Protein AF-A0A0G4HJG8-F1 (afdb_monomer)

Foldseek 3Di:
DPPCPVVLLLCLQADDPVVDDPVNLVVVCPPPVNPDPDPVCPPPPPPRCPSLNSSLVSLVVLLVCLVVPVVVLLVLLVDLSSLLSLLNLLQVVLVVLVVPPLPDPCLVVLVSNLSSLVSSPLDVNDFLVSLVSSLCRDDVPDDPVSRHGRQCLSSLLVQLSSQLVVLVVCVVVPPPDDPVCVVDDSVLVSLLSSLVSSLSSCVSVCSNHQVVNVVVSLLRNQQDPVNLVVLVSLLCSLLSRDDDDDLSSLVSSLSSNLSSCLHLVSLVCLVVDDLVSLVSSLVSLVVSLVSVPALALSNLLSLLSNLLSVLSNVVVVVVVCVVPDDDDPPPPPPPDRDPSNVVQQVLQCVVVVDPCSSVVSNVAGSSCSSVVLVVSLVVVVVVVVVVVVVVVVVVVVVVVVVPPPPDDDDDDDDDDDDDDDDDDDDDDDDDPDPDPLSDAEGPHPVRVCQVFQDQQPQPRDRANCWDQQQWPSPGIHNDPVSNVVVVVVVVVVVVVVVVVPDDDDGGHDDDDDDDDDVCPDDCCSSSVNHDDPPDDDPPDPPPPPDDDDDDDDDDDDDDDDDDDDDDDDDDDDDDDDDDDDDDDDDDDDDDDDDDDDDD

Secondary structure (DSSP, 8-state):
--TTHHHHHHHHHT--TTTS-HHHHHHHHH-TTTS---GGGTT---PPPPHHHHHHHHHHHHHHHHHH-HHHHHHHTT-HHHHHHHHHHHHHHHHHHHHHGGG--THHHHHHHHHHHHHHHSSTT--HHHHHHHHH---TT--HHHHS----HHHHHHHHHHHHHHHHHHHHTTPPPPGGGTTS-HHHHHHHHHHHHHHHHHHHHHTTS-HHHHHHHHHHHS-SGGGHHHHHHHHHHHHH--SS--HHHHHHHHHHHHHHHTSHHHHHHHHTS-HHHHHHHHHHHHHHHHH--S--HHHHHHHHHHHHHHHHHHHHHHHHHTTS----------S---HHHHHHHHHHHHHHT-S-HHHHHHHS-GGGHHHHHHHHHHHHHHHHHHHHHHHHHHHHHHHHHHTTSS-----------------------S-----GGGGSSS--HHHHHHHS-PBPTTT--B-TT-EE-TTTS--EESSHHHHHHHHHHHHHHHHHHHTTT---------------STTSSSHHHHH--------PPP----------------------------------PPPPPPPPP---------PPP-PPP--

Nearest PDB structures (foldseek):
  8jau-assembly1_A  TM=2.840E-01  e=4.869E+00  Homo sapiens

Solvent-accessible surface area (backbone atoms only — not comparable to full-atom values): 36439 Å² total; per-residue (Å²): 130,70,85,63,49,65,60,52,42,54,48,33,40,49,60,49,78,84,77,50,52,69,65,58,56,50,53,54,63,66,32,72,91,65,53,70,87,59,81,87,54,82,79,62,76,77,71,78,79,49,62,66,58,45,23,46,52,24,44,54,52,49,33,60,45,33,77,74,33,57,70,54,50,62,52,41,68,70,31,66,69,50,32,35,31,51,47,51,48,55,48,51,52,20,52,48,42,66,72,61,52,86,86,54,90,54,59,64,59,56,48,49,51,41,52,37,48,41,36,65,55,73,45,97,67,81,38,43,70,43,29,51,46,35,41,65,35,57,62,91,89,53,50,72,76,59,45,41,72,73,70,47,20,41,43,58,44,49,37,43,54,45,17,48,52,51,44,54,47,48,61,72,68,60,63,79,76,59,77,92,57,70,87,57,55,70,71,40,54,44,27,41,47,26,49,48,49,22,35,66,49,47,55,47,54,60,71,61,37,54,70,71,39,41,55,53,15,45,49,50,38,18,27,47,82,90,26,45,67,59,17,44,51,40,34,49,28,41,76,58,34,79,74,93,78,47,73,64,55,33,52,35,36,48,49,36,42,56,22,14,30,33,10,60,67,48,23,50,49,60,72,68,42,54,72,71,53,47,49,52,51,49,55,53,51,50,60,35,48,73,72,46,86,43,56,35,73,68,38,50,44,49,44,52,50,52,51,24,52,52,36,54,51,51,54,54,49,52,61,62,44,66,78,55,90,69,95,70,89,73,75,86,74,68,82,84,65,52,71,60,45,48,51,52,45,52,48,38,24,66,78,65,73,36,100,54,35,50,60,59,49,52,72,52,54,67,44,47,46,60,63,48,51,56,52,54,50,53,50,53,52,52,51,54,58,49,53,53,55,52,50,48,55,52,50,52,55,52,52,64,64,63,70,76,79,78,86,80,86,82,92,80,83,88,83,91,78,89,78,90,87,90,78,90,84,88,86,86,84,88,89,88,86,81,68,78,84,76,60,31,84,39,62,39,77,67,51,46,54,65,76,42,51,51,51,10,78,62,80,59,44,66,24,93,66,43,41,55,35,81,50,80,59,74,55,37,15,48,39,73,63,42,44,50,50,41,47,47,52,49,49,54,46,47,51,54,36,42,78,70,72,55,93,94,93,95,80,69,89,95,94,89,90,87,88,74,77,89,69,67,77,65,61,40,75,82,64,30,57,57,51,80,84,80,77,75,79,74,86,74,83,76,77,78,77,82,78,89,80,88,81,92,78,90,78,90,82,84,87,81,90,81,90,88,84,81,85,83,89,79,84,85,84,82,84,85,81,82,83,77,83,85,82,83,83,78,89,80,86,82,83,81,82,86,79,84,86,80,135

InterPro domains:
  IPR002893 Zinc finger, MYND-type [PF01753] (456-489)
  IPR002893 Zinc finger, MYND-type [PS50865] (456-515)

Organism: NCBI:txid1169474

Radius of gyration: 34.01 Å; Cα contacts (8 Å, |Δi|>4): 475; chains: 1; bounding box: 110×93×104 Å

Structure (mmCIF, N/CA/C/O backbone):
data_AF-A0A0G4HJG8-F1
#
_entry.id   AF-A0A0G4HJG8-F1
#
loop_
_atom_site.group_PDB
_atom_site.id
_atom_site.type_symbol
_atom_site.label_atom_id
_atom_site.label_alt_id
_atom_site.label_comp_id
_atom_site.label_asym_id
_atom_site.label_entity_id
_atom_site.label_seq_id
_atom_site.pdbx_PDB_ins_code
_atom_site.Cartn_x
_atom_site.Cartn_y
_atom_site.Cartn_z
_atom_site.occupancy
_atom_site.B_iso_or_equiv
_atom_site.auth_seq_id
_atom_site.auth_comp_id
_atom_site.auth_asym_id
_atom_site.auth_atom_id
_atom_site.pdbx_PDB_model_num
ATOM 1 N N . MET A 1 1 ? 12.515 9.445 -37.062 1.00 59.00 1 MET A N 1
ATOM 2 C CA . MET A 1 1 ? 13.041 8.513 -36.041 1.00 59.00 1 MET A CA 1
ATOM 3 C C . MET A 1 1 ? 14.197 7.773 -36.673 1.00 59.00 1 MET A C 1
ATOM 5 O O . MET A 1 1 ? 14.064 7.403 -37.831 1.00 59.00 1 MET A O 1
ATOM 9 N N . VAL A 1 2 ? 15.313 7.616 -35.962 1.00 67.62 2 VAL A N 1
ATOM 10 C CA . VAL A 1 2 ? 16.420 6.774 -36.433 1.00 67.62 2 VAL A CA 1
ATOM 11 C C . VAL A 1 2 ? 15.926 5.328 -36.443 1.00 67.62 2 VAL A C 1
ATOM 13 O O . VAL A 1 2 ? 15.365 4.866 -35.445 1.00 67.62 2 VAL A O 1
ATOM 16 N N . GLU A 1 3 ? 16.059 4.648 -37.578 1.00 68.88 3 GLU A N 1
ATOM 17 C CA . GLU A 1 3 ? 15.669 3.245 -37.707 1.00 68.88 3 GLU A CA 1
ATOM 18 C C . GLU A 1 3 ? 16.417 2.396 -36.669 1.00 68.88 3 GLU A C 1
ATOM 20 O O . GLU A 1 3 ? 17.601 2.603 -36.411 1.00 68.88 3 GLU A O 1
ATOM 25 N N . GLY A 1 4 ? 15.700 1.495 -35.996 1.00 73.75 4 GLY A N 1
ATOM 26 C CA . GLY A 1 4 ? 16.273 0.636 -34.958 1.00 73.75 4 GLY A CA 1
ATOM 27 C C . GLY A 1 4 ? 16.528 1.297 -33.596 1.00 73.75 4 GLY A C 1
ATOM 28 O O . GLY A 1 4 ? 16.808 0.572 -32.647 1.00 73.75 4 GLY A O 1
ATOM 29 N N . PHE A 1 5 ? 16.366 2.618 -33.433 1.00 78.44 5 PHE A N 1
ATOM 30 C CA . PHE A 1 5 ? 16.638 3.301 -32.154 1.00 78.44 5 PHE A CA 1
ATOM 31 C C . PHE A 1 5 ? 15.878 2.695 -30.965 1.00 78.44 5 PHE A C 1
ATOM 33 O O . PHE A 1 5 ? 16.474 2.398 -29.934 1.00 78.44 5 PHE A O 1
ATOM 40 N N . PHE A 1 6 ? 14.571 2.467 -31.115 1.00 74.81 6 PHE A N 1
ATOM 41 C CA . PHE A 1 6 ? 13.752 1.883 -30.049 1.00 74.81 6 PHE A CA 1
ATOM 42 C C . PHE A 1 6 ? 14.100 0.428 -29.774 1.00 74.81 6 PHE A C 1
ATOM 44 O O . PHE A 1 6 ? 14.141 0.028 -28.617 1.00 74.81 6 PHE A O 1
ATOM 51 N N . SER A 1 7 ? 14.407 -0.346 -30.814 1.00 74.19 7 SER A N 1
ATOM 52 C CA . SER A 1 7 ? 14.879 -1.719 -30.655 1.00 74.19 7 SER A CA 1
ATOM 53 C C . SER A 1 7 ? 16.168 -1.758 -29.835 1.00 74.19 7 SER A C 1
ATOM 55 O O . SER A 1 7 ? 16.251 -2.533 -28.887 1.00 74.19 7 SER A O 1
ATOM 57 N N . SER A 1 8 ? 17.126 -0.872 -30.127 1.00 77.00 8 SER A N 1
ATOM 58 C CA . SER A 1 8 ? 18.358 -0.730 -29.346 1.00 77.00 8 SER A CA 1
ATOM 59 C C . SER A 1 8 ? 18.079 -0.284 -27.913 1.00 77.00 8 SER A C 1
ATOM 61 O O . SER A 1 8 ? 18.660 -0.828 -26.983 1.00 77.00 8 SER A O 1
ATOM 63 N N . LEU A 1 9 ? 17.159 0.660 -27.709 1.00 77.31 9 LEU A N 1
ATOM 64 C CA . LEU A 1 9 ? 16.794 1.144 -26.379 1.00 77.31 9 LEU A CA 1
ATOM 65 C C . LEU A 1 9 ? 16.136 0.055 -25.516 1.00 77.31 9 LEU A C 1
ATOM 67 O O . LEU A 1 9 ? 16.506 -0.106 -24.357 1.00 77.31 9 LEU A O 1
ATOM 71 N N . PHE A 1 10 ? 15.201 -0.723 -26.071 1.00 75.88 10 PHE A N 1
ATOM 72 C CA . PHE A 1 10 ? 14.590 -1.848 -25.351 1.00 75.88 10 PHE A CA 1
ATOM 73 C C . PHE A 1 10 ? 15.574 -2.980 -25.109 1.00 75.88 10 PHE A C 1
ATOM 75 O O . PHE A 1 10 ? 15.478 -3.655 -24.086 1.00 75.88 10 PHE A O 1
ATOM 82 N N . TRP A 1 11 ? 16.509 -3.181 -26.039 1.00 75.50 11 TRP A N 1
ATOM 83 C CA . TRP A 1 11 ? 17.588 -4.132 -25.850 1.00 75.50 11 TRP A CA 1
ATOM 84 C C . TRP A 1 11 ? 18.436 -3.721 -24.651 1.00 75.50 11 TRP A C 1
ATOM 86 O O . TRP A 1 11 ? 18.556 -4.518 -23.731 1.00 75.50 11 TRP A O 1
ATOM 96 N N . LEU A 1 12 ? 18.898 -2.464 -24.597 1.00 76.25 12 LEU A N 1
ATOM 97 C CA . LEU A 1 12 ? 19.642 -1.925 -23.456 1.00 76.25 12 LEU A CA 1
ATOM 98 C C . LEU A 1 12 ? 18.863 -2.081 -22.152 1.00 76.25 12 LEU A C 1
ATOM 100 O O . LEU A 1 12 ? 19.443 -2.522 -21.181 1.00 76.25 12 LEU A O 1
ATOM 104 N N . PHE A 1 13 ? 17.567 -1.768 -22.145 1.00 74.94 13 PHE A N 1
ATOM 105 C CA . PHE A 1 13 ? 16.702 -1.776 -20.960 1.00 74.94 13 PHE A CA 1
ATOM 106 C C . PHE A 1 13 ? 16.429 -3.167 -20.355 1.00 74.94 13 PHE A C 1
ATOM 108 O O . PHE A 1 13 ? 16.136 -3.268 -19.162 1.00 74.94 13 PHE A O 1
ATOM 115 N N . ASN A 1 14 ? 16.483 -4.236 -21.155 1.00 72.81 14 ASN A N 1
ATOM 116 C CA . ASN A 1 14 ? 16.108 -5.583 -20.715 1.00 72.81 14 ASN A CA 1
ATOM 117 C C . ASN A 1 14 ? 17.145 -6.652 -21.084 1.00 72.81 14 ASN A C 1
ATOM 119 O O . ASN A 1 14 ? 16.798 -7.781 -21.446 1.00 72.81 14 ASN A O 1
ATOM 123 N N . LEU A 1 15 ? 18.430 -6.318 -20.975 1.00 74.00 15 LEU A N 1
ATOM 124 C CA . LEU A 1 15 ? 19.490 -7.310 -21.096 1.00 74.00 15 LEU A CA 1
ATOM 125 C C . LEU A 1 15 ? 19.396 -8.302 -19.938 1.00 74.00 15 LEU A C 1
ATOM 127 O O . LEU A 1 15 ? 19.637 -7.949 -18.779 1.00 74.00 15 LEU A O 1
ATOM 131 N N . LYS A 1 16 ? 19.052 -9.553 -20.267 1.00 70.88 16 LYS A N 1
ATOM 132 C CA . LYS A 1 16 ? 19.260 -10.703 -19.382 1.00 70.88 16 LYS A CA 1
ATOM 133 C C . LYS A 1 16 ? 20.744 -11.060 -19.405 1.00 70.88 16 LYS A C 1
ATOM 135 O O . LYS A 1 16 ? 21.328 -11.115 -20.488 1.00 70.88 16 LYS A O 1
ATOM 140 N N . CYS A 1 17 ? 21.315 -11.363 -18.240 1.00 58.38 17 CYS A N 1
ATOM 141 C CA . CYS A 1 17 ? 22.712 -11.786 -18.141 1.00 58.38 17 CYS A CA 1
ATOM 142 C C . CYS A 1 17 ? 23.019 -12.992 -19.039 1.00 58.38 17 CYS A C 1
ATOM 144 O O . CYS A 1 17 ? 24.069 -13.037 -19.668 1.00 58.38 17 CYS A O 1
ATOM 146 N N . ASP A 1 18 ? 22.044 -13.885 -19.204 1.00 54.81 18 ASP A N 1
ATOM 147 C CA . ASP A 1 18 ? 22.190 -15.103 -20.007 1.00 54.81 18 ASP A CA 1
ATOM 148 C C . ASP A 1 18 ? 21.975 -14.875 -21.514 1.00 54.81 18 ASP A C 1
ATOM 150 O O . ASP A 1 18 ? 22.398 -15.684 -22.334 1.00 54.81 18 ASP A O 1
ATOM 154 N N . ALA A 1 19 ? 21.300 -13.785 -21.903 1.00 56.47 19 ALA A N 1
ATOM 155 C CA . ALA A 1 19 ? 21.001 -13.487 -23.310 1.00 56.47 19 ALA A CA 1
ATOM 156 C C . ALA A 1 19 ? 22.172 -12.812 -24.033 1.00 56.47 19 ALA A C 1
ATOM 158 O O . ALA A 1 19 ? 22.193 -12.720 -25.263 1.00 56.47 19 ALA A O 1
ATOM 159 N N . VAL A 1 20 ? 23.137 -12.318 -23.266 1.00 53.12 20 VAL A N 1
ATOM 160 C CA . VAL A 1 20 ? 24.326 -11.672 -23.784 1.00 53.12 20 VAL A CA 1
ATOM 161 C C . VAL A 1 20 ? 25.484 -12.632 -23.582 1.00 53.12 20 VAL A C 1
ATOM 163 O O . VAL A 1 20 ? 26.085 -12.670 -22.514 1.00 53.12 20 VAL A O 1
ATOM 166 N N . GLU A 1 21 ? 25.797 -13.430 -24.609 1.00 51.28 21 GLU A N 1
ATOM 167 C CA . GLU A 1 21 ? 27.012 -14.242 -24.565 1.00 51.28 21 GLU A CA 1
ATOM 168 C C . GLU A 1 21 ? 28.201 -13.324 -24.231 1.00 51.28 21 GLU A C 1
ATOM 170 O O . GLU A 1 21 ? 28.402 -12.328 -24.939 1.00 51.28 21 GLU A O 1
ATOM 175 N N . PRO A 1 22 ? 29.018 -13.643 -23.209 1.00 53.59 22 PRO A N 1
ATOM 176 C CA . PRO A 1 22 ? 30.171 -12.829 -22.826 1.00 53.59 22 PRO A CA 1
ATOM 177 C C . PRO A 1 22 ? 31.085 -12.490 -24.011 1.00 53.59 22 PRO A C 1
ATOM 179 O O . PRO A 1 22 ? 31.655 -11.399 -24.061 1.00 53.59 22 PRO A O 1
ATOM 182 N N . LYS A 1 23 ? 31.151 -13.389 -25.008 1.00 55.16 23 LYS A N 1
ATOM 183 C CA . LYS A 1 23 ? 31.853 -13.195 -26.284 1.00 55.16 23 LYS A CA 1
ATOM 184 C C . LYS A 1 23 ? 31.343 -11.987 -27.074 1.00 55.16 23 LYS A C 1
ATOM 186 O O . LYS A 1 23 ? 32.144 -11.188 -27.525 1.00 55.16 23 LYS A O 1
ATOM 191 N N . ARG A 1 24 ? 30.028 -11.761 -27.162 1.00 57.78 24 ARG A N 1
ATOM 192 C CA . ARG A 1 24 ? 29.466 -10.634 -27.931 1.00 57.78 24 ARG A CA 1
ATOM 193 C C . ARG A 1 24 ? 29.674 -9.277 -27.265 1.00 57.78 24 ARG A C 1
ATOM 195 O O . ARG A 1 24 ? 29.826 -8.282 -27.967 1.00 57.78 24 ARG A O 1
ATOM 202 N N . VAL A 1 25 ? 29.694 -9.214 -25.931 1.00 57.03 25 VAL A N 1
ATOM 203 C CA . VAL A 1 25 ? 30.059 -7.976 -25.212 1.00 57.03 25 VAL A CA 1
ATOM 204 C C . VAL A 1 25 ? 31.539 -7.687 -25.360 1.00 57.03 25 VAL A C 1
ATOM 206 O O . VAL A 1 25 ? 31.901 -6.541 -25.606 1.00 57.03 25 VAL A O 1
ATOM 209 N N . SER A 1 26 ? 32.392 -8.708 -25.276 1.00 59.75 26 SER A N 1
ATOM 210 C CA . SER A 1 26 ? 33.821 -8.527 -25.535 1.00 59.75 26 SER A CA 1
ATOM 211 C C . SER A 1 26 ? 34.086 -8.128 -26.991 1.00 59.75 26 SER A C 1
ATOM 213 O O . SER A 1 26 ? 34.839 -7.183 -27.203 1.00 59.75 26 SER A O 1
ATOM 215 N N . ASP A 1 27 ? 33.387 -8.702 -27.972 1.00 66.88 27 ASP A N 1
ATOM 216 C CA . ASP A 1 27 ? 33.451 -8.283 -29.381 1.00 66.88 27 ASP A CA 1
ATOM 217 C C . ASP A 1 27 ? 32.952 -6.838 -29.585 1.00 66.88 27 ASP A C 1
ATOM 219 O O . ASP A 1 27 ? 33.541 -6.067 -30.347 1.00 66.88 27 ASP A O 1
ATOM 223 N N . PHE A 1 28 ? 31.885 -6.434 -28.883 1.00 65.50 28 PHE A N 1
ATOM 224 C CA . PHE A 1 28 ? 31.368 -5.062 -28.909 1.00 65.50 28 PHE A CA 1
ATOM 225 C C . PHE A 1 28 ? 32.361 -4.065 -28.296 1.00 65.50 28 PHE A C 1
ATOM 227 O O . PHE A 1 28 ? 32.636 -3.035 -28.906 1.00 65.50 28 PHE A O 1
ATOM 234 N N . ILE A 1 29 ? 32.944 -4.381 -27.135 1.00 60.06 29 ILE A N 1
ATOM 235 C CA . ILE A 1 29 ? 33.964 -3.553 -26.466 1.00 60.06 29 ILE A CA 1
ATOM 236 C C . ILE A 1 29 ? 35.242 -3.472 -27.313 1.00 60.06 29 ILE A C 1
ATOM 238 O O . ILE A 1 29 ? 35.883 -2.424 -27.384 1.00 60.06 29 ILE A O 1
ATOM 242 N N . GLN A 1 30 ? 35.614 -4.557 -27.993 1.00 66.81 30 GLN A N 1
ATOM 243 C CA . GLN A 1 30 ? 36.785 -4.593 -28.869 1.00 66.81 30 GLN A CA 1
ATOM 244 C C . GLN A 1 30 ? 36.565 -3.877 -30.207 1.00 66.81 30 GLN A C 1
ATOM 246 O O . GLN A 1 30 ? 37.542 -3.622 -30.923 1.00 66.81 30 GLN A O 1
ATOM 251 N N . ASN A 1 31 ? 35.323 -3.512 -30.544 1.00 69.44 31 ASN A N 1
ATOM 252 C CA . ASN A 1 31 ? 35.016 -2.824 -31.787 1.00 69.44 31 ASN A CA 1
ATOM 253 C C . ASN A 1 31 ? 35.743 -1.463 -31.831 1.00 69.44 31 ASN A C 1
ATOM 255 O O . ASN A 1 31 ? 35.551 -0.621 -30.949 1.00 69.44 31 ASN A O 1
ATOM 259 N N . PRO A 1 32 ? 36.562 -1.205 -32.868 1.00 69.44 32 PRO A N 1
ATOM 260 C CA . PRO A 1 32 ? 37.389 -0.003 -32.952 1.00 69.44 32 PRO A CA 1
ATOM 261 C C . PRO A 1 32 ? 36.586 1.304 -32.947 1.00 69.44 32 PRO A C 1
ATOM 263 O O . PRO A 1 32 ? 37.155 2.344 -32.638 1.00 69.44 32 PRO A O 1
ATOM 266 N N . ARG A 1 33 ? 35.274 1.268 -33.223 1.00 64.38 33 ARG A N 1
ATOM 267 C CA . ARG A 1 33 ? 34.386 2.440 -33.118 1.00 64.38 33 ARG A CA 1
ATOM 268 C C . ARG A 1 33 ? 34.153 2.915 -31.680 1.00 64.38 33 ARG A C 1
ATOM 270 O O . ARG A 1 33 ? 33.803 4.075 -31.497 1.00 64.38 33 ARG A O 1
ATOM 277 N N . PHE A 1 34 ? 34.327 2.042 -30.687 1.00 59.94 34 PHE A N 1
ATOM 278 C CA . PHE A 1 34 ? 34.166 2.367 -29.263 1.00 59.94 34 PHE A CA 1
ATOM 279 C C . PHE A 1 34 ? 35.501 2.501 -28.525 1.00 59.94 34 PHE A C 1
ATOM 281 O O . PHE A 1 34 ? 35.513 2.860 -27.349 1.00 59.94 34 PHE A O 1
ATOM 288 N N . LYS A 1 35 ? 36.632 2.269 -29.207 1.00 63.47 35 LYS A N 1
ATOM 289 C CA . LYS A 1 35 ? 37.949 2.625 -28.676 1.00 63.47 35 LYS A CA 1
ATOM 290 C C . LYS A 1 35 ? 38.036 4.146 -28.651 1.00 63.47 35 LYS A C 1
ATOM 292 O O . LYS A 1 35 ? 38.160 4.781 -29.695 1.00 63.47 35 LYS A O 1
ATOM 297 N N . THR A 1 36 ? 37.925 4.729 -27.463 1.00 56.00 36 THR A N 1
ATOM 298 C CA . THR A 1 36 ? 38.160 6.158 -27.279 1.00 56.00 36 THR A CA 1
ATOM 299 C C . THR A 1 36 ? 39.578 6.471 -27.745 1.00 56.00 36 THR A C 1
ATOM 301 O O . THR A 1 36 ? 40.534 5.789 -27.383 1.00 56.00 36 THR A O 1
ATOM 304 N N . SER A 1 37 ? 39.723 7.498 -28.578 1.00 55.53 37 SER A N 1
ATOM 305 C CA . SER A 1 37 ? 41.002 7.913 -29.166 1.00 55.53 37 SER A CA 1
ATOM 306 C C . SER A 1 37 ? 42.004 8.452 -28.141 1.00 55.53 37 SER A C 1
ATOM 308 O O . SER A 1 37 ? 43.032 8.983 -28.549 1.00 55.53 37 SER A O 1
ATOM 310 N N . ASP A 1 38 ? 41.696 8.377 -26.843 1.00 66.81 38 ASP A N 1
ATOM 311 C CA . ASP A 1 38 ? 42.496 8.957 -25.776 1.00 66.81 38 ASP A CA 1
ATOM 312 C C . ASP A 1 38 ? 43.770 8.122 -25.557 1.00 66.81 38 ASP A C 1
ATOM 314 O O . ASP A 1 38 ? 43.719 7.023 -24.989 1.00 66.81 38 ASP A O 1
ATOM 318 N N . PRO A 1 39 ? 44.942 8.608 -26.007 1.00 58.12 39 PRO A N 1
ATOM 319 C CA . PRO A 1 39 ? 46.185 7.855 -25.927 1.00 58.12 39 PRO A CA 1
ATOM 320 C C . PRO A 1 39 ? 46.674 7.690 -24.486 1.00 58.12 39 PRO A C 1
ATOM 322 O O . PRO A 1 39 ? 47.548 6.851 -24.255 1.00 58.12 39 PRO A O 1
ATOM 325 N N . GLN A 1 40 ? 46.145 8.469 -23.533 1.00 64.69 40 GLN A N 1
ATOM 326 C CA . GLN A 1 40 ? 46.565 8.426 -22.133 1.00 64.69 40 GLN A CA 1
ATOM 327 C C . GLN A 1 40 ? 45.963 7.249 -21.361 1.00 64.69 40 GLN A C 1
ATOM 329 O O . GLN A 1 40 ? 46.464 6.911 -20.292 1.00 64.69 40 GLN A O 1
ATOM 334 N N . ASN A 1 41 ? 44.957 6.564 -21.915 1.00 56.94 41 ASN A N 1
ATOM 335 C CA . ASN A 1 41 ? 44.217 5.534 -21.189 1.00 56.94 41 ASN A CA 1
ATOM 336 C C . ASN A 1 41 ? 44.583 4.085 -21.566 1.00 56.94 41 ASN A C 1
ATOM 338 O O . ASN A 1 41 ? 43.813 3.155 -21.341 1.00 56.94 41 ASN A O 1
ATOM 342 N N . LYS A 1 42 ? 45.778 3.867 -22.135 1.00 56.09 42 LYS A N 1
ATOM 343 C CA . LYS A 1 42 ? 46.238 2.545 -22.613 1.00 56.09 42 LYS A CA 1
ATOM 344 C C . LYS A 1 42 ? 46.459 1.498 -21.510 1.00 56.09 42 LYS A C 1
ATOM 346 O O . LYS A 1 42 ? 46.569 0.322 -21.836 1.00 56.09 42 LYS A O 1
ATOM 351 N N . ASN A 1 43 ? 46.485 1.912 -20.240 1.00 58.62 43 ASN A N 1
ATOM 352 C CA . ASN A 1 43 ? 46.696 1.027 -19.089 1.00 58.62 43 ASN A CA 1
ATOM 353 C C . ASN A 1 43 ? 45.458 0.862 -18.191 1.00 58.62 43 ASN A C 1
ATOM 355 O O . ASN A 1 43 ? 45.547 0.159 -17.185 1.00 58.62 43 ASN A O 1
ATOM 359 N N . GLN A 1 44 ? 44.311 1.480 -18.506 1.00 60.03 44 GLN A N 1
ATOM 360 C CA . GLN A 1 44 ? 43.071 1.129 -17.813 1.00 60.03 44 GLN A CA 1
ATOM 361 C C . GLN A 1 44 ? 42.566 -0.193 -18.378 1.00 60.03 44 GLN A C 1
ATOM 363 O O . GLN A 1 44 ? 41.993 -0.254 -19.464 1.00 60.03 44 GLN A O 1
ATOM 368 N N . GLU A 1 45 ? 42.804 -1.262 -17.624 1.00 57.91 45 GLU A N 1
ATOM 369 C CA . GLU A 1 45 ? 42.104 -2.526 -17.796 1.00 57.91 45 GLU A CA 1
ATOM 370 C C . GLU A 1 45 ? 40.601 -2.210 -17.814 1.00 57.91 45 GLU A C 1
ATOM 372 O O . GLU A 1 45 ? 40.048 -1.718 -16.825 1.00 57.91 45 GLU A O 1
ATOM 377 N N . PHE A 1 46 ? 39.957 -2.386 -18.972 1.00 56.06 46 PHE A N 1
ATOM 378 C CA . PHE A 1 46 ? 38.525 -2.152 -19.113 1.00 56.06 46 PHE A CA 1
ATOM 379 C C . PHE A 1 46 ? 37.830 -3.103 -18.144 1.00 56.06 46 PHE A C 1
ATOM 381 O O . PHE A 1 46 ? 37.741 -4.305 -18.402 1.00 56.06 46 PHE A O 1
ATOM 388 N N . LYS A 1 47 ? 37.355 -2.575 -17.010 1.00 60.66 47 LYS A N 1
ATOM 389 C CA . LYS A 1 47 ? 36.468 -3.346 -16.146 1.00 60.66 47 LYS A CA 1
ATOM 390 C C . LYS A 1 47 ? 35.282 -3.745 -17.022 1.00 60.66 47 LYS A C 1
ATOM 392 O O . LYS A 1 47 ? 34.701 -2.858 -17.653 1.00 60.66 47 LYS A O 1
ATOM 397 N N . PRO A 1 48 ? 34.966 -5.045 -17.137 1.00 62.09 48 PRO A N 1
ATOM 398 C CA . PRO A 1 48 ? 33.855 -5.481 -17.962 1.00 62.09 48 PRO A CA 1
ATOM 399 C C . PRO A 1 48 ? 32.612 -4.735 -17.487 1.00 62.09 48 PRO A C 1
ATOM 401 O O . PRO A 1 48 ? 32.252 -4.832 -16.312 1.00 62.09 48 PRO A O 1
ATOM 404 N N . ILE A 1 49 ? 32.025 -3.943 -18.393 1.00 70.81 49 ILE A N 1
ATOM 405 C CA . ILE A 1 49 ? 30.804 -3.189 -18.113 1.00 70.81 49 ILE A CA 1
ATOM 406 C C . ILE A 1 49 ? 29.778 -4.210 -17.655 1.00 70.81 49 ILE A C 1
ATOM 408 O O . ILE A 1 49 ? 29.487 -5.182 -18.363 1.00 70.81 49 ILE A O 1
ATOM 412 N N . ARG A 1 50 ? 29.272 -4.016 -16.443 1.00 78.75 50 ARG A N 1
ATOM 413 C CA . ARG A 1 50 ? 28.284 -4.924 -15.877 1.00 78.75 50 ARG A CA 1
ATOM 414 C C . ARG A 1 50 ? 26.992 -4.779 -16.675 1.00 78.75 50 ARG A C 1
ATOM 416 O O . ARG A 1 50 ? 26.618 -3.677 -17.071 1.00 78.75 50 ARG A O 1
ATOM 423 N N . ILE A 1 51 ? 26.292 -5.878 -16.933 1.00 77.19 51 ILE A N 1
ATOM 424 C CA . ILE A 1 51 ? 25.030 -5.846 -17.694 1.00 77.19 51 ILE A CA 1
ATOM 425 C C . ILE A 1 51 ? 24.007 -4.942 -16.992 1.00 77.19 51 ILE A C 1
ATOM 427 O O . ILE A 1 51 ? 23.188 -4.281 -17.631 1.00 77.19 51 ILE A O 1
ATOM 431 N N . GLU A 1 52 ? 24.101 -4.852 -15.673 1.00 75.62 52 GLU A N 1
ATOM 432 C CA . GLU A 1 52 ? 23.377 -3.925 -14.819 1.00 75.62 52 GLU A CA 1
ATOM 433 C C . GLU A 1 52 ? 23.623 -2.465 -15.220 1.00 75.62 52 GLU A C 1
ATOM 435 O O . GLU A 1 52 ? 22.655 -1.734 -15.394 1.00 75.62 52 GLU A O 1
ATOM 440 N N . GLU A 1 53 ? 24.873 -2.055 -15.463 1.00 80.12 53 GLU A N 1
ATOM 441 C CA . GLU A 1 53 ? 25.233 -0.691 -15.889 1.00 80.12 53 GLU A CA 1
ATOM 442 C C . GLU A 1 53 ? 24.663 -0.361 -17.275 1.00 80.12 53 GLU A C 1
ATOM 444 O O . GLU A 1 53 ? 24.219 0.759 -17.521 1.00 80.12 53 GLU A O 1
ATOM 449 N N . ILE A 1 54 ? 24.607 -1.342 -18.180 1.00 82.56 54 ILE A N 1
ATOM 450 C CA . ILE A 1 54 ? 24.009 -1.158 -19.510 1.00 82.56 54 ILE A CA 1
ATOM 451 C C . ILE A 1 54 ? 22.488 -0.990 -19.408 1.00 82.56 54 ILE A C 1
ATOM 453 O O . ILE A 1 54 ? 21.928 -0.067 -20.008 1.00 82.56 54 ILE A O 1
ATOM 457 N N . ASN A 1 55 ? 21.829 -1.838 -18.609 1.00 80.62 55 ASN A N 1
ATOM 458 C CA . ASN A 1 55 ? 20.406 -1.689 -18.289 1.00 80.62 55 ASN A CA 1
ATOM 459 C C . ASN A 1 55 ? 20.120 -0.306 -17.714 1.00 80.62 55 ASN A C 1
ATOM 461 O O . ASN A 1 55 ? 19.164 0.355 -18.117 1.00 80.62 55 ASN A O 1
ATOM 465 N N . LEU A 1 56 ? 21.012 0.168 -16.855 1.00 80.62 56 LEU A N 1
ATOM 466 C CA . LEU A 1 56 ? 20.953 1.483 -16.248 1.00 80.62 56 LEU A CA 1
ATOM 467 C C . LEU A 1 56 ? 21.017 2.635 -17.241 1.00 80.62 56 LEU A C 1
ATOM 469 O O . LEU A 1 56 ? 20.235 3.580 -17.158 1.00 80.62 56 LEU A O 1
ATOM 473 N N . LEU A 1 57 ? 21.928 2.552 -18.207 1.00 83.69 57 LEU A N 1
ATOM 474 C CA . LEU A 1 57 ? 22.003 3.523 -19.292 1.00 83.69 57 LEU A CA 1
ATOM 475 C C . LEU A 1 57 ? 20.705 3.519 -20.108 1.00 83.69 57 LEU A C 1
ATOM 477 O O . LEU A 1 57 ? 20.197 4.587 -20.444 1.00 83.69 57 LEU A O 1
ATOM 481 N N . GLY A 1 58 ? 20.129 2.340 -20.366 1.00 85.88 58 GLY A N 1
ATOM 482 C CA . GLY A 1 58 ? 18.814 2.208 -21.000 1.00 85.88 58 GLY A CA 1
ATOM 483 C C . GLY A 1 58 ? 17.700 2.899 -20.207 1.00 85.88 58 GLY A C 1
ATOM 484 O O . GLY A 1 58 ? 16.902 3.638 -20.787 1.00 85.88 58 GLY A O 1
ATOM 485 N N . VAL A 1 59 ? 17.682 2.719 -18.883 1.00 83.62 59 VAL A N 1
ATOM 486 C CA . VAL A 1 59 ? 16.745 3.378 -17.958 1.00 83.62 59 VAL A CA 1
ATOM 487 C C . VAL A 1 59 ? 16.889 4.902 -18.005 1.00 83.62 59 VAL A C 1
ATOM 489 O O . VAL A 1 59 ? 15.898 5.602 -18.216 1.00 83.62 59 VAL A O 1
ATOM 492 N N . ASN A 1 60 ? 18.112 5.421 -17.888 1.00 84.12 60 ASN A N 1
ATOM 493 C CA . ASN A 1 60 ? 18.378 6.862 -17.921 1.00 84.12 60 ASN A CA 1
ATOM 494 C C . ASN A 1 60 ? 17.992 7.483 -19.275 1.00 84.12 60 ASN A C 1
ATOM 496 O O . ASN A 1 60 ? 17.414 8.568 -19.330 1.00 84.12 60 ASN A O 1
ATOM 500 N N . LEU A 1 61 ? 18.267 6.786 -20.383 1.00 86.19 61 LEU A N 1
ATOM 501 C CA . LEU A 1 61 ? 17.850 7.227 -21.715 1.00 86.19 61 LEU A CA 1
ATOM 502 C C . LEU A 1 61 ? 16.322 7.264 -21.841 1.00 86.19 61 LEU A C 1
ATOM 504 O O . LEU A 1 61 ? 15.786 8.243 -22.359 1.00 86.19 61 LEU A O 1
ATOM 508 N N . LEU A 1 62 ? 15.616 6.239 -21.351 1.00 85.44 62 LEU A N 1
ATOM 509 C CA . LEU A 1 62 ? 14.149 6.218 -21.322 1.00 85.44 62 LEU A CA 1
ATOM 510 C C . LEU A 1 62 ? 13.585 7.374 -20.493 1.00 85.44 62 LEU A C 1
ATOM 512 O O . LEU A 1 62 ? 12.689 8.064 -20.972 1.00 85.44 62 LEU A O 1
ATOM 516 N N . HIS A 1 63 ? 14.150 7.630 -19.312 1.00 84.88 63 HIS A N 1
ATOM 517 C CA . HIS A 1 63 ? 13.781 8.760 -18.460 1.00 84.88 63 HIS A CA 1
ATOM 518 C C . HIS A 1 63 ? 13.865 10.091 -19.225 1.00 84.88 63 HIS A C 1
ATOM 520 O O . HIS A 1 63 ? 12.860 10.787 -19.372 1.00 84.88 63 HIS A O 1
ATOM 526 N N . CYS A 1 64 ? 15.023 10.403 -19.820 1.00 84.50 64 CYS A N 1
ATOM 527 C CA . CYS A 1 64 ? 15.207 11.630 -20.605 1.00 84.50 64 CYS A CA 1
ATOM 528 C C . CYS A 1 64 ? 14.251 11.733 -21.805 1.00 84.50 64 CYS A C 1
ATOM 530 O O . CYS A 1 64 ? 13.843 12.832 -22.194 1.00 84.50 64 CYS A O 1
ATOM 532 N N . LEU A 1 65 ? 13.908 10.603 -22.429 1.00 85.69 65 LEU A N 1
ATOM 533 C CA . LEU A 1 65 ? 12.960 10.570 -23.540 1.00 85.69 65 LEU A CA 1
ATOM 534 C C . LEU A 1 65 ? 11.524 10.820 -23.072 1.00 85.69 65 LEU A C 1
ATOM 536 O O . LEU A 1 65 ? 10.791 11.524 -23.766 1.00 85.69 65 LEU A O 1
ATOM 540 N N . PHE A 1 66 ? 11.118 10.289 -21.918 1.00 84.31 66 PHE A N 1
ATOM 541 C CA . PHE A 1 66 ? 9.779 10.510 -21.368 1.00 84.31 66 PHE A CA 1
ATOM 542 C C . PHE A 1 66 ? 9.546 11.954 -20.953 1.00 84.31 66 PHE A C 1
ATOM 544 O O . PHE A 1 66 ? 8.496 12.504 -21.285 1.00 84.31 66 PHE A O 1
ATOM 551 N N . GLU A 1 67 ? 10.538 12.586 -20.326 1.00 82.31 67 GLU A N 1
ATOM 552 C CA . GLU A 1 67 ? 10.465 14.002 -19.955 1.00 82.31 67 GLU A CA 1
ATOM 553 C C . GLU A 1 67 ? 10.226 14.908 -21.166 1.00 82.31 67 GLU A C 1
ATOM 555 O O . GLU A 1 67 ? 9.531 15.919 -21.074 1.00 82.31 67 GLU A O 1
ATOM 560 N N . ARG A 1 68 ? 10.796 14.553 -22.323 1.00 85.25 68 ARG A N 1
ATOM 561 C CA . ARG A 1 68 ? 10.718 15.384 -23.529 1.00 85.25 68 ARG A CA 1
ATOM 562 C C . ARG A 1 68 ? 9.567 14.998 -24.448 1.00 85.25 68 ARG A C 1
ATOM 564 O O . ARG A 1 68 ? 9.041 15.872 -25.135 1.00 85.25 68 ARG A O 1
ATOM 571 N N . TRP A 1 69 ? 9.169 13.724 -24.491 1.00 85.06 69 TRP A N 1
ATOM 572 C CA . TRP A 1 69 ? 8.233 13.177 -25.479 1.00 85.06 69 TRP A CA 1
ATOM 573 C C . TRP A 1 69 ? 7.106 12.357 -24.829 1.00 85.06 69 TRP A C 1
ATOM 575 O O . TRP A 1 69 ? 7.061 11.134 -24.942 1.00 85.06 69 TRP A O 1
ATOM 585 N N . SER A 1 70 ? 6.107 13.018 -24.241 1.00 81.75 70 SER A N 1
ATOM 586 C CA . SER A 1 70 ? 4.934 12.351 -23.638 1.00 81.75 70 SER A CA 1
ATOM 587 C C . SER A 1 70 ? 4.209 11.379 -24.585 1.00 81.75 70 SER A C 1
ATOM 589 O O . SER A 1 70 ? 3.811 10.289 -24.177 1.00 81.75 70 SER A O 1
ATOM 591 N N . ARG A 1 71 ? 4.112 11.711 -25.883 1.00 82.38 71 ARG A N 1
ATOM 592 C CA . ARG A 1 71 ? 3.514 10.833 -26.908 1.00 82.38 71 ARG A CA 1
ATOM 593 C C . ARG A 1 71 ? 4.250 9.499 -27.051 1.00 82.38 71 ARG A C 1
ATOM 595 O O . ARG A 1 71 ? 3.623 8.492 -27.375 1.00 82.38 71 ARG A O 1
ATOM 602 N N . LEU A 1 72 ? 5.569 9.491 -26.843 1.00 82.56 72 LEU A N 1
ATOM 603 C CA . LEU A 1 72 ? 6.350 8.260 -26.863 1.00 82.56 72 LEU A CA 1
ATOM 604 C C . LEU A 1 72 ? 5.889 7.333 -25.736 1.00 82.56 72 LEU A C 1
ATOM 606 O O . LEU A 1 72 ? 5.647 6.162 -26.007 1.00 82.56 72 LEU A O 1
ATOM 610 N N . CYS A 1 73 ? 5.683 7.864 -24.527 1.00 83.88 73 CYS A N 1
ATOM 611 C CA . CYS A 1 73 ? 5.178 7.094 -23.389 1.00 83.88 73 CYS A CA 1
ATOM 612 C C . CYS A 1 73 ? 3.875 6.351 -23.748 1.00 83.88 73 CYS A C 1
ATOM 614 O O . CYS A 1 73 ? 3.796 5.138 -23.566 1.00 83.88 73 CYS A O 1
ATOM 616 N N . GLU A 1 74 ? 2.901 7.010 -24.393 1.00 82.31 74 GLU A N 1
ATOM 617 C CA . GLU A 1 74 ? 1.651 6.335 -24.797 1.00 82.31 74 GLU A CA 1
ATOM 618 C C . GLU A 1 74 ? 1.853 5.211 -25.828 1.00 82.31 74 GLU A C 1
ATOM 620 O O . GLU A 1 74 ? 1.048 4.281 -25.906 1.00 82.31 74 GLU A O 1
ATOM 625 N N . GLN A 1 75 ? 2.874 5.315 -26.686 1.00 83.88 75 GLN A N 1
ATOM 626 C CA . GLN A 1 75 ? 3.206 4.249 -27.636 1.00 83.88 75 GLN A CA 1
ATOM 627 C C . GLN A 1 75 ? 3.932 3.100 -26.941 1.00 83.88 75 GLN A C 1
ATOM 629 O O . GLN A 1 75 ? 3.701 1.942 -27.285 1.00 83.88 75 GLN A O 1
ATOM 634 N N . LEU A 1 76 ? 4.766 3.402 -25.945 1.00 85.00 76 LEU A N 1
ATOM 635 C CA . LEU A 1 76 ? 5.469 2.385 -25.173 1.00 85.00 76 LEU A CA 1
ATOM 636 C C . LEU A 1 76 ? 4.512 1.531 -24.352 1.00 85.00 76 LEU A C 1
ATOM 638 O O . LEU A 1 76 ? 4.645 0.311 -24.367 1.00 85.00 76 LEU A O 1
ATOM 642 N N . TRP A 1 77 ? 3.478 2.127 -23.763 1.00 87.19 77 TRP A N 1
ATOM 643 C CA . TRP A 1 77 ? 2.419 1.379 -23.077 1.00 87.19 77 TRP A CA 1
ATOM 644 C C . TRP A 1 77 ? 1.644 0.408 -23.986 1.00 87.19 77 TRP A C 1
ATOM 646 O O . TRP A 1 77 ? 1.026 -0.531 -23.497 1.00 87.19 77 TRP A O 1
ATOM 656 N N . LYS A 1 78 ? 1.712 0.576 -25.314 1.00 86.25 78 LYS A N 1
ATOM 657 C CA . LYS A 1 78 ? 1.133 -0.358 -26.303 1.00 86.25 78 LYS A CA 1
ATOM 658 C C . LYS A 1 78 ? 2.132 -1.409 -26.792 1.00 86.25 78 LYS A C 1
ATOM 660 O O . LYS A 1 78 ? 1.763 -2.309 -27.543 1.00 86.25 78 LYS A O 1
ATOM 665 N N . CYS A 1 79 ? 3.402 -1.278 -26.423 1.00 86.81 79 CYS A N 1
ATOM 666 C CA . CYS A 1 79 ? 4.476 -2.151 -26.862 1.00 86.81 79 CYS A CA 1
ATOM 667 C C . CYS A 1 79 ? 4.670 -3.290 -25.854 1.00 86.81 79 CYS A C 1
ATOM 669 O O . CYS A 1 79 ? 5.241 -3.092 -24.784 1.00 86.81 79 CYS A O 1
ATOM 671 N N . ASN A 1 80 ? 4.270 -4.512 -26.219 1.00 86.38 80 ASN A N 1
ATOM 672 C CA . ASN A 1 80 ? 4.431 -5.693 -25.356 1.00 86.38 80 ASN A CA 1
ATOM 673 C C . ASN A 1 80 ? 5.884 -5.928 -24.913 1.00 86.38 80 ASN A C 1
ATOM 675 O O . ASN A 1 80 ? 6.112 -6.377 -23.794 1.00 86.38 80 ASN A O 1
ATOM 679 N N . LEU A 1 81 ? 6.867 -5.605 -25.765 1.00 82.62 81 LEU A N 1
ATOM 680 C CA . LEU A 1 81 ? 8.287 -5.725 -25.416 1.00 82.62 81 LEU A CA 1
ATOM 681 C C . LEU A 1 81 ? 8.691 -4.745 -24.312 1.00 82.62 81 LEU A C 1
ATOM 683 O O . LEU A 1 81 ? 9.439 -5.122 -23.414 1.00 82.62 81 LEU A O 1
ATOM 687 N N . PHE A 1 82 ? 8.177 -3.513 -24.358 1.00 87.38 82 PHE A N 1
ATOM 688 C CA . PHE A 1 82 ? 8.412 -2.524 -23.310 1.00 87.38 82 PHE A CA 1
ATOM 689 C C . PHE A 1 82 ? 7.765 -2.953 -21.995 1.00 87.38 82 PHE A C 1
ATOM 691 O O . PHE A 1 82 ? 8.446 -2.979 -20.974 1.00 87.38 82 PHE A O 1
ATOM 698 N N . LEU A 1 83 ? 6.482 -3.337 -22.030 1.00 90.56 83 LEU A N 1
ATOM 699 C CA . LEU A 1 83 ? 5.759 -3.803 -20.843 1.00 90.56 83 LEU A CA 1
ATOM 700 C C . LEU A 1 83 ? 6.490 -4.971 -20.186 1.00 90.56 83 LEU A C 1
ATOM 702 O O . LEU A 1 83 ? 6.734 -4.960 -18.982 1.00 90.56 83 LEU A O 1
ATOM 706 N N . TRP A 1 84 ? 6.915 -5.945 -20.990 1.00 88.81 84 TRP A N 1
ATOM 707 C CA . TRP A 1 84 ? 7.677 -7.074 -20.488 1.00 88.81 84 TRP A CA 1
ATOM 708 C C . TRP A 1 84 ? 9.024 -6.647 -19.903 1.00 88.81 84 TRP A C 1
ATOM 710 O O . TRP A 1 84 ? 9.360 -7.082 -18.804 1.00 88.81 84 TRP A O 1
ATOM 720 N N . GLY A 1 85 ? 9.765 -5.768 -20.582 1.00 87.69 85 GLY A N 1
ATOM 721 C CA . GLY A 1 85 ? 11.016 -5.227 -20.054 1.00 87.69 85 GLY A CA 1
ATOM 722 C C . GLY A 1 85 ? 10.838 -4.536 -18.709 1.00 87.69 85 GLY A C 1
ATOM 723 O O . GLY A 1 85 ? 11.609 -4.786 -17.785 1.00 87.69 85 GLY A O 1
ATOM 724 N N . LEU A 1 86 ? 9.771 -3.751 -18.564 1.00 91.06 86 LEU A N 1
ATOM 725 C CA . LEU A 1 86 ? 9.463 -3.040 -17.331 1.00 91.06 86 LEU A CA 1
ATOM 726 C C . LEU A 1 86 ? 9.095 -4.022 -16.217 1.00 91.06 86 LEU A C 1
ATOM 728 O O . LEU A 1 86 ? 9.657 -3.952 -15.125 1.00 91.06 86 LEU A O 1
ATOM 732 N N . LYS A 1 87 ? 8.230 -4.999 -16.514 1.00 92.88 87 LYS A N 1
ATOM 733 C CA . LYS A 1 87 ? 7.863 -6.075 -15.583 1.00 92.88 87 LYS A CA 1
ATOM 734 C C . LYS A 1 87 ? 9.098 -6.857 -15.127 1.00 92.88 87 LYS A C 1
ATOM 736 O O . LYS A 1 87 ? 9.264 -7.126 -13.939 1.00 92.88 87 LYS A O 1
ATOM 741 N N . SER A 1 88 ? 9.982 -7.210 -16.058 1.00 89.69 88 SER A N 1
ATOM 742 C CA . SER A 1 88 ? 11.230 -7.925 -15.784 1.00 89.69 88 SER A CA 1
ATOM 743 C C . SER A 1 88 ? 12.206 -7.104 -14.948 1.00 89.69 88 SER A C 1
ATOM 745 O O . SER A 1 88 ? 12.833 -7.667 -14.051 1.00 89.69 88 SER A O 1
ATOM 747 N N . LEU A 1 89 ? 12.330 -5.798 -15.196 1.00 89.25 89 LEU A N 1
ATOM 748 C CA . LEU A 1 89 ? 13.161 -4.907 -14.388 1.00 89.25 89 LEU A CA 1
ATOM 749 C C . LEU A 1 89 ? 12.653 -4.833 -12.942 1.00 89.25 89 LEU A C 1
ATOM 751 O O . LEU A 1 89 ? 13.432 -5.078 -12.022 1.00 89.25 89 LEU A O 1
ATOM 755 N N . ILE A 1 90 ? 11.352 -4.583 -12.745 1.00 93.06 90 ILE A N 1
ATOM 756 C CA . ILE A 1 90 ? 10.726 -4.514 -11.412 1.00 93.06 90 ILE A CA 1
ATOM 757 C C . ILE A 1 90 ? 10.954 -5.823 -10.649 1.00 93.06 90 ILE A C 1
ATOM 759 O O . ILE A 1 90 ? 11.420 -5.805 -9.511 1.00 93.06 90 ILE A O 1
ATOM 763 N N . ARG A 1 91 ? 10.696 -6.975 -11.283 1.00 92.31 91 ARG A N 1
ATOM 764 C CA . ARG A 1 91 ? 10.910 -8.284 -10.646 1.00 92.31 91 ARG A CA 1
ATOM 765 C C . ARG A 1 91 ? 12.354 -8.550 -10.282 1.00 92.31 91 ARG A C 1
ATOM 767 O O . ARG A 1 91 ? 12.612 -9.107 -9.224 1.00 92.31 91 ARG A O 1
ATOM 774 N N . ARG A 1 92 ? 13.286 -8.199 -11.165 1.00 89.69 92 ARG A N 1
ATOM 775 C CA . ARG A 1 92 ? 14.714 -8.404 -10.924 1.00 89.69 92 ARG A CA 1
ATOM 776 C C . ARG A 1 92 ? 15.168 -7.602 -9.713 1.00 89.69 92 ARG A C 1
ATOM 778 O O . ARG A 1 92 ? 15.851 -8.150 -8.858 1.00 89.69 92 ARG A O 1
ATOM 785 N N . GLN A 1 93 ? 14.734 -6.346 -9.620 1.00 90.50 93 GLN A N 1
ATOM 786 C CA . GLN A 1 93 ? 15.013 -5.496 -8.466 1.00 90.50 93 GLN A CA 1
ATOM 787 C C . GLN A 1 93 ? 14.378 -6.067 -7.189 1.00 90.50 93 GLN A C 1
ATOM 789 O O . GLN A 1 93 ? 15.066 -6.215 -6.182 1.00 90.50 93 GLN A O 1
ATOM 794 N N . ALA A 1 94 ? 13.118 -6.510 -7.243 1.00 92.88 94 ALA A N 1
ATOM 795 C CA . ALA A 1 94 ? 12.455 -7.145 -6.102 1.00 92.88 94 ALA A CA 1
ATOM 796 C C . ALA A 1 94 ? 13.159 -8.439 -5.642 1.00 92.88 94 ALA A C 1
ATOM 798 O O . ALA A 1 94 ? 13.402 -8.625 -4.451 1.00 92.88 94 ALA A O 1
ATOM 799 N N . ALA A 1 95 ? 13.528 -9.319 -6.578 1.00 91.31 95 ALA A N 1
ATOM 800 C CA . ALA A 1 95 ? 14.220 -10.574 -6.292 1.00 91.31 95 ALA A CA 1
ATOM 801 C C . ALA A 1 95 ? 15.615 -10.336 -5.703 1.00 91.31 95 ALA A C 1
ATOM 803 O O . ALA A 1 95 ? 16.015 -11.013 -4.759 1.00 91.31 95 ALA A O 1
ATOM 804 N N . ARG A 1 96 ? 16.337 -9.340 -6.224 1.00 88.56 96 ARG A N 1
ATOM 805 C CA . ARG A 1 96 ? 17.657 -8.957 -5.722 1.00 88.56 96 ARG A CA 1
ATOM 806 C C . ARG A 1 96 ? 17.578 -8.458 -4.285 1.00 88.56 96 ARG A C 1
ATOM 808 O O . ARG A 1 96 ? 18.270 -9.004 -3.431 1.00 88.56 96 ARG A O 1
ATOM 815 N N . VAL A 1 97 ? 16.662 -7.530 -4.005 1.00 89.69 97 VAL A N 1
ATOM 816 C CA . VAL A 1 97 ? 16.387 -7.045 -2.643 1.00 89.69 97 VAL A CA 1
ATOM 817 C C . VAL A 1 97 ? 16.047 -8.199 -1.698 1.00 89.69 97 VAL A C 1
ATOM 819 O O . VAL A 1 97 ? 16.575 -8.260 -0.590 1.00 89.69 97 VAL A O 1
ATOM 822 N N . ALA A 1 98 ? 15.212 -9.142 -2.141 1.00 89.75 98 ALA A N 1
ATOM 823 C CA . ALA A 1 98 ? 14.855 -10.311 -1.341 1.00 89.75 98 ALA A CA 1
ATOM 824 C C . ALA A 1 98 ? 16.053 -11.240 -1.060 1.00 89.75 98 ALA A C 1
ATOM 826 O O . ALA A 1 98 ? 16.082 -11.884 -0.015 1.00 89.75 98 ALA A O 1
ATOM 827 N N . SER A 1 99 ? 17.027 -11.318 -1.973 1.00 89.69 99 SER A N 1
ATOM 828 C CA . SER A 1 99 ? 18.195 -12.198 -1.839 1.00 89.69 99 SER A CA 1
ATOM 829 C C . SER A 1 99 ? 19.330 -11.621 -0.990 1.00 89.69 99 SER A C 1
ATOM 831 O O . SER A 1 99 ? 19.964 -12.377 -0.259 1.00 89.69 99 SER A O 1
ATOM 833 N N . VAL A 1 100 ? 19.594 -10.313 -1.077 1.00 86.81 100 VAL A N 1
ATOM 834 C CA . VAL A 1 100 ? 20.757 -9.694 -0.414 1.00 86.81 100 VAL A CA 1
ATOM 835 C C . VAL A 1 100 ? 20.383 -9.024 0.912 1.00 86.81 100 VAL A C 1
ATOM 837 O O . VAL A 1 100 ? 21.202 -8.943 1.825 1.00 86.81 100 VAL A O 1
ATOM 840 N N . GLY A 1 101 ? 19.129 -8.596 1.071 1.00 87.19 101 GLY A N 1
ATOM 841 C CA . GLY A 1 101 ? 18.684 -7.913 2.282 1.00 87.19 101 GLY A CA 1
ATOM 842 C C . GLY A 1 101 ? 19.265 -6.500 2.414 1.00 87.19 101 GLY A C 1
ATOM 843 O O . GLY A 1 101 ? 19.433 -5.793 1.423 1.00 87.19 101 GLY A O 1
ATOM 844 N N . LYS A 1 102 ? 19.525 -6.069 3.656 1.00 81.75 102 LYS A N 1
ATOM 845 C CA . LYS A 1 102 ? 19.903 -4.684 3.995 1.00 81.75 102 LYS A CA 1
ATOM 846 C C . LYS A 1 102 ? 21.375 -4.343 3.715 1.00 81.75 102 LYS A C 1
ATOM 848 O O . LYS A 1 102 ? 21.711 -3.171 3.626 1.00 81.75 102 LYS A O 1
ATOM 853 N N . GLU A 1 103 ? 22.263 -5.329 3.597 1.00 82.81 103 GLU A N 1
ATOM 854 C CA . GLU A 1 103 ? 23.723 -5.105 3.533 1.00 82.81 103 GLU A CA 1
ATOM 855 C C . GLU A 1 103 ? 24.232 -4.641 2.155 1.00 82.81 103 GLU A C 1
ATOM 857 O O . GLU A 1 103 ? 25.436 -4.593 1.906 1.00 82.81 103 GLU A O 1
ATOM 862 N N . ASP A 1 104 ? 23.323 -4.296 1.246 1.00 71.88 104 ASP A N 1
ATOM 863 C CA . ASP A 1 104 ? 23.616 -4.197 -0.172 1.00 71.88 104 ASP A CA 1
ATOM 864 C C . ASP A 1 104 ? 23.778 -2.751 -0.683 1.00 71.88 104 ASP A C 1
ATOM 866 O O . ASP A 1 104 ? 22.847 -1.954 -0.551 1.00 71.88 104 ASP A O 1
ATOM 870 N N . PRO A 1 105 ? 24.889 -2.379 -1.351 1.00 64.62 105 PRO A N 1
ATOM 871 C CA . PRO A 1 105 ? 25.117 -1.025 -1.876 1.00 64.62 105 PRO A CA 1
ATOM 872 C C . PRO A 1 105 ? 24.233 -0.593 -3.070 1.00 64.62 105 PRO A C 1
ATOM 874 O O . PRO A 1 105 ? 24.544 0.403 -3.729 1.00 64.62 105 PRO A O 1
ATOM 877 N N . PHE A 1 106 ? 23.133 -1.280 -3.393 1.00 76.12 106 PHE A N 1
ATOM 878 C CA . PHE A 1 106 ? 22.318 -0.982 -4.590 1.00 76.12 106 PHE A CA 1
ATOM 879 C C . PHE A 1 106 ? 21.278 0.122 -4.407 1.00 76.12 106 PHE A C 1
ATOM 881 O O . PHE A 1 106 ? 20.342 0.252 -5.198 1.00 76.12 106 PHE A O 1
ATOM 888 N N . ALA A 1 107 ? 21.493 0.990 -3.427 1.00 80.75 107 ALA A N 1
ATOM 889 C CA . ALA A 1 107 ? 20.711 2.195 -3.214 1.00 80.75 107 ALA A CA 1
ATOM 890 C C . ALA A 1 107 ? 20.570 3.063 -4.484 1.00 80.75 107 ALA A C 1
ATOM 892 O O . ALA A 1 107 ? 19.534 3.682 -4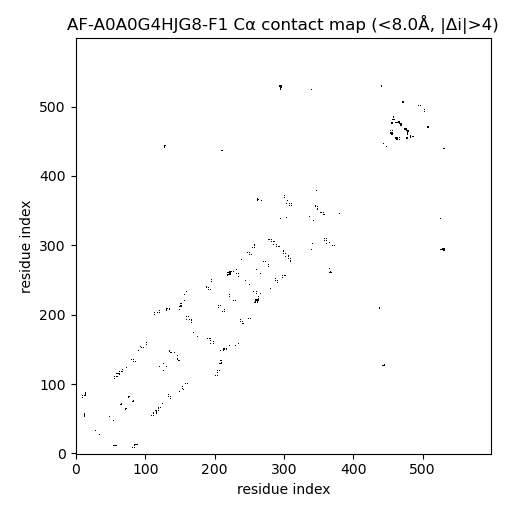.720 1.00 80.75 107 ALA A O 1
ATOM 893 N N . HIS A 1 108 ? 21.599 3.067 -5.338 1.00 82.81 108 HIS A N 1
ATOM 894 C CA . HIS A 1 108 ? 21.577 3.762 -6.625 1.00 82.81 108 HIS A CA 1
ATOM 895 C C . HIS A 1 108 ? 20.582 3.139 -7.617 1.00 82.81 108 HIS A C 1
ATOM 897 O O . HIS A 1 108 ? 19.821 3.855 -8.259 1.00 82.81 108 HIS A O 1
ATOM 903 N N . GLU A 1 109 ? 20.533 1.811 -7.719 1.00 84.12 109 GLU A N 1
ATOM 904 C CA . GLU A 1 109 ? 19.629 1.131 -8.652 1.00 84.12 109 GLU A CA 1
ATOM 905 C C . GLU A 1 109 ? 18.161 1.254 -8.226 1.00 84.12 109 GLU A C 1
ATOM 907 O O . GLU A 1 109 ? 17.277 1.416 -9.068 1.00 84.12 109 GLU A O 1
ATOM 912 N N . GLN A 1 110 ? 17.905 1.218 -6.915 1.00 86.31 110 GLN A N 1
ATOM 913 C CA . GLN A 1 110 ? 16.578 1.455 -6.345 1.00 86.31 110 GLN A CA 1
ATOM 914 C C . GLN A 1 110 ? 16.086 2.868 -6.660 1.00 86.31 110 GLN A C 1
ATOM 916 O O . GLN A 1 110 ? 14.947 3.032 -7.099 1.00 86.31 110 GLN A O 1
ATOM 921 N N . GLN A 1 111 ? 16.959 3.870 -6.498 1.00 85.88 111 GLN A N 1
ATOM 922 C CA . GLN A 1 111 ? 16.655 5.248 -6.873 1.00 85.88 111 GLN A CA 1
ATOM 923 C C . GLN A 1 111 ? 16.303 5.340 -8.356 1.00 85.88 111 GLN A C 1
ATOM 925 O O . GLN A 1 111 ? 15.293 5.926 -8.709 1.00 85.88 111 GLN A O 1
ATOM 930 N N . GLN A 1 112 ? 17.072 4.695 -9.227 1.00 84.06 112 GLN A N 1
ATOM 931 C CA . GLN A 1 112 ? 16.837 4.769 -10.668 1.00 84.06 112 GLN A CA 1
ATOM 932 C C . GLN A 1 112 ? 15.579 4.042 -11.116 1.00 84.06 112 GLN A C 1
ATOM 934 O O . GLN A 1 112 ? 14.924 4.485 -12.060 1.00 84.06 112 GLN A O 1
ATOM 939 N N . LEU A 1 113 ? 15.218 2.943 -10.448 1.00 89.00 113 LEU A N 1
ATOM 940 C CA . LEU A 1 113 ? 13.904 2.347 -10.640 1.00 89.00 113 LEU A CA 1
ATOM 941 C C . LEU A 1 113 ? 12.818 3.354 -10.247 1.00 89.00 113 LEU A C 1
ATOM 943 O O . LEU A 1 113 ? 11.906 3.578 -11.035 1.00 89.00 113 LEU A O 1
ATOM 947 N N . SER A 1 114 ? 12.930 3.987 -9.078 1.00 89.06 114 SER A N 1
ATOM 948 C CA . SER A 1 114 ? 11.969 5.003 -8.632 1.00 89.06 114 SER A CA 1
ATOM 949 C C . SER A 1 114 ? 11.876 6.185 -9.603 1.00 89.06 114 SER A C 1
ATOM 951 O O . SER A 1 114 ? 10.774 6.568 -9.996 1.00 89.06 114 SER A O 1
ATOM 953 N N . ASP A 1 115 ? 13.009 6.720 -10.056 1.00 86.50 115 ASP A N 1
ATOM 954 C CA . ASP A 1 115 ? 13.085 7.839 -11.000 1.00 86.50 115 ASP A CA 1
ATOM 955 C C . ASP A 1 115 ? 12.443 7.464 -12.338 1.00 86.50 115 ASP A C 1
ATOM 957 O O . ASP A 1 115 ? 11.628 8.211 -12.877 1.00 86.50 115 ASP A O 1
ATOM 961 N N . LEU A 1 116 ? 12.738 6.267 -12.859 1.00 87.31 116 LEU A N 1
ATOM 962 C CA . LEU A 1 116 ? 12.116 5.757 -14.078 1.00 87.31 116 LEU A CA 1
ATOM 963 C C . LEU A 1 116 ? 10.602 5.643 -13.938 1.00 87.31 116 LEU A C 1
ATOM 965 O O . LEU A 1 116 ? 9.871 6.093 -14.821 1.00 87.31 116 LEU A O 1
ATOM 969 N N . LEU A 1 117 ? 10.134 5.006 -12.863 1.00 90.31 117 LEU A N 1
ATOM 970 C CA . LEU A 1 117 ? 8.709 4.825 -12.617 1.00 90.31 117 LEU A CA 1
ATOM 971 C C . LEU A 1 117 ? 8.028 6.185 -12.496 1.00 90.31 117 LEU A C 1
ATOM 973 O O . LEU A 1 117 ? 7.028 6.413 -13.166 1.00 90.31 117 LEU A O 1
ATOM 977 N N . THR A 1 118 ? 8.623 7.118 -11.758 1.00 88.69 118 THR A N 1
ATOM 978 C CA . THR A 1 118 ? 8.139 8.498 -11.640 1.00 88.69 118 THR A CA 1
ATOM 979 C C . THR A 1 118 ? 8.063 9.179 -13.005 1.00 88.69 118 THR A C 1
ATOM 981 O O . THR A 1 118 ? 7.011 9.697 -13.364 1.00 88.69 118 THR A O 1
ATOM 984 N N . ALA A 1 119 ? 9.111 9.107 -13.829 1.00 85.31 119 ALA A N 1
ATOM 985 C CA . ALA A 1 119 ? 9.116 9.712 -15.162 1.00 85.31 119 ALA A CA 1
ATOM 986 C C 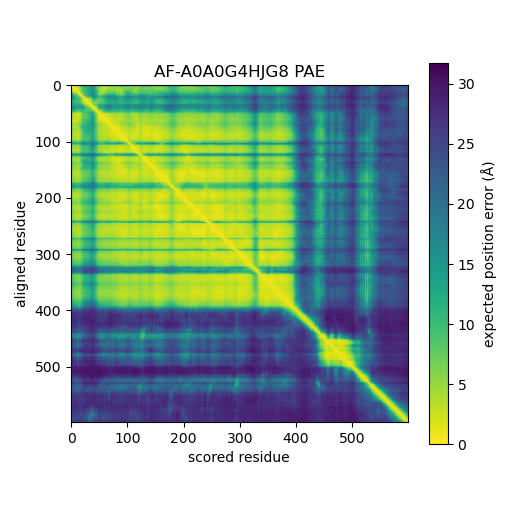. ALA A 1 119 ? 8.073 9.115 -16.114 1.00 85.31 119 ALA A C 1
ATOM 988 O O . ALA A 1 119 ? 7.494 9.837 -16.930 1.00 85.31 119 ALA A O 1
ATOM 989 N N . ILE A 1 120 ? 7.792 7.814 -15.998 1.00 85.25 120 ILE A N 1
ATOM 990 C CA . ILE A 1 120 ? 6.704 7.162 -16.739 1.00 85.25 120 ILE A CA 1
ATOM 991 C C . ILE A 1 120 ? 5.330 7.698 -16.287 1.00 85.25 120 ILE A C 1
ATOM 993 O O . ILE A 1 120 ? 4.400 7.732 -17.101 1.00 85.25 120 ILE A O 1
ATOM 997 N N . LEU A 1 121 ? 5.196 8.146 -15.032 1.00 84.19 121 LEU A N 1
ATOM 998 C CA . LEU A 1 121 ? 3.971 8.737 -14.473 1.00 84.19 121 LEU A CA 1
ATOM 999 C C . LEU A 1 121 ? 3.818 10.241 -14.760 1.00 84.19 121 LEU A C 1
ATOM 1001 O O . LEU A 1 121 ? 2.691 10.737 -14.733 1.00 84.19 121 LEU A O 1
ATOM 1005 N N . THR A 1 122 ? 4.907 10.963 -15.051 1.00 75.00 122 THR A N 1
ATOM 1006 C CA . THR A 1 122 ? 4.917 12.427 -15.255 1.00 75.00 122 THR A CA 1
ATOM 1007 C C . THR A 1 122 ? 4.025 12.934 -16.410 1.00 75.00 122 THR A C 1
ATOM 1009 O O . THR A 1 122 ? 3.629 14.101 -16.388 1.00 75.00 122 THR A O 1
ATOM 1012 N N . PRO A 1 123 ? 3.590 12.113 -17.386 1.00 69.00 123 PRO A N 1
ATOM 1013 C CA . PRO A 1 123 ? 2.388 12.399 -18.167 1.00 69.00 123 PRO A CA 1
ATOM 1014 C C . PRO A 1 123 ? 1.171 11.580 -17.657 1.00 69.00 123 PRO A C 1
ATOM 1016 O O . PRO A 1 123 ? 1.308 10.381 -17.402 1.00 69.00 123 PRO A O 1
ATOM 1019 N N . PRO A 1 124 ? -0.053 12.157 -17.579 1.00 66.06 124 PRO A N 1
ATOM 1020 C CA . PRO A 1 124 ? -1.275 11.494 -17.082 1.00 66.06 124 PRO A CA 1
ATOM 1021 C C . PRO A 1 124 ? -1.849 10.476 -18.090 1.00 66.06 124 PRO A C 1
ATOM 1023 O O . PRO A 1 124 ? -3.029 10.494 -18.443 1.00 66.06 124 PRO A O 1
ATOM 1026 N N . VAL A 1 125 ? -0.988 9.609 -18.612 1.00 62.91 125 VAL A N 1
ATOM 1027 C CA . VAL A 1 125 ? -1.239 8.726 -19.752 1.00 62.91 125 VAL A CA 1
ATOM 1028 C C . VAL A 1 125 ? -1.545 7.305 -19.299 1.00 62.91 125 VAL A C 1
ATOM 1030 O O . VAL A 1 125 ? -2.317 6.626 -19.967 1.00 62.91 125 VAL A O 1
ATOM 1033 N N . HIS A 1 126 ? -0.996 6.851 -18.171 1.00 72.31 126 HIS A N 1
ATOM 1034 C CA . HIS A 1 126 ? -1.227 5.487 -17.703 1.00 72.31 126 HIS A CA 1
ATOM 1035 C C . HIS A 1 126 ? -2.692 5.340 -17.269 1.00 72.31 126 HIS A C 1
ATOM 1037 O O . HIS A 1 126 ? -3.194 6.097 -16.432 1.00 72.31 126 HIS A O 1
ATOM 1043 N N . ASP A 1 127 ? -3.409 4.442 -17.933 1.00 81.62 127 ASP A N 1
ATOM 1044 C CA . ASP A 1 127 ? -4.762 4.025 -17.590 1.00 81.62 127 ASP A CA 1
ATOM 1045 C C . ASP A 1 127 ? -4.727 2.624 -16.976 1.00 81.62 127 ASP A C 1
ATOM 1047 O O . ASP A 1 127 ? -3.686 1.962 -16.906 1.00 81.62 127 ASP A O 1
ATOM 1051 N N . ARG A 1 128 ? -5.877 2.175 -16.485 1.00 83.88 128 ARG A N 1
ATOM 1052 C CA . ARG A 1 128 ? -5.982 0.861 -15.866 1.00 83.88 128 ARG A CA 1
ATOM 1053 C C . ARG A 1 128 ? -5.636 -0.256 -16.837 1.00 83.88 128 ARG A C 1
ATOM 1055 O O . ARG A 1 128 ? -4.972 -1.215 -16.461 1.00 83.88 128 ARG A O 1
ATOM 1062 N N . GLU A 1 129 ? -6.056 -0.113 -18.087 1.00 88.69 129 GLU A N 1
ATOM 1063 C CA . GLU A 1 129 ? -5.775 -1.068 -19.148 1.00 88.69 129 GLU A CA 1
ATOM 1064 C C . GLU A 1 129 ? -4.265 -1.250 -19.357 1.00 88.69 129 GLU A C 1
ATOM 1066 O O . GLU A 1 129 ? -3.814 -2.365 -19.607 1.00 88.69 129 GLU A O 1
ATOM 1071 N N . SER A 1 130 ? -3.482 -0.185 -19.196 1.00 89.50 130 SER A N 1
ATOM 1072 C CA . SER A 1 130 ? -2.020 -0.209 -19.274 1.00 89.50 130 SER A CA 1
ATOM 1073 C C . SER A 1 130 ? -1.383 -0.979 -18.110 1.00 89.50 130 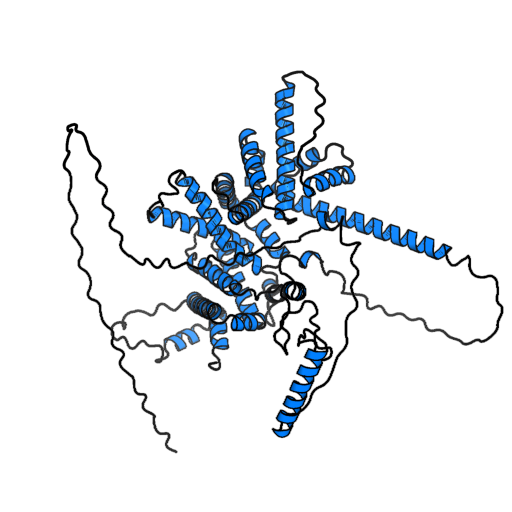SER A C 1
ATOM 1075 O O . SER A 1 130 ? -0.469 -1.777 -18.325 1.00 89.50 130 SER A O 1
ATOM 1077 N N . VAL A 1 131 ? -1.891 -0.805 -16.887 1.00 89.81 131 VAL A N 1
ATOM 1078 C CA . VAL A 1 131 ? -1.431 -1.551 -15.700 1.00 89.81 131 VAL A CA 1
ATOM 1079 C C . VAL A 1 131 ? -1.845 -3.021 -15.769 1.00 89.81 131 VAL A C 1
ATOM 1081 O O . VAL A 1 131 ? -1.038 -3.909 -15.486 1.00 89.81 131 VAL A O 1
ATOM 1084 N N . ASP A 1 132 ? -3.071 -3.299 -16.209 1.00 89.94 132 ASP A N 1
ATOM 1085 C CA . ASP A 1 132 ? -3.551 -4.659 -16.450 1.00 89.94 132 ASP A CA 1
ATOM 1086 C C . ASP A 1 132 ? -2.711 -5.330 -17.552 1.00 89.94 132 ASP A C 1
ATOM 1088 O O . ASP A 1 132 ? -2.307 -6.482 -17.400 1.00 89.94 132 ASP A O 1
ATOM 1092 N N . ALA A 1 133 ? -2.362 -4.605 -18.621 1.00 92.00 133 ALA A N 1
ATOM 1093 C CA . ALA A 1 133 ? -1.478 -5.098 -19.676 1.00 92.00 133 ALA A CA 1
ATOM 1094 C C . ALA A 1 133 ? -0.055 -5.366 -19.165 1.00 92.00 133 ALA A C 1
ATOM 1096 O O . ALA A 1 133 ? 0.521 -6.400 -19.501 1.00 92.00 133 ALA A O 1
ATOM 1097 N N . LEU A 1 134 ? 0.503 -4.493 -18.319 1.00 93.31 134 LEU A N 1
ATOM 1098 C CA . LEU A 1 134 ? 1.795 -4.722 -17.666 1.00 93.31 134 LEU A CA 1
ATOM 1099 C C . LEU A 1 134 ? 1.770 -5.991 -16.808 1.00 93.31 134 LEU A C 1
ATOM 1101 O O . LEU A 1 134 ? 2.690 -6.803 -16.878 1.00 93.31 134 LEU A O 1
ATOM 1105 N N . ASN A 1 135 ? 0.713 -6.204 -16.029 1.00 90.94 135 ASN A N 1
ATOM 1106 C CA . ASN A 1 135 ? 0.600 -7.391 -15.185 1.00 90.94 135 ASN A CA 1
ATOM 1107 C C . ASN A 1 135 ? 0.313 -8.661 -16.001 1.00 90.94 135 ASN A C 1
ATOM 1109 O O . ASN A 1 135 ? 0.844 -9.719 -15.670 1.00 90.94 135 ASN A O 1
ATOM 1113 N N . ALA A 1 136 ? -0.430 -8.569 -17.103 1.00 91.06 136 ALA A N 1
ATOM 1114 C CA . ALA A 1 136 ? -0.726 -9.700 -17.983 1.00 91.06 136 ALA A CA 1
ATOM 1115 C C . ALA A 1 136 ? 0.408 -10.039 -18.965 1.00 91.06 136 ALA A C 1
ATOM 1117 O O . ALA A 1 136 ? 0.414 -11.132 -19.534 1.00 91.06 136 ALA A O 1
ATOM 1118 N N . CYS A 1 137 ? 1.364 -9.131 -19.198 1.00 92.38 137 CYS A N 1
ATOM 1119 C CA . CYS A 1 137 ? 2.398 -9.370 -20.197 1.00 92.38 137 CYS A CA 1
ATOM 1120 C C . CYS A 1 137 ? 3.359 -10.495 -19.774 1.00 92.38 137 CYS A C 1
ATOM 1122 O O . CYS A 1 137 ? 3.835 -10.574 -18.633 1.00 92.38 137 CYS A O 1
ATOM 1124 N N . ALA A 1 138 ? 3.646 -11.369 -20.736 1.00 90.94 138 ALA A N 1
ATOM 1125 C CA . ALA A 1 138 ? 4.639 -12.425 -20.651 1.00 90.94 138 ALA A CA 1
ATOM 1126 C C . ALA A 1 138 ? 5.101 -12.788 -22.076 1.00 90.94 138 ALA A C 1
ATOM 1128 O O . ALA A 1 138 ? 4.272 -12.809 -22.992 1.00 90.94 138 ALA A O 1
ATOM 1129 N N . PRO A 1 139 ? 6.397 -13.056 -22.305 1.00 87.00 139 PRO A N 1
ATOM 1130 C CA . PRO A 1 139 ? 6.876 -13.510 -23.601 1.00 87.00 139 PRO A CA 1
ATOM 1131 C C . PRO A 1 139 ? 6.407 -14.950 -23.870 1.00 87.00 139 PRO A C 1
ATOM 1133 O O . PRO A 1 139 ? 6.126 -15.701 -22.928 1.00 87.00 139 PRO A O 1
ATOM 1136 N N . PRO A 1 140 ? 6.350 -15.378 -25.142 1.00 87.69 140 PRO A N 1
ATOM 1137 C CA . PRO A 1 140 ? 6.135 -16.781 -25.478 1.00 87.69 140 PRO A CA 1
ATOM 1138 C C . PRO A 1 140 ? 7.157 -17.673 -24.763 1.00 87.69 140 PRO A C 1
ATOM 1140 O O . PRO A 1 140 ? 8.351 -17.382 -24.775 1.00 87.69 140 PRO A O 1
ATOM 1143 N N . GLY A 1 141 ? 6.686 -18.742 -24.121 1.00 92.06 141 GLY A N 1
ATOM 1144 C CA . GLY A 1 141 ? 7.544 -19.654 -23.356 1.00 92.06 141 GLY A CA 1
ATOM 1145 C C . GLY A 1 141 ? 7.957 -19.160 -21.964 1.00 92.06 141 GLY A C 1
ATOM 1146 O O . GLY A 1 141 ? 8.734 -19.846 -21.308 1.00 92.06 141 GLY A O 1
ATOM 1147 N N . ALA A 1 142 ? 7.441 -18.018 -21.489 1.00 90.19 142 ALA A N 1
ATOM 1148 C CA . ALA A 1 142 ? 7.647 -17.581 -20.108 1.00 90.19 142 ALA A CA 1
ATOM 1149 C C . ALA A 1 142 ? 7.227 -18.652 -19.094 1.00 90.19 142 ALA A C 1
ATOM 1151 O O . ALA A 1 142 ? 6.196 -19.315 -19.256 1.00 90.19 142 ALA A O 1
ATOM 1152 N N . SER A 1 143 ? 8.001 -18.759 -18.018 1.00 93.69 143 SER A N 1
ATOM 1153 C CA . SER A 1 143 ? 7.653 -19.591 -16.863 1.00 93.69 143 SER A CA 1
ATOM 1154 C C . SER A 1 143 ? 6.380 -19.091 -16.166 1.00 93.69 143 SER A C 1
ATOM 1156 O O . SER A 1 143 ? 6.018 -17.919 -16.273 1.00 93.69 143 SER A O 1
ATOM 1158 N N . GLU A 1 144 ? 5.709 -19.950 -15.392 1.00 92.62 144 GLU A N 1
ATOM 1159 C CA . GLU A 1 144 ? 4.541 -19.536 -14.593 1.00 92.62 144 GLU A CA 1
ATOM 1160 C C . GLU A 1 144 ? 4.887 -18.419 -13.592 1.00 92.62 144 GLU A C 1
ATOM 1162 O O . GLU A 1 144 ? 4.109 -17.485 -13.403 1.00 92.62 144 GLU A O 1
ATOM 1167 N N . ALA A 1 145 ? 6.105 -18.430 -13.038 1.00 90.50 145 ALA A N 1
ATOM 1168 C CA . ALA A 1 145 ? 6.607 -17.343 -12.199 1.00 90.50 145 ALA A CA 1
ATOM 1169 C C . ALA A 1 145 ? 6.728 -16.014 -12.975 1.00 90.50 145 ALA A C 1
ATOM 1171 O O . ALA A 1 145 ? 6.351 -14.956 -12.470 1.00 90.50 145 ALA A O 1
ATOM 1172 N N . GLU A 1 146 ? 7.193 -16.049 -14.229 1.00 89.56 146 GLU A N 1
ATOM 1173 C CA . GLU A 1 146 ? 7.244 -14.871 -15.107 1.00 89.56 146 GLU A CA 1
ATOM 1174 C C . GLU A 1 146 ? 5.851 -14.423 -15.589 1.00 89.56 146 GLU A C 1
ATOM 1176 O O . GLU A 1 146 ? 5.646 -13.237 -15.879 1.00 89.56 146 GLU A O 1
ATOM 1181 N N . LYS A 1 147 ? 4.861 -15.314 -15.632 1.00 92.94 147 LYS A N 1
ATOM 1182 C CA . LYS A 1 147 ? 3.468 -14.953 -15.943 1.00 92.94 147 LYS A CA 1
ATOM 1183 C C . LYS A 1 147 ? 2.724 -14.351 -14.758 1.00 92.94 147 LYS A C 1
ATOM 1185 O O . LYS A 1 147 ? 1.825 -13.550 -14.986 1.00 92.94 147 LYS A O 1
ATOM 1190 N N . GLY A 1 148 ? 3.136 -14.674 -13.531 1.00 92.00 148 GLY A N 1
ATOM 1191 C CA . GLY A 1 148 ? 2.498 -14.206 -12.300 1.00 92.00 148 GLY A CA 1
ATOM 1192 C C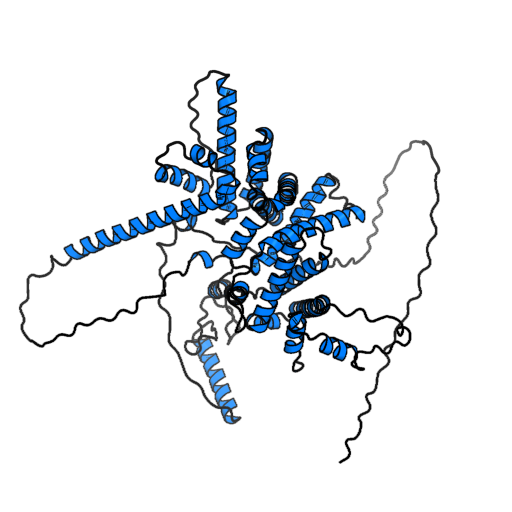 . GLY A 1 148 ? 2.382 -12.683 -12.178 1.00 92.00 148 GLY A C 1
ATOM 1193 O O . GLY A 1 148 ? 2.904 -11.910 -12.984 1.00 92.00 148 GLY A O 1
ATOM 1194 N N . GLU A 1 149 ? 1.704 -12.223 -11.140 1.00 92.88 149 GLU A N 1
ATOM 1195 C CA . GLU A 1 149 ? 1.630 -10.794 -10.835 1.00 92.88 149 GLU A CA 1
ATOM 1196 C C . GLU A 1 149 ? 2.975 -10.262 -10.310 1.00 92.88 149 GLU A C 1
ATOM 1198 O O . GLU A 1 149 ? 3.887 -11.026 -9.974 1.00 92.88 149 GLU A O 1
ATOM 1203 N N . LEU A 1 150 ? 3.127 -8.937 -10.293 1.00 94.62 150 LEU A N 1
ATOM 1204 C CA . LEU A 1 150 ? 4.267 -8.288 -9.651 1.00 94.62 150 LEU A CA 1
ATOM 1205 C C . LEU A 1 150 ? 4.111 -8.347 -8.126 1.00 94.62 150 LEU A C 1
ATOM 1207 O O . LEU A 1 150 ? 3.079 -7.948 -7.591 1.00 94.62 150 LEU A O 1
ATOM 1211 N N . ASP A 1 151 ? 5.149 -8.818 -7.434 1.00 95.31 151 ASP A N 1
ATOM 1212 C CA . ASP A 1 151 ? 5.246 -8.734 -5.976 1.00 95.31 151 ASP A CA 1
ATOM 1213 C C . ASP A 1 151 ? 6.120 -7.536 -5.591 1.00 95.31 151 ASP A C 1
ATOM 1215 O O . ASP A 1 151 ? 7.333 -7.531 -5.811 1.00 95.31 151 ASP A O 1
ATOM 1219 N N . PHE A 1 152 ? 5.484 -6.506 -5.036 1.00 95.94 152 PHE A N 1
ATOM 1220 C CA . PHE A 1 152 ? 6.151 -5.274 -4.625 1.00 95.94 152 PHE A CA 1
ATOM 1221 C C . PHE A 1 152 ? 6.662 -5.319 -3.179 1.00 95.94 152 PHE A C 1
ATOM 1223 O O . PHE A 1 152 ? 7.351 -4.386 -2.767 1.00 95.94 152 PHE A O 1
ATOM 1230 N N . SER A 1 153 ? 6.380 -6.375 -2.401 1.00 96.69 153 SER A N 1
ATOM 1231 C CA . SER A 1 153 ? 6.754 -6.434 -0.980 1.00 96.69 153 SER A CA 1
ATOM 1232 C C . SER A 1 153 ? 8.237 -6.182 -0.712 1.00 96.69 153 SER A C 1
ATOM 1234 O O . SER A 1 153 ? 8.528 -5.378 0.178 1.00 96.69 153 SER A O 1
ATOM 1236 N N . PRO A 1 154 ? 9.185 -6.789 -1.458 1.00 96.38 154 PRO A N 1
ATOM 1237 C CA . PRO A 1 154 ? 10.601 -6.519 -1.237 1.00 96.38 154 PRO A CA 1
ATOM 1238 C C . PRO A 1 154 ? 10.953 -5.052 -1.508 1.00 96.38 154 PRO A C 1
ATOM 1240 O O . PRO A 1 154 ? 11.676 -4.442 -0.728 1.00 96.38 154 PRO A O 1
ATOM 1243 N N . LEU A 1 155 ? 10.394 -4.459 -2.569 1.00 95.75 155 LEU A N 1
ATOM 1244 C CA . LEU A 1 155 ? 10.680 -3.074 -2.958 1.00 95.75 155 LEU A CA 1
ATOM 1245 C C . LEU A 1 155 ? 10.169 -2.064 -1.929 1.00 95.75 155 LEU A C 1
ATOM 1247 O O . LEU A 1 155 ? 10.889 -1.128 -1.599 1.00 95.75 155 LEU A O 1
ATOM 1251 N N . LEU A 1 156 ? 8.977 -2.283 -1.366 1.00 96.56 156 LEU A N 1
ATOM 1252 C CA . LEU A 1 156 ? 8.431 -1.428 -0.306 1.00 96.56 156 LEU A CA 1
ATOM 1253 C C . LEU A 1 156 ? 9.361 -1.357 0.918 1.00 96.56 156 LEU A C 1
ATOM 1255 O O . LEU A 1 156 ? 9.519 -0.291 1.516 1.00 96.56 156 LEU A O 1
ATOM 1259 N N . ARG A 1 157 ? 9.989 -2.486 1.272 1.00 95.56 157 ARG A N 1
ATOM 1260 C CA . ARG A 1 157 ? 10.959 -2.585 2.372 1.00 95.56 157 ARG A CA 1
ATOM 1261 C C . ARG A 1 157 ? 12.306 -1.958 1.997 1.00 95.56 157 ARG A C 1
ATOM 1263 O O . ARG A 1 157 ? 12.848 -1.185 2.781 1.00 95.56 157 ARG A O 1
ATOM 1270 N N . ALA A 1 158 ? 12.803 -2.214 0.787 1.00 95.00 158 ALA A N 1
ATOM 1271 C CA . ALA A 1 158 ? 14.023 -1.592 0.267 1.00 95.00 158 ALA A CA 1
ATOM 1272 C C . ALA A 1 158 ? 13.940 -0.063 0.223 1.00 95.00 158 ALA A C 1
ATOM 1274 O O . ALA A 1 158 ? 14.867 0.617 0.654 1.00 95.00 158 ALA A O 1
ATOM 1275 N N . PHE A 1 159 ? 12.816 0.489 -0.227 1.00 95.56 159 PHE A N 1
ATOM 1276 C CA . PHE A 1 159 ? 12.609 1.934 -0.244 1.00 95.56 159 PHE A CA 1
ATOM 1277 C C . PHE A 1 159 ? 12.598 2.544 1.157 1.00 95.56 159 PHE A C 1
ATOM 1279 O O . PHE A 1 159 ? 13.039 3.679 1.326 1.00 95.56 159 PHE A O 1
ATOM 1286 N N . TYR A 1 160 ? 12.176 1.796 2.180 1.00 96.81 160 TYR A N 1
ATOM 1287 C CA . TYR A 1 160 ? 12.311 2.265 3.557 1.00 96.81 160 TYR A CA 1
ATOM 1288 C C . TYR A 1 160 ? 13.780 2.297 3.996 1.00 96.81 160 TYR A C 1
ATOM 1290 O O . TYR A 1 160 ? 14.227 3.295 4.554 1.00 96.81 160 TYR A O 1
ATOM 1298 N N . TRP A 1 161 ? 14.571 1.264 3.682 1.00 95.06 161 TRP A N 1
ATOM 1299 C CA . TRP A 1 161 ? 16.018 1.292 3.939 1.00 95.06 161 TRP A CA 1
ATOM 1300 C C . TRP A 1 161 ? 16.702 2.461 3.237 1.00 95.06 161 TRP A C 1
ATOM 1302 O O . TRP A 1 161 ? 17.513 3.153 3.848 1.00 95.06 161 TRP A O 1
ATOM 1312 N N . ARG A 1 162 ? 16.316 2.736 1.989 1.00 93.25 162 ARG A N 1
ATOM 1313 C CA . ARG A 1 162 ? 16.835 3.874 1.237 1.00 93.25 162 ARG A CA 1
ATOM 1314 C C . ARG A 1 162 ? 16.526 5.207 1.917 1.00 93.25 162 ARG A C 1
ATOM 1316 O O . ARG A 1 162 ? 17.410 6.056 2.012 1.00 93.25 162 ARG A O 1
ATOM 1323 N N . ALA A 1 163 ? 15.306 5.381 2.416 1.00 94.69 163 ALA A N 1
ATOM 1324 C CA . ALA A 1 163 ? 14.929 6.573 3.167 1.00 94.69 163 ALA A CA 1
ATOM 1325 C C . ALA A 1 163 ? 15.794 6.754 4.431 1.00 94.69 163 ALA A C 1
ATOM 1327 O O . ALA A 1 163 ? 16.253 7.863 4.708 1.00 94.69 163 ALA A O 1
ATOM 1328 N N . LEU A 1 164 ? 16.097 5.663 5.148 1.00 94.56 164 LEU A N 1
ATOM 1329 C CA . LEU A 1 164 ? 17.009 5.694 6.300 1.00 94.56 164 LEU A CA 1
ATOM 1330 C C . LEU A 1 164 ? 18.426 6.134 5.901 1.00 94.56 164 LEU A C 1
ATOM 1332 O O . LEU A 1 164 ? 19.006 6.999 6.555 1.00 94.56 164 LEU A O 1
ATOM 1336 N N . GLU A 1 165 ? 18.975 5.582 4.817 1.00 92.94 165 GLU A N 1
ATOM 1337 C CA . GLU A 1 165 ? 20.313 5.942 4.328 1.00 92.94 165 GLU A CA 1
ATOM 1338 C C . GLU A 1 165 ? 20.422 7.409 3.909 1.00 92.94 165 GLU A C 1
ATOM 1340 O O . GLU A 1 165 ? 21.437 8.057 4.178 1.00 92.94 165 GLU A O 1
ATOM 1345 N N . LEU A 1 166 ? 19.401 7.929 3.218 1.00 91.06 166 LEU A N 1
ATOM 1346 C CA . LEU A 1 166 ? 19.350 9.330 2.801 1.00 91.06 166 LEU A CA 1
ATOM 1347 C C . LEU A 1 166 ? 19.391 10.239 4.029 1.00 91.06 166 LEU A C 1
ATOM 1349 O O . LEU A 1 166 ? 20.239 11.123 4.112 1.00 91.06 166 LEU A O 1
ATOM 1353 N N . SER A 1 167 ? 18.569 9.931 5.024 1.00 91.38 167 SER A N 1
ATOM 1354 C CA . SER A 1 167 ? 18.506 10.638 6.300 1.00 91.38 167 SER A CA 1
ATOM 1355 C C . SER A 1 167 ? 19.836 10.607 7.074 1.00 91.38 167 SER A C 1
ATOM 1357 O O . SER A 1 167 ? 20.312 11.627 7.573 1.00 91.38 167 SER A O 1
ATOM 1359 N N . GLU A 1 168 ? 20.514 9.455 7.116 1.00 92.56 168 GLU A N 1
ATOM 1360 C CA . GLU A 1 168 ? 21.851 9.317 7.717 1.00 92.56 168 GLU A CA 1
ATOM 1361 C C . GLU A 1 168 ? 22.947 10.051 6.934 1.00 92.56 168 GLU A C 1
ATOM 1363 O O . GLU A 1 168 ? 23.932 10.522 7.510 1.00 92.56 168 GLU A O 1
ATOM 1368 N N . LYS A 1 169 ? 22.823 10.129 5.607 1.00 92.00 169 LYS A N 1
ATOM 1369 C CA . LYS A 1 169 ? 23.741 10.900 4.765 1.00 92.00 169 LYS A CA 1
ATOM 1370 C C . LYS A 1 169 ? 23.579 12.397 5.020 1.00 92.00 169 LYS A C 1
ATOM 1372 O O . LYS A 1 169 ? 24.586 13.078 5.192 1.00 92.00 169 LYS A O 1
ATOM 1377 N N . GLU A 1 170 ? 22.348 12.890 5.108 1.00 91.06 170 GLU A N 1
ATOM 1378 C CA . GLU A 1 170 ? 22.068 14.297 5.415 1.00 91.06 170 GLU A CA 1
ATOM 1379 C C . GLU A 1 170 ? 22.599 14.713 6.791 1.00 91.06 170 GLU A C 1
ATOM 1381 O O . GLU A 1 170 ? 23.179 15.793 6.926 1.00 91.06 170 GLU A O 1
ATOM 1386 N N . GLU A 1 171 ? 22.478 13.833 7.788 1.00 90.38 171 GLU A N 1
ATOM 1387 C CA . GLU A 1 171 ? 23.041 14.037 9.127 1.00 90.38 171 GLU A CA 1
ATOM 1388 C C . GLU A 1 171 ? 24.577 14.140 9.094 1.00 90.38 171 GLU A C 1
ATOM 1390 O O . GLU A 1 171 ? 25.150 15.045 9.703 1.00 90.38 171 GLU A O 1
ATOM 1395 N N . ARG A 1 172 ? 25.254 13.266 8.333 1.00 93.56 172 ARG A N 1
ATOM 1396 C CA . ARG A 1 172 ? 26.722 13.290 8.173 1.00 93.56 172 ARG A CA 1
ATOM 1397 C C . ARG A 1 172 ? 27.233 14.512 7.419 1.00 93.56 172 ARG A C 1
ATOM 1399 O O . ARG A 1 172 ? 28.308 15.011 7.735 1.00 93.56 172 ARG A O 1
ATOM 1406 N N . GLU A 1 173 ? 26.489 14.975 6.420 1.00 94.50 173 GLU A N 1
ATOM 1407 C CA . GLU A 1 173 ? 26.845 16.158 5.629 1.00 94.50 173 GLU A CA 1
ATOM 1408 C C . GLU A 1 173 ? 26.616 17.469 6.397 1.00 94.50 173 GLU A C 1
ATOM 1410 O O . GLU A 1 173 ? 27.019 18.531 5.923 1.00 94.50 173 GLU A O 1
ATOM 1415 N N . GLY A 1 174 ? 26.002 17.412 7.588 1.00 90.56 174 GLY A N 1
ATOM 1416 C CA . GLY A 1 174 ? 25.797 18.574 8.449 1.00 90.56 174 GLY A CA 1
ATOM 1417 C C . GLY A 1 174 ? 24.980 19.667 7.766 1.00 90.56 174 GLY A C 1
ATOM 1418 O O . GLY A 1 174 ? 25.244 20.852 7.986 1.00 90.56 174 GLY A O 1
ATOM 1419 N N . ARG A 1 175 ? 24.037 19.278 6.892 1.00 84.62 175 ARG A N 1
ATOM 1420 C CA . ARG A 1 175 ? 23.286 20.222 6.060 1.00 84.62 175 ARG A CA 1
ATOM 1421 C C . ARG A 1 175 ? 22.660 21.288 6.975 1.00 84.62 175 ARG A C 1
ATOM 1423 O O . ARG A 1 175 ? 21.995 20.922 7.950 1.00 84.62 175 ARG A O 1
ATOM 1430 N N . PRO A 1 176 ? 22.930 22.588 6.738 1.00 78.00 176 PRO A N 1
ATOM 1431 C CA . PRO A 1 176 ? 22.548 23.637 7.669 1.00 78.00 176 PRO A CA 1
ATOM 1432 C C . PRO A 1 176 ? 21.041 23.607 7.883 1.00 78.00 176 PRO A C 1
ATOM 1434 O O . PRO A 1 176 ? 20.263 23.611 6.933 1.00 78.00 176 PRO A O 1
ATOM 1437 N N . ILE A 1 177 ? 20.653 23.546 9.153 1.00 74.50 177 ILE A N 1
ATOM 1438 C CA . ILE A 1 177 ? 19.259 23.548 9.573 1.00 74.50 177 ILE A CA 1
ATOM 1439 C C . ILE A 1 177 ? 18.641 24.865 9.100 1.00 74.50 177 ILE A C 1
ATOM 1441 O O . ILE A 1 177 ? 19.081 25.936 9.528 1.00 74.50 177 ILE A O 1
ATOM 1445 N N . GLU A 1 178 ? 17.639 24.795 8.221 1.00 79.81 178 GLU A N 1
ATOM 1446 C CA . GLU A 1 178 ? 16.849 25.974 7.876 1.00 79.81 178 GLU A CA 1
ATOM 1447 C C . GLU A 1 178 ? 16.254 26.559 9.162 1.00 79.81 178 GLU A C 1
ATOM 1449 O O . GLU A 1 178 ? 15.718 25.841 10.009 1.00 79.81 178 GLU A O 1
ATOM 1454 N N . LYS A 1 179 ? 16.420 27.875 9.348 1.00 75.56 179 LYS A N 1
ATOM 1455 C CA . LYS A 1 179 ? 16.104 28.562 10.611 1.00 75.56 179 LYS A CA 1
ATOM 1456 C C . LYS A 1 179 ? 14.642 28.404 11.034 1.00 75.56 179 LYS A C 1
ATOM 1458 O O . LYS A 1 179 ? 14.370 28.431 12.232 1.00 75.56 179 LYS A O 1
ATOM 1463 N N . ASP A 1 180 ? 13.745 28.197 10.076 1.00 73.12 180 ASP A N 1
ATOM 1464 C CA . ASP A 1 180 ? 12.307 28.055 10.314 1.00 73.12 180 ASP A CA 1
ATOM 1465 C C . ASP A 1 180 ? 11.953 26.743 11.035 1.00 73.12 180 ASP A C 1
ATOM 1467 O O . ASP A 1 180 ? 10.881 26.617 11.618 1.00 73.12 180 ASP A O 1
ATOM 1471 N N . ASP A 1 181 ? 12.893 25.798 11.097 1.00 70.06 181 ASP A N 1
ATOM 1472 C CA . ASP A 1 181 ? 12.681 24.446 11.608 1.00 70.06 181 ASP A CA 1
ATOM 1473 C C . ASP A 1 181 ? 13.352 24.217 12.985 1.00 70.06 181 ASP A C 1
ATOM 1475 O O . ASP A 1 181 ? 13.441 23.090 13.484 1.00 70.06 181 ASP A O 1
ATOM 1479 N N . ALA A 1 182 ? 13.856 25.285 13.618 1.00 72.88 182 ALA A N 1
ATOM 1480 C CA . ALA A 1 182 ? 14.674 25.242 14.837 1.00 72.88 182 ALA A CA 1
ATOM 1481 C C . ALA A 1 182 ? 13.939 24.756 16.103 1.00 72.88 182 ALA A C 1
ATOM 1483 O O . ALA A 1 182 ? 14.588 24.447 17.103 1.00 72.88 182 ALA A O 1
ATOM 1484 N N . CYS A 1 183 ? 12.604 24.677 16.088 1.00 75.62 183 CYS A N 1
ATOM 1485 C CA . CYS A 1 183 ? 11.817 24.215 17.236 1.00 75.62 183 CYS A CA 1
ATOM 1486 C C . CYS A 1 183 ? 11.780 22.683 17.379 1.00 75.62 183 CYS A C 1
ATOM 1488 O O . CYS A 1 183 ? 11.436 22.173 18.447 1.00 75.62 183 CYS A O 1
ATOM 1490 N N . LEU A 1 184 ? 12.146 21.943 16.330 1.00 79.19 184 LEU A N 1
ATOM 1491 C CA . LEU A 1 184 ? 12.070 20.488 16.301 1.00 79.19 184 LEU A CA 1
ATOM 1492 C C . LEU A 1 184 ? 13.405 19.850 16.683 1.00 79.19 184 LEU A C 1
ATOM 1494 O O . LEU A 1 184 ? 14.475 20.254 16.229 1.00 79.19 184 LEU A O 1
ATOM 1498 N N . THR A 1 185 ? 13.345 18.801 17.505 1.00 84.94 185 THR A N 1
ATOM 1499 C CA . THR A 1 185 ? 14.548 18.024 17.838 1.00 84.94 185 THR A CA 1
ATOM 1500 C C . THR A 1 185 ? 15.110 17.346 16.582 1.00 84.94 185 THR A C 1
ATOM 1502 O O . THR A 1 185 ? 14.354 16.894 15.724 1.00 84.94 185 THR A O 1
ATOM 1505 N N . ALA A 1 186 ? 16.435 17.212 16.472 1.00 85.88 186 ALA A N 1
ATOM 1506 C CA . ALA A 1 186 ? 17.066 16.566 15.312 1.00 85.88 186 ALA A CA 1
ATOM 1507 C C . ALA A 1 186 ? 16.522 15.144 15.052 1.00 85.88 186 ALA A C 1
ATOM 1509 O O . ALA A 1 186 ? 16.239 14.776 13.915 1.00 85.88 186 ALA A O 1
ATOM 1510 N N . SER A 1 187 ? 16.288 14.380 16.127 1.00 88.62 187 SER A N 1
ATOM 1511 C CA . SER A 1 187 ? 15.707 13.029 16.076 1.00 88.62 187 SER A CA 1
ATOM 1512 C C . SER A 1 187 ? 14.336 13.009 15.405 1.00 88.62 187 SER A C 1
ATOM 1514 O O . SER A 1 187 ? 14.042 12.136 14.597 1.00 88.62 187 SER A O 1
ATOM 1516 N N . TYR A 1 188 ? 13.499 13.996 15.700 1.00 86.31 188 TYR A N 1
ATOM 1517 C CA . TYR A 1 188 ? 12.186 14.109 15.094 1.00 86.31 188 TYR A CA 1
ATOM 1518 C C . TYR A 1 188 ? 12.262 14.392 13.595 1.00 86.31 188 TYR A C 1
ATOM 1520 O O . TYR A 1 188 ? 11.571 13.746 12.805 1.00 86.31 188 TYR A O 1
ATOM 1528 N N . ARG A 1 189 ? 13.111 15.352 13.202 1.00 86.19 189 ARG A N 1
ATOM 1529 C CA . ARG A 1 189 ? 13.232 15.755 11.797 1.00 86.19 189 ARG A CA 1
ATOM 1530 C C . ARG A 1 189 ? 13.685 14.568 10.964 1.00 86.19 189 ARG A C 1
ATOM 1532 O O . ARG A 1 189 ? 13.119 14.323 9.905 1.00 86.19 189 ARG A O 1
ATOM 1539 N N . LYS A 1 190 ? 14.620 13.788 11.514 1.00 93.06 190 LYS A N 1
ATOM 1540 C CA . LYS A 1 190 ? 15.088 12.528 10.943 1.00 93.06 190 LYS A CA 1
ATOM 1541 C C . LYS A 1 190 ? 13.926 11.577 10.644 1.00 93.06 190 LYS A C 1
ATOM 1543 O O . LYS A 1 190 ? 13.769 11.150 9.509 1.00 93.06 190 LYS A O 1
ATOM 1548 N N . ARG A 1 191 ? 13.068 11.302 11.632 1.00 94.75 191 ARG A N 1
ATOM 1549 C CA . ARG A 1 191 ? 11.922 10.382 11.481 1.00 94.75 191 ARG A CA 1
ATOM 1550 C C . ARG A 1 191 ? 10.906 10.875 10.459 1.00 94.75 191 ARG A C 1
ATOM 1552 O O . ARG A 1 191 ? 10.465 10.109 9.610 1.00 94.75 191 ARG A O 1
ATOM 1559 N N . ARG A 1 192 ? 10.559 12.164 10.513 1.00 93.19 192 ARG A N 1
ATOM 1560 C CA . ARG A 1 192 ? 9.653 12.786 9.539 1.00 93.19 192 ARG A CA 1
ATOM 1561 C C . ARG A 1 192 ? 10.226 12.698 8.122 1.00 93.19 192 ARG A C 1
ATOM 1563 O O . ARG A 1 192 ? 9.503 12.306 7.213 1.00 93.19 192 ARG A O 1
ATOM 1570 N N . GLY A 1 193 ? 11.513 13.006 7.960 1.00 93.81 193 GLY A N 1
ATOM 1571 C CA . GLY A 1 193 ? 12.244 12.857 6.702 1.00 93.81 193 GLY A CA 1
ATOM 1572 C C . GLY A 1 193 ? 12.192 11.423 6.179 1.00 93.81 193 GLY A C 1
ATOM 1573 O O . GLY A 1 193 ? 11.821 11.223 5.030 1.00 93.81 193 GLY A O 1
ATOM 1574 N N . ASN A 1 194 ? 12.424 10.424 7.040 1.00 96.31 194 ASN A N 1
ATOM 1575 C CA . ASN A 1 194 ? 12.327 9.010 6.658 1.00 96.31 194 ASN A CA 1
ATOM 1576 C C . ASN A 1 194 ? 10.951 8.665 6.067 1.00 96.31 194 ASN A C 1
ATOM 1578 O O . ASN A 1 194 ? 10.880 7.996 5.042 1.00 96.31 194 ASN A O 1
ATOM 1582 N N . ILE A 1 195 ? 9.855 9.115 6.694 1.00 97.25 195 ILE A N 1
ATOM 1583 C CA . ILE A 1 195 ? 8.493 8.832 6.210 1.00 97.25 195 ILE A CA 1
ATOM 1584 C C . ILE A 1 195 ? 8.191 9.566 4.901 1.00 97.25 195 ILE A C 1
ATOM 1586 O O . ILE A 1 195 ? 7.549 8.987 4.028 1.00 97.25 195 ILE A O 1
ATOM 1590 N N . ILE A 1 196 ? 8.648 10.812 4.751 1.00 94.94 196 ILE A N 1
ATOM 1591 C CA . ILE A 1 196 ? 8.464 11.591 3.518 1.00 94.94 196 ILE A CA 1
ATOM 1592 C C . ILE A 1 196 ? 9.220 10.940 2.360 1.00 94.94 196 ILE A C 1
ATOM 1594 O O . ILE A 1 196 ? 8.611 10.639 1.337 1.00 94.94 196 ILE A O 1
ATOM 1598 N N . GLU A 1 197 ? 10.513 10.671 2.534 1.00 94.81 197 GLU A N 1
ATOM 1599 C CA . GLU A 1 197 ? 11.346 10.041 1.506 1.00 94.81 197 GLU A CA 1
ATOM 1600 C C . GLU A 1 197 ? 10.818 8.652 1.142 1.00 94.81 197 GLU A C 1
ATOM 1602 O O . GLU A 1 197 ? 10.658 8.326 -0.031 1.00 94.81 197 GLU A O 1
ATOM 1607 N N . TRP A 1 198 ? 10.454 7.844 2.140 1.00 97.12 198 TRP A N 1
ATOM 1608 C CA . TRP A 1 198 ? 9.844 6.542 1.894 1.00 97.12 198 TRP A CA 1
ATOM 1609 C C . TRP A 1 198 ? 8.522 6.661 1.125 1.00 97.12 198 TRP A C 1
ATOM 1611 O O . TRP A 1 198 ? 8.321 5.945 0.145 1.00 97.12 198 TRP A O 1
ATOM 1621 N N . GLY A 1 199 ? 7.648 7.586 1.528 1.00 95.62 199 GLY A N 1
ATOM 1622 C CA . GLY A 1 199 ? 6.375 7.875 0.869 1.00 95.62 199 GLY A CA 1
ATOM 1623 C C . GLY A 1 199 ? 6.532 8.240 -0.608 1.00 95.62 199 GLY A C 1
ATOM 1624 O O . GLY A 1 199 ? 5.869 7.656 -1.468 1.00 95.62 199 GLY A O 1
ATOM 1625 N N . LEU A 1 200 ? 7.475 9.137 -0.908 1.00 93.31 200 LEU A N 1
ATOM 1626 C CA . LEU A 1 200 ? 7.809 9.556 -2.271 1.00 93.31 200 LEU A CA 1
ATOM 1627 C C . LEU A 1 200 ? 8.298 8.394 -3.144 1.00 93.31 200 LEU A C 1
ATOM 1629 O O . LEU A 1 200 ? 7.979 8.348 -4.330 1.00 93.31 200 LEU A O 1
ATOM 1633 N N . LEU A 1 201 ? 9.043 7.449 -2.567 1.00 93.38 201 LEU A N 1
ATOM 1634 C CA . LEU A 1 201 ? 9.543 6.275 -3.285 1.00 93.38 201 LEU A CA 1
ATOM 1635 C C . LEU A 1 201 ? 8.442 5.228 -3.540 1.00 93.38 201 LEU A C 1
ATOM 1637 O O . LEU A 1 201 ? 8.437 4.584 -4.591 1.00 93.38 201 LEU A O 1
ATOM 1641 N N . ILE A 1 202 ? 7.500 5.029 -2.609 1.00 94.94 202 ILE A N 1
ATOM 1642 C CA . ILE A 1 202 ? 6.449 4.002 -2.761 1.00 94.94 202 ILE A CA 1
ATOM 1643 C C . ILE A 1 202 ? 5.258 4.457 -3.612 1.00 94.94 202 ILE A C 1
ATOM 1645 O O . ILE A 1 202 ? 4.606 3.613 -4.229 1.00 94.94 202 ILE A O 1
ATOM 1649 N N . ASP A 1 203 ? 4.957 5.756 -3.668 1.00 92.00 203 ASP A N 1
ATOM 1650 C CA . ASP A 1 203 ? 3.794 6.274 -4.400 1.00 92.00 203 ASP A CA 1
ATOM 1651 C C . ASP A 1 203 ? 3.800 5.912 -5.894 1.00 92.00 203 ASP A C 1
ATOM 1653 O O . ASP A 1 203 ? 2.760 5.466 -6.401 1.00 92.00 203 ASP A O 1
ATOM 1657 N N . PRO A 1 204 ? 4.943 5.984 -6.605 1.00 91.62 204 PRO A N 1
ATOM 1658 C CA . PRO A 1 204 ? 5.022 5.487 -7.964 1.00 91.62 204 PRO A CA 1
ATOM 1659 C C . PRO A 1 204 ? 4.634 4.013 -8.082 1.00 91.62 204 PRO A C 1
ATOM 1661 O O . PRO A 1 204 ? 3.884 3.669 -8.991 1.00 91.62 204 PRO A O 1
ATOM 1664 N N . LEU A 1 205 ? 5.063 3.140 -7.159 1.00 91.88 205 LEU A N 1
ATOM 1665 C CA . LEU A 1 205 ? 4.773 1.697 -7.223 1.00 91.88 205 LEU A CA 1
ATOM 1666 C C . LEU A 1 205 ? 3.272 1.406 -7.220 1.00 91.88 205 LEU A C 1
ATOM 1668 O O . LEU A 1 205 ? 2.815 0.543 -7.973 1.00 91.88 205 LEU A O 1
ATOM 1672 N N . ALA A 1 206 ? 2.505 2.152 -6.422 1.00 89.75 206 ALA A N 1
ATOM 1673 C CA . ALA A 1 206 ? 1.054 2.004 -6.351 1.00 89.75 206 ALA A CA 1
ATOM 1674 C C . ALA A 1 206 ? 0.371 2.250 -7.711 1.00 89.75 206 ALA A C 1
ATOM 1676 O O . ALA A 1 206 ? -0.687 1.683 -7.973 1.00 89.75 206 ALA A O 1
ATOM 1677 N N . CYS A 1 207 ? 0.995 3.023 -8.606 1.00 89.44 207 CYS A N 1
ATOM 1678 C CA . CYS A 1 207 ? 0.480 3.294 -9.949 1.00 89.44 207 CYS A CA 1
ATOM 1679 C C . CYS A 1 207 ? 0.811 2.196 -10.980 1.00 89.44 207 CYS A C 1
ATOM 1681 O O . CYS A 1 207 ? 0.222 2.186 -12.060 1.00 89.44 207 CYS A O 1
ATOM 1683 N N . PHE A 1 208 ? 1.736 1.273 -10.681 1.00 89.75 208 PHE A N 1
ATOM 1684 C CA . PHE A 1 208 ? 2.119 0.154 -11.568 1.00 89.75 208 PHE A CA 1
ATOM 1685 C C . PHE A 1 208 ? 1.570 -1.201 -11.113 1.00 89.75 208 PHE A C 1
ATOM 1687 O O . PHE A 1 208 ? 1.702 -2.209 -11.816 1.00 89.75 208 PHE A O 1
ATOM 1694 N N . ALA A 1 209 ? 0.960 -1.241 -9.937 1.00 88.19 209 ALA A N 1
ATOM 1695 C CA . ALA A 1 209 ? 0.368 -2.432 -9.372 1.00 88.19 209 ALA A CA 1
ATOM 1696 C C . ALA A 1 209 ? -1.129 -2.502 -9.687 1.00 88.19 209 ALA A C 1
ATOM 1698 O O . ALA A 1 209 ? -1.837 -1.497 -9.656 1.00 88.19 209 ALA A O 1
ATOM 1699 N N . ALA A 1 210 ? -1.643 -3.712 -9.910 1.00 88.50 210 ALA A N 1
ATOM 1700 C CA . ALA A 1 210 ? -3.070 -3.931 -9.710 1.00 88.50 210 ALA A CA 1
ATOM 1701 C C . ALA A 1 210 ? -3.415 -3.627 -8.238 1.00 88.50 210 ALA A C 1
ATOM 1703 O O . ALA A 1 210 ? -2.621 -3.952 -7.355 1.00 88.50 210 ALA A O 1
ATOM 1704 N N . ALA A 1 211 ? -4.594 -3.059 -7.965 1.00 84.44 211 ALA A N 1
ATOM 1705 C CA . ALA A 1 211 ? -5.020 -2.668 -6.613 1.00 84.44 211 ALA A CA 1
ATOM 1706 C C . ALA A 1 211 ? -4.798 -3.784 -5.571 1.00 84.44 211 ALA A C 1
ATOM 1708 O O . ALA A 1 211 ? -4.064 -3.615 -4.601 1.00 84.44 211 ALA A O 1
ATOM 1709 N N . GLY A 1 212 ? -5.300 -4.991 -5.848 1.00 88.94 212 GLY A N 1
ATOM 1710 C CA . GLY A 1 212 ? -5.095 -6.128 -4.948 1.00 88.94 212 GLY A CA 1
ATOM 1711 C C . GLY A 1 212 ? -3.632 -6.586 -4.837 1.00 88.94 212 GLY A C 1
ATOM 1712 O O . GLY A 1 212 ? -3.251 -7.172 -3.826 1.00 88.94 212 GLY A O 1
ATOM 1713 N N . ALA A 1 213 ? -2.792 -6.334 -5.848 1.00 91.19 213 ALA A N 1
ATOM 1714 C CA . ALA A 1 213 ? -1.373 -6.684 -5.798 1.00 91.19 213 ALA A CA 1
ATOM 1715 C C . ALA A 1 213 ? -0.597 -5.748 -4.862 1.00 91.19 213 ALA A C 1
ATOM 1717 O O . ALA A 1 213 ? 0.203 -6.242 -4.066 1.00 91.19 213 ALA A O 1
ATOM 1718 N N . ILE A 1 214 ? -0.864 -4.434 -4.894 1.00 93.12 214 ILE A N 1
ATOM 1719 C CA . ILE A 1 214 ? -0.236 -3.498 -3.949 1.00 93.12 214 ILE A CA 1
ATOM 1720 C C . ILE A 1 214 ? -0.726 -3.737 -2.521 1.00 93.12 214 ILE A C 1
ATOM 1722 O O . ILE A 1 214 ? 0.097 -3.811 -1.619 1.00 93.12 214 ILE A O 1
ATOM 1726 N N . GLU A 1 215 ? -2.014 -4.001 -2.305 1.00 93.06 215 GLU A N 1
ATOM 1727 C CA . GLU A 1 215 ? -2.543 -4.305 -0.965 1.00 93.06 215 GLU A CA 1
ATOM 1728 C C . GLU A 1 215 ? -1.949 -5.597 -0.382 1.00 93.06 215 GLU A C 1
ATOM 1730 O O . GLU A 1 215 ? -1.597 -5.672 0.800 1.00 93.06 215 GLU A O 1
ATOM 1735 N N . ARG A 1 216 ? -1.792 -6.643 -1.208 1.00 94.69 216 ARG A N 1
ATOM 1736 C CA . ARG A 1 216 ? -1.054 -7.853 -0.808 1.00 94.69 216 ARG A CA 1
ATOM 1737 C C . ARG A 1 216 ? 0.405 -7.536 -0.502 1.00 94.69 216 ARG A C 1
ATOM 1739 O O . ARG A 1 216 ? 0.948 -8.102 0.449 1.00 94.69 216 ARG A O 1
ATOM 1746 N N . ALA A 1 217 ? 1.024 -6.661 -1.290 1.00 96.12 217 ALA A N 1
ATOM 1747 C CA . ALA A 1 217 ? 2.414 -6.289 -1.107 1.00 96.12 217 ALA A CA 1
ATOM 1748 C C . ALA A 1 217 ? 2.633 -5.513 0.202 1.00 96.12 217 ALA A C 1
ATOM 1750 O O . ALA A 1 217 ? 3.543 -5.849 0.963 1.00 96.12 217 ALA A O 1
ATOM 1751 N N . GLU A 1 218 ? 1.772 -4.539 0.499 1.00 95.81 218 GLU A N 1
ATOM 1752 C CA . GLU A 1 218 ? 1.774 -3.765 1.743 1.00 95.81 218 GLU A CA 1
ATOM 1753 C C . GLU A 1 218 ? 1.599 -4.678 2.960 1.00 95.81 218 GLU A C 1
ATOM 1755 O O . GLU A 1 218 ? 2.343 -4.564 3.938 1.00 95.81 218 GLU A O 1
ATOM 1760 N N . ARG A 1 219 ? 0.692 -5.663 2.871 1.00 95.94 219 ARG A N 1
ATOM 1761 C CA . ARG A 1 219 ? 0.492 -6.647 3.942 1.00 95.94 219 ARG A CA 1
ATOM 1762 C C . ARG A 1 219 ? 1.728 -7.487 4.237 1.00 95.94 219 ARG A C 1
ATOM 1764 O O . ARG A 1 219 ? 2.009 -7.809 5.388 1.00 95.94 219 ARG A O 1
ATOM 1771 N N . LYS A 1 220 ? 2.451 -7.876 3.192 1.00 97.00 220 LYS A N 1
ATOM 1772 C CA . LYS A 1 220 ? 3.580 -8.806 3.282 1.00 97.00 220 LYS A CA 1
ATOM 1773 C C . LYS A 1 220 ? 4.924 -8.122 3.517 1.00 97.00 220 LYS A C 1
ATOM 1775 O O . LYS A 1 220 ? 5.819 -8.778 4.032 1.00 97.00 220 LYS A O 1
ATOM 1780 N N . ALA A 1 221 ? 5.089 -6.844 3.178 1.00 97.06 221 ALA A N 1
ATOM 1781 C CA . ALA A 1 221 ? 6.397 -6.177 3.189 1.00 97.06 221 ALA A CA 1
ATOM 1782 C C . ALA A 1 221 ? 7.096 -6.213 4.561 1.00 97.06 221 ALA A C 1
ATOM 1784 O O . ALA A 1 221 ? 8.303 -6.431 4.634 1.00 97.06 221 ALA A O 1
ATOM 1785 N N . PHE A 1 222 ? 6.330 -6.049 5.645 1.00 98.00 222 PHE A N 1
ATOM 1786 C CA . PHE A 1 222 ? 6.851 -5.981 7.016 1.00 98.00 222 PHE A CA 1
ATOM 1787 C C . PHE A 1 222 ? 6.319 -7.088 7.942 1.00 98.00 222 PHE A C 1
ATOM 1789 O O . PHE A 1 222 ? 6.754 -7.189 9.089 1.00 98.00 222 PHE A O 1
ATOM 1796 N N . ALA A 1 223 ? 5.409 -7.948 7.472 1.00 97.44 223 ALA A N 1
ATOM 1797 C CA . ALA A 1 223 ? 4.848 -9.047 8.267 1.00 97.44 223 ALA A CA 1
ATOM 1798 C C . ALA A 1 223 ? 5.845 -10.165 8.659 1.00 97.44 223 ALA A C 1
ATOM 1800 O O . ALA A 1 223 ? 5.731 -10.671 9.782 1.00 97.44 223 ALA A O 1
ATOM 1801 N N . PRO A 1 224 ? 6.802 -10.576 7.799 1.00 97.25 224 PRO A N 1
ATOM 1802 C CA . PRO A 1 224 ? 7.743 -11.653 8.096 1.00 97.25 224 PRO A CA 1
ATOM 1803 C C . PRO A 1 224 ? 8.576 -11.434 9.368 1.00 97.25 224 PRO A C 1
ATOM 1805 O O . PRO A 1 224 ? 8.841 -10.310 9.799 1.00 97.25 224 PRO A O 1
ATOM 1808 N N . ALA A 1 225 ? 9.008 -12.530 9.995 1.00 96.94 225 ALA A N 1
ATOM 1809 C CA . ALA A 1 225 ? 9.750 -12.484 11.258 1.00 96.94 225 ALA A CA 1
ATOM 1810 C C . ALA A 1 225 ? 11.161 -11.880 11.118 1.00 96.94 225 ALA A C 1
ATOM 1812 O O . ALA A 1 225 ? 11.674 -11.300 12.076 1.00 96.94 225 ALA A O 1
ATOM 1813 N N . ASP A 1 226 ? 11.775 -11.995 9.943 1.00 95.44 226 ASP A N 1
ATOM 1814 C CA . ASP A 1 226 ? 13.051 -11.367 9.580 1.00 95.44 226 ASP A CA 1
ATOM 1815 C C . ASP A 1 226 ? 12.912 -9.853 9.323 1.00 95.44 226 ASP A C 1
ATOM 1817 O O . ASP A 1 226 ? 13.903 -9.128 9.359 1.00 95.44 226 ASP A O 1
ATOM 1821 N N . ALA A 1 227 ? 11.686 -9.356 9.121 1.00 96.62 227 ALA A N 1
ATOM 1822 C CA . ALA A 1 227 ? 11.376 -7.935 8.961 1.00 96.62 227 ALA A CA 1
ATOM 1823 C C . ALA A 1 227 ? 11.035 -7.225 10.281 1.00 96.62 227 ALA A C 1
ATOM 1825 O O . ALA A 1 227 ? 10.714 -6.040 10.276 1.00 96.62 227 ALA A O 1
ATOM 1826 N N . THR A 1 228 ? 11.109 -7.913 11.428 1.00 97.44 228 THR A N 1
ATOM 1827 C CA . THR A 1 228 ? 10.696 -7.353 12.726 1.00 97.44 228 THR A CA 1
ATOM 1828 C C . THR A 1 228 ? 11.408 -6.048 13.083 1.00 97.44 228 THR A C 1
ATOM 1830 O O . THR A 1 228 ? 10.747 -5.123 13.546 1.00 97.44 228 THR A O 1
ATOM 1833 N N . ASN A 1 229 ? 12.726 -5.955 12.886 1.00 97.00 229 ASN A N 1
ATOM 1834 C CA . ASN A 1 229 ? 13.468 -4.739 13.235 1.00 97.00 229 ASN A CA 1
ATOM 1835 C C . ASN A 1 229 ? 13.037 -3.558 12.360 1.00 97.00 229 ASN A C 1
ATOM 1837 O O . ASN A 1 229 ? 12.764 -2.483 12.883 1.00 97.00 229 ASN A O 1
ATOM 1841 N N . ASP A 1 230 ? 12.896 -3.785 11.054 1.00 97.25 230 ASP A N 1
ATOM 1842 C CA . ASP A 1 230 ? 12.448 -2.753 10.118 1.00 97.25 230 ASP A CA 1
ATOM 1843 C C . ASP A 1 230 ? 11.008 -2.321 10.418 1.00 97.25 230 ASP A C 1
ATOM 1845 O O . ASP A 1 230 ? 10.702 -1.133 10.392 1.00 97.25 230 ASP A O 1
ATOM 1849 N N . ALA A 1 231 ? 10.138 -3.269 10.780 1.00 98.06 231 ALA A N 1
ATOM 1850 C CA . ALA A 1 231 ? 8.762 -2.989 11.174 1.00 98.06 231 ALA A CA 1
ATOM 1851 C C . ALA A 1 231 ? 8.697 -2.141 12.455 1.00 98.06 231 ALA A C 1
ATOM 1853 O O . ALA A 1 231 ? 7.888 -1.219 12.533 1.00 98.06 231 ALA A O 1
ATOM 1854 N N . PHE A 1 232 ? 9.561 -2.410 13.442 1.00 98.00 232 PHE A N 1
ATOM 1855 C CA . PHE A 1 232 ? 9.673 -1.573 14.638 1.00 98.00 232 PHE A CA 1
ATOM 1856 C C . PHE A 1 232 ? 10.187 -0.174 14.317 1.00 98.00 232 PHE A C 1
ATOM 1858 O O . PHE A 1 232 ? 9.617 0.789 14.820 1.00 98.00 232 PHE A O 1
ATOM 1865 N N . CYS A 1 233 ? 11.226 -0.051 13.486 1.00 97.31 233 CYS A N 1
ATOM 1866 C CA . CYS A 1 233 ? 11.745 1.246 13.056 1.00 97.31 233 CYS A CA 1
ATOM 1867 C C . CYS A 1 233 ? 10.664 2.065 12.342 1.00 97.31 233 CYS A C 1
ATOM 1869 O O . CYS A 1 233 ? 10.421 3.202 12.734 1.00 97.31 233 CYS A O 1
ATOM 1871 N N . LEU A 1 234 ? 9.945 1.467 11.386 1.00 98.00 234 LEU A N 1
ATOM 1872 C CA . LEU A 1 234 ? 8.878 2.148 10.653 1.00 98.00 234 LEU A CA 1
ATOM 1873 C C . LEU A 1 234 ? 7.735 2.575 11.583 1.00 98.00 234 LEU A C 1
ATOM 1875 O O . LEU A 1 234 ? 7.277 3.712 11.516 1.00 98.00 234 LEU A O 1
ATOM 1879 N N . PHE A 1 235 ? 7.304 1.694 12.489 1.00 97.81 235 PHE A N 1
ATOM 1880 C CA . PHE A 1 235 ? 6.290 2.022 13.494 1.00 97.81 235 PHE A CA 1
ATOM 1881 C C . PHE A 1 235 ? 6.716 3.209 14.368 1.00 97.81 235 PHE A C 1
ATOM 1883 O O . PHE A 1 235 ? 5.947 4.139 14.608 1.00 97.81 235 PHE A O 1
ATOM 1890 N N . GLU A 1 236 ? 7.958 3.184 14.841 1.00 96.31 236 GLU A N 1
ATOM 1891 C CA . GLU A 1 236 ? 8.542 4.219 15.686 1.00 96.31 236 GLU A CA 1
ATOM 1892 C C . GLU A 1 236 ? 8.710 5.555 14.954 1.00 96.31 236 GLU A C 1
ATOM 1894 O O . GLU A 1 236 ? 8.479 6.616 15.545 1.00 96.31 236 GLU A O 1
ATOM 1899 N N . ASP A 1 237 ? 9.092 5.524 13.681 1.00 96.62 237 ASP A N 1
ATOM 1900 C CA . ASP A 1 237 ? 9.178 6.711 12.835 1.00 96.62 237 ASP A CA 1
ATOM 1901 C C . ASP A 1 237 ? 7.795 7.344 12.658 1.00 96.62 237 ASP A C 1
ATOM 1903 O O . ASP A 1 237 ? 7.650 8.545 12.876 1.00 96.62 237 ASP A O 1
ATOM 1907 N N . VAL A 1 238 ? 6.762 6.538 12.390 1.00 96.00 238 VAL A N 1
ATOM 1908 C CA . VAL A 1 238 ? 5.376 7.012 12.245 1.00 96.00 238 VAL A CA 1
ATOM 1909 C C . VAL A 1 238 ? 4.821 7.606 13.541 1.00 96.00 238 VAL A C 1
ATOM 1911 O O . VAL A 1 238 ? 4.269 8.705 13.536 1.00 96.00 238 VAL A O 1
ATOM 1914 N N . ILE A 1 239 ? 4.943 6.899 14.668 1.00 95.12 239 ILE A N 1
ATOM 1915 C CA . ILE A 1 239 ? 4.317 7.329 15.928 1.00 95.12 239 ILE A CA 1
ATOM 1916 C C . ILE A 1 239 ? 5.019 8.545 16.539 1.00 95.12 239 ILE A C 1
ATOM 1918 O O . ILE A 1 239 ? 4.369 9.321 17.240 1.00 95.12 239 ILE A O 1
ATOM 1922 N N . ARG A 1 240 ? 6.326 8.725 16.299 1.00 94.56 240 ARG A N 1
ATOM 1923 C CA . ARG A 1 240 ? 7.102 9.843 16.871 1.00 94.56 240 ARG A CA 1
ATOM 1924 C C . ARG A 1 240 ? 7.375 10.991 15.899 1.00 94.56 240 ARG A C 1
ATOM 1926 O O . ARG A 1 240 ? 8.039 11.948 16.295 1.00 94.56 240 ARG A O 1
ATOM 1933 N N . ALA A 1 241 ? 6.913 10.911 14.656 1.00 91.62 241 ALA A N 1
ATOM 1934 C CA . ALA A 1 241 ? 6.927 12.049 13.748 1.00 91.62 241 ALA A CA 1
ATOM 1935 C C . ALA A 1 241 ? 5.687 12.921 14.012 1.00 91.62 241 ALA A C 1
ATOM 1937 O O . ALA A 1 241 ? 4.586 12.603 13.568 1.00 91.62 241 ALA A O 1
ATOM 1938 N N . ASP A 1 242 ? 5.833 14.015 14.760 1.00 85.56 242 ASP A N 1
ATOM 1939 C CA . ASP A 1 242 ? 4.790 15.059 14.860 1.00 85.56 242 ASP A CA 1
ATOM 1940 C C . ASP A 1 242 ? 4.935 16.097 13.724 1.00 85.56 242 ASP A C 1
ATOM 1942 O O . ASP A 1 242 ? 5.715 15.889 12.791 1.00 85.56 242 ASP A O 1
ATOM 1946 N N . GLY A 1 243 ? 4.241 17.243 13.820 1.00 80.44 243 GLY A N 1
ATOM 1947 C CA . GLY A 1 243 ? 4.553 18.469 13.057 1.00 80.44 243 GLY A CA 1
ATOM 1948 C C . GLY A 1 243 ? 3.424 19.056 12.240 1.00 80.44 243 GLY A C 1
ATOM 1949 O O . GLY A 1 243 ? 2.295 18.613 12.354 1.00 80.44 243 GLY A O 1
ATOM 1950 N N . GLU A 1 244 ? 3.766 20.055 11.421 1.00 78.38 244 GLU A N 1
ATOM 1951 C CA . GLU A 1 244 ? 3.022 20.500 10.229 1.00 78.38 244 GLU A CA 1
ATOM 1952 C C . GLU A 1 244 ? 2.544 19.305 9.386 1.00 78.38 244 GLU A C 1
ATOM 1954 O O . GLU A 1 244 ? 3.313 18.823 8.543 1.00 78.38 244 GLU A O 1
ATOM 1959 N N . GLU A 1 245 ? 1.344 18.770 9.632 1.00 83.56 245 GLU A N 1
ATOM 1960 C CA . GLU A 1 245 ? 0.856 17.565 8.961 1.00 83.56 245 GLU A CA 1
ATOM 1961 C C . GLU A 1 245 ? 0.263 17.920 7.591 1.00 83.56 245 GLU A C 1
ATOM 1963 O O . GLU A 1 245 ? -0.892 18.327 7.461 1.00 83.56 245 GLU A O 1
ATOM 1968 N N . THR A 1 246 ? 1.055 17.761 6.528 1.00 91.00 246 THR A N 1
ATOM 1969 C CA . THR A 1 246 ? 0.498 17.787 5.171 1.00 91.00 246 THR A CA 1
ATOM 1970 C C . THR A 1 246 ? -0.349 16.533 4.940 1.00 91.00 246 THR A C 1
ATOM 1972 O O . THR A 1 246 ? -0.074 15.463 5.488 1.00 91.00 246 THR A O 1
ATOM 1975 N N . ARG A 1 247 ? -1.367 16.630 4.074 1.00 90.88 247 ARG A N 1
ATOM 1976 C CA . ARG A 1 247 ? -2.225 15.485 3.722 1.00 90.88 247 ARG A CA 1
ATOM 1977 C C . ARG A 1 247 ? -1.424 14.256 3.267 1.00 90.88 247 ARG A C 1
ATOM 1979 O O . ARG A 1 247 ? -1.733 13.148 3.688 1.00 90.88 247 ARG A O 1
ATOM 1986 N N . HIS A 1 248 ? -0.386 14.452 2.452 1.00 90.88 248 HIS A N 1
ATOM 1987 C CA . HIS A 1 248 ? 0.470 13.366 1.957 1.00 90.88 248 HIS A CA 1
ATOM 1988 C C . HIS A 1 248 ? 1.252 12.692 3.082 1.00 90.88 248 HIS A C 1
ATOM 1990 O O . HIS A 1 248 ? 1.232 11.470 3.194 1.00 90.88 248 HIS A O 1
ATOM 1996 N N . PHE A 1 249 ? 1.859 13.486 3.969 1.00 93.62 249 PHE A N 1
ATOM 1997 C CA . PHE A 1 249 ? 2.577 12.958 5.124 1.00 93.62 249 PHE A CA 1
ATOM 1998 C C . PHE A 1 249 ? 1.677 12.078 6.000 1.00 93.62 249 PHE A C 1
ATOM 2000 O O . PHE A 1 249 ? 2.110 11.016 6.451 1.00 93.62 249 PHE A O 1
ATOM 2007 N N . LEU A 1 250 ? 0.416 12.473 6.200 1.00 92.62 250 LEU A N 1
ATOM 2008 C CA . LEU A 1 250 ? -0.532 11.672 6.973 1.00 92.62 250 LEU A CA 1
ATOM 2009 C C . LEU A 1 250 ? -0.914 10.372 6.284 1.00 92.62 250 LEU A C 1
ATOM 2011 O O . LEU A 1 250 ? -0.969 9.342 6.948 1.00 92.62 250 LEU A O 1
ATOM 2015 N N . LEU A 1 251 ? -1.124 10.392 4.968 1.00 92.06 251 LEU A N 1
ATOM 2016 C CA . LEU A 1 251 ? -1.409 9.181 4.197 1.00 92.06 251 LEU A CA 1
ATOM 2017 C C . LEU A 1 251 ? -0.226 8.200 4.226 1.00 92.06 251 LEU A C 1
ATOM 2019 O O . LEU A 1 251 ? -0.428 7.006 4.450 1.00 92.06 251 LEU A O 1
ATOM 2023 N N . TRP A 1 252 ? 1.008 8.686 4.077 1.00 95.19 252 TRP A N 1
ATOM 2024 C CA . TRP A 1 252 ? 2.206 7.846 4.184 1.00 95.19 252 TRP A CA 1
ATOM 2025 C C . TRP A 1 252 ? 2.418 7.321 5.601 1.00 95.19 252 TRP A C 1
ATOM 2027 O O . TRP A 1 252 ? 2.704 6.140 5.779 1.00 95.19 252 TRP A O 1
ATOM 2037 N N . SER A 1 253 ? 2.195 8.156 6.617 1.00 95.62 253 SER A N 1
ATOM 2038 C CA . SER A 1 253 ? 2.223 7.731 8.020 1.00 95.62 253 SER A CA 1
ATOM 2039 C C . SER A 1 253 ? 1.199 6.627 8.282 1.00 95.62 253 SER A C 1
ATOM 2041 O O . SER A 1 253 ? 1.505 5.625 8.928 1.00 95.62 253 SER A O 1
ATOM 2043 N N . LEU A 1 254 ? 0.001 6.755 7.709 1.00 94.62 254 LEU A N 1
ATOM 2044 C CA . LEU A 1 254 ? -1.057 5.762 7.824 1.00 94.62 254 LEU A CA 1
ATOM 2045 C C . LEU A 1 254 ? -0.667 4.430 7.178 1.00 94.62 254 LEU A C 1
ATOM 2047 O O . LEU A 1 254 ? -0.838 3.382 7.802 1.00 94.62 254 LEU A O 1
ATOM 2051 N N . ARG A 1 255 ? -0.084 4.464 5.972 1.00 95.75 255 ARG A N 1
ATOM 2052 C CA . ARG A 1 255 ? 0.474 3.271 5.312 1.00 95.75 255 ARG A CA 1
ATOM 2053 C C . ARG A 1 255 ? 1.587 2.640 6.142 1.00 95.75 255 ARG A C 1
ATOM 2055 O O . ARG A 1 255 ? 1.565 1.433 6.368 1.00 95.75 255 ARG A O 1
ATOM 2062 N N . GLY A 1 256 ? 2.515 3.443 6.660 1.00 97.12 256 GLY A N 1
ATOM 2063 C CA . GLY A 1 256 ? 3.605 2.963 7.511 1.00 97.12 256 GLY A CA 1
ATOM 2064 C C . GLY A 1 256 ? 3.094 2.283 8.781 1.00 97.12 256 GLY A C 1
ATOM 2065 O O . GLY A 1 256 ? 3.565 1.203 9.151 1.00 97.12 256 GLY A O 1
ATOM 2066 N N . LEU A 1 257 ? 2.060 2.851 9.407 1.00 96.81 257 LEU A N 1
ATOM 2067 C CA . LEU A 1 257 ? 1.375 2.237 10.540 1.00 96.81 257 LEU A CA 1
ATOM 2068 C C . LEU A 1 257 ? 0.713 0.913 10.146 1.00 96.81 257 LEU A C 1
ATOM 2070 O O . LEU A 1 257 ? 0.911 -0.096 10.819 1.00 96.81 257 LEU A O 1
ATOM 2074 N N . PHE A 1 258 ? -0.063 0.904 9.061 1.00 96.69 258 PHE A N 1
ATOM 2075 C CA . PHE A 1 258 ? -0.740 -0.293 8.570 1.00 96.69 258 PHE A CA 1
ATOM 2076 C C . PHE A 1 258 ? 0.243 -1.431 8.314 1.00 96.69 258 PHE A C 1
ATOM 2078 O O . PHE A 1 258 ? 0.034 -2.529 8.828 1.00 96.69 258 PHE A O 1
ATOM 2085 N N . MET A 1 259 ? 1.320 -1.158 7.578 1.00 97.81 259 MET A N 1
ATOM 2086 C CA . MET A 1 259 ? 2.319 -2.144 7.170 1.00 97.81 259 MET A CA 1
ATOM 2087 C C . MET A 1 259 ? 3.129 -2.662 8.363 1.00 97.81 259 MET A C 1
ATOM 2089 O O . MET A 1 259 ? 3.283 -3.873 8.523 1.00 97.81 259 MET A O 1
ATOM 2093 N N . SER A 1 260 ? 3.599 -1.775 9.247 1.00 98.25 260 SER A N 1
ATOM 2094 C CA . SER A 1 260 ? 4.360 -2.179 10.439 1.00 98.25 260 SER A CA 1
ATOM 2095 C C . SER A 1 260 ? 3.537 -3.037 11.407 1.00 98.25 260 SER A C 1
ATOM 2097 O O . SER A 1 260 ? 4.051 -4.014 11.961 1.00 98.25 260 SER A O 1
ATOM 2099 N N . LEU A 1 261 ? 2.242 -2.742 11.564 1.00 97.56 261 LEU A N 1
ATOM 2100 C CA . LEU A 1 261 ? 1.329 -3.503 12.421 1.00 97.56 261 LEU A CA 1
ATOM 2101 C C . LEU A 1 261 ? 0.935 -4.877 11.861 1.00 97.56 261 LEU A C 1
ATOM 2103 O O . LEU A 1 261 ? 0.392 -5.693 12.611 1.00 97.56 261 LEU A O 1
ATOM 2107 N N . GLN A 1 262 ? 1.246 -5.183 10.598 1.00 97.25 262 GLN A N 1
ATOM 2108 C CA . GLN A 1 262 ? 1.127 -6.554 10.087 1.00 97.25 262 GLN A CA 1
ATOM 2109 C C . GLN A 1 262 ? 2.158 -7.488 10.728 1.00 97.25 262 GLN A C 1
ATOM 2111 O O . GLN A 1 262 ? 1.955 -8.701 10.756 1.00 97.25 262 GLN A O 1
ATOM 2116 N N . ASN A 1 263 ? 3.251 -6.948 11.285 1.00 98.38 263 ASN A N 1
ATOM 2117 C CA . ASN A 1 263 ? 4.226 -7.746 12.013 1.00 98.38 263 ASN A CA 1
ATOM 2118 C C . ASN A 1 263 ? 3.666 -8.175 13.384 1.00 98.38 263 ASN A C 1
ATOM 2120 O O . ASN A 1 263 ? 3.412 -7.317 14.239 1.00 98.38 263 ASN A O 1
ATOM 2124 N N . PRO A 1 264 ? 3.552 -9.485 13.678 1.00 97.88 264 PRO A N 1
ATOM 2125 C CA . PRO A 1 264 ? 2.969 -9.949 14.936 1.00 97.88 264 PRO A CA 1
ATOM 2126 C C . PRO A 1 264 ? 3.722 -9.482 16.187 1.00 97.88 264 PRO A C 1
ATOM 2128 O O . PRO A 1 264 ? 3.114 -9.345 17.249 1.00 97.88 264 PRO A O 1
ATOM 2131 N N . LYS A 1 265 ? 5.040 -9.245 16.106 1.00 97.81 265 LYS A N 1
ATOM 2132 C CA . LYS A 1 265 ? 5.820 -8.768 17.260 1.00 97.81 265 LYS A CA 1
ATOM 2133 C C . LYS A 1 265 ? 5.546 -7.293 17.551 1.00 97.81 265 LYS A C 1
ATOM 2135 O O . LYS A 1 265 ? 5.350 -6.957 18.717 1.00 97.81 265 LYS A O 1
ATOM 2140 N N . VAL A 1 266 ? 5.461 -6.454 16.516 1.00 97.38 266 VAL A N 1
ATOM 2141 C CA . VAL A 1 266 ? 5.099 -5.032 16.652 1.00 97.38 266 VAL A CA 1
ATOM 2142 C C . VAL A 1 266 ? 3.672 -4.910 17.184 1.00 97.38 266 VAL A C 1
ATOM 2144 O O . VAL A 1 266 ? 3.457 -4.281 18.217 1.00 97.38 266 VAL A O 1
ATOM 2147 N N . ALA A 1 267 ? 2.718 -5.617 16.570 1.00 96.75 267 ALA A N 1
ATOM 2148 C CA . ALA A 1 267 ? 1.327 -5.686 17.022 1.00 96.75 267 ALA A CA 1
ATOM 2149 C C . ALA A 1 267 ? 1.205 -6.059 18.510 1.00 96.75 267 ALA A C 1
ATOM 2151 O O . ALA A 1 267 ? 0.568 -5.343 19.283 1.00 96.75 267 ALA A O 1
ATOM 2152 N N . ARG A 1 268 ? 1.871 -7.140 18.942 1.00 96.44 268 ARG A N 1
ATOM 2153 C CA . ARG A 1 268 ? 1.869 -7.572 20.351 1.00 96.44 268 ARG A CA 1
ATOM 2154 C C . ARG A 1 268 ? 2.510 -6.550 21.284 1.00 96.44 268 ARG A C 1
ATOM 2156 O O . ARG A 1 268 ? 2.094 -6.449 22.434 1.00 96.44 268 ARG A O 1
ATOM 2163 N N . GLN A 1 269 ? 3.540 -5.830 20.842 1.00 95.88 269 GLN A N 1
ATOM 2164 C CA . GLN A 1 269 ? 4.158 -4.783 21.654 1.00 95.88 269 GLN A CA 1
ATOM 2165 C C . GLN A 1 269 ? 3.202 -3.607 21.857 1.00 95.88 269 GLN A C 1
ATOM 2167 O O . GLN A 1 269 ? 3.048 -3.146 22.985 1.00 95.88 269 GLN A O 1
ATOM 2172 N N . VAL A 1 270 ? 2.494 -3.197 20.805 1.00 94.75 270 VAL A N 1
ATOM 2173 C CA . VAL A 1 270 ? 1.464 -2.152 20.873 1.00 94.75 270 VAL A CA 1
ATOM 2174 C C . VAL A 1 270 ? 0.298 -2.570 21.775 1.00 94.75 270 VAL A C 1
ATOM 2176 O O . VAL A 1 270 ? -0.179 -1.773 22.580 1.00 94.75 270 VAL A O 1
ATOM 2179 N N . GLU A 1 271 ? -0.123 -3.834 21.711 1.00 93.19 271 GLU A N 1
ATOM 2180 C CA . GLU A 1 271 ? -1.153 -4.405 22.595 1.00 93.19 271 GLU A CA 1
ATOM 2181 C C . GLU A 1 271 ? -0.733 -4.450 24.068 1.00 93.19 271 GLU A C 1
ATOM 2183 O O . GLU A 1 271 ? -1.561 -4.240 24.952 1.00 93.19 271 GLU A O 1
ATOM 2188 N N . LYS A 1 272 ? 0.547 -4.727 24.335 1.00 93.62 272 LYS A N 1
ATOM 2189 C CA . LYS A 1 272 ? 1.129 -4.755 25.687 1.00 93.62 272 LYS A CA 1
ATOM 2190 C C . LYS A 1 272 ? 1.493 -3.366 26.215 1.00 93.62 272 LYS A C 1
ATOM 2192 O O . LYS A 1 272 ? 1.918 -3.260 27.368 1.00 93.62 272 LYS A O 1
ATOM 2197 N N . GLY A 1 273 ? 1.376 -2.330 25.383 1.00 88.88 273 GLY A N 1
ATOM 2198 C CA . GLY A 1 273 ? 1.731 -0.958 25.718 1.00 88.88 273 GLY A CA 1
ATOM 2199 C C . GLY A 1 273 ? 1.032 -0.465 26.984 1.00 88.88 273 GLY A C 1
ATOM 2200 O O . GLY A 1 273 ? -0.057 -0.909 27.358 1.00 88.88 273 GLY A O 1
ATOM 2201 N N . LYS A 1 274 ? 1.662 0.486 27.678 1.00 89.81 274 LYS A N 1
ATOM 2202 C CA . LYS A 1 274 ? 1.028 1.130 28.838 1.00 89.81 274 LYS A CA 1
ATOM 2203 C C . LYS A 1 274 ? -0.197 1.910 28.356 1.00 89.81 274 LYS A C 1
ATOM 2205 O O . LYS A 1 274 ? -0.145 2.535 27.306 1.00 89.81 274 LYS A O 1
ATOM 2210 N N . THR A 1 275 ? -1.247 2.015 29.176 1.00 87.69 275 THR A N 1
ATOM 2211 C CA . THR A 1 275 ? -2.479 2.766 28.833 1.00 87.69 275 THR A CA 1
ATOM 2212 C C . THR A 1 275 ? -2.202 4.167 28.267 1.00 87.69 275 THR A C 1
ATOM 2214 O O . THR A 1 275 ? -2.855 4.591 27.324 1.00 87.69 275 THR A O 1
ATOM 2217 N N . LYS A 1 276 ? -1.204 4.881 28.814 1.00 90.44 276 LYS A N 1
ATOM 2218 C CA . LYS A 1 276 ? -0.807 6.221 28.342 1.00 90.44 276 LYS A CA 1
ATOM 2219 C C . LYS A 1 276 ? -0.214 6.217 26.929 1.00 90.44 276 LYS A C 1
ATOM 2221 O O . LYS A 1 276 ? -0.354 7.196 26.213 1.00 90.44 276 LYS A O 1
ATOM 2226 N N . GLU A 1 277 ? 0.494 5.158 26.561 1.00 91.00 277 GLU A N 1
ATOM 2227 C CA . GLU A 1 277 ? 1.093 4.994 25.238 1.00 91.00 277 GLU A CA 1
ATOM 2228 C C . GLU A 1 277 ? 0.024 4.625 24.210 1.00 91.00 277 GLU A C 1
ATOM 2230 O O . GLU A 1 277 ? -0.046 5.258 23.163 1.00 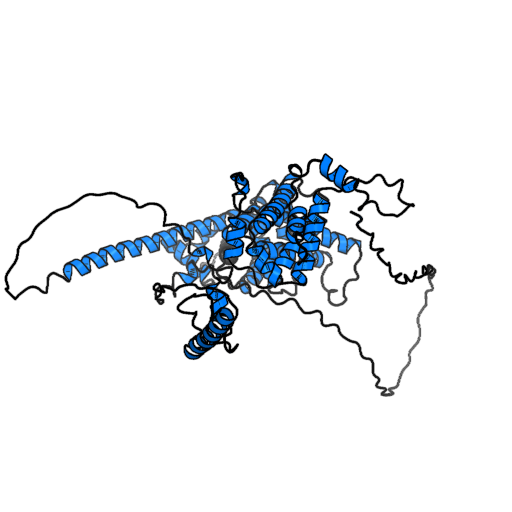91.00 277 GLU A O 1
ATOM 2235 N N . THR A 1 278 ? -0.885 3.708 24.558 1.00 90.00 278 THR A N 1
ATOM 2236 C CA . THR A 1 278 ? -2.060 3.389 23.733 1.00 90.00 278 THR A CA 1
ATOM 2237 C C . THR A 1 278 ? -2.926 4.622 23.476 1.00 90.00 278 THR A C 1
ATOM 2239 O O . THR A 1 278 ? -3.362 4.825 22.350 1.00 90.00 278 THR A O 1
ATOM 2242 N N . GLU A 1 279 ? -3.135 5.475 24.485 1.00 92.38 279 GLU A N 1
ATOM 2243 C CA . GLU A 1 279 ? -3.859 6.742 24.319 1.00 92.38 279 GLU A CA 1
ATOM 2244 C C . GLU A 1 279 ? -3.140 7.679 23.338 1.00 92.38 279 GLU A C 1
ATOM 2246 O O . GLU A 1 279 ? -3.764 8.205 22.425 1.00 92.38 279 GLU A O 1
ATOM 2251 N N . LYS A 1 280 ? -1.816 7.848 23.467 1.00 92.56 280 LYS A N 1
ATOM 2252 C CA . LYS A 1 280 ? -1.029 8.673 22.533 1.00 92.56 280 LYS A CA 1
ATOM 2253 C C . LYS A 1 280 ? -1.114 8.159 21.097 1.00 92.56 280 LYS A C 1
ATOM 2255 O O . LYS A 1 280 ? -1.344 8.948 20.185 1.00 92.56 280 LYS A O 1
ATOM 2260 N N . ILE A 1 281 ? -0.967 6.845 20.909 1.00 93.12 281 ILE A N 1
ATOM 2261 C CA . ILE A 1 281 ? -1.119 6.202 19.600 1.00 93.12 281 ILE A CA 1
ATOM 2262 C C . ILE A 1 281 ? -2.527 6.469 19.065 1.00 93.12 281 ILE A C 1
ATOM 2264 O O . ILE A 1 281 ? -2.667 6.901 17.928 1.00 93.12 281 ILE A O 1
ATOM 2268 N N . LEU A 1 282 ? -3.565 6.283 19.883 1.00 93.81 282 LEU A N 1
ATOM 2269 C CA . LEU A 1 282 ? -4.949 6.519 19.479 1.00 93.81 282 LEU A CA 1
ATOM 2270 C C . LEU A 1 282 ? -5.175 7.962 19.007 1.00 93.81 282 LEU A C 1
ATOM 2272 O O . LEU A 1 282 ? -5.773 8.153 17.952 1.00 93.81 282 LEU A O 1
ATOM 2276 N N . GLN A 1 283 ? -4.673 8.962 19.735 1.00 93.31 283 GLN A N 1
ATOM 2277 C CA . GLN A 1 283 ? -4.786 10.370 19.332 1.00 93.31 283 GLN A CA 1
ATOM 2278 C C . GLN A 1 283 ? -4.100 10.639 17.985 1.00 93.31 283 GLN A C 1
ATOM 2280 O O . GLN A 1 283 ? -4.679 11.290 17.115 1.00 93.31 283 GLN A O 1
ATOM 2285 N N . LYS A 1 284 ? -2.907 10.072 17.765 1.00 92.44 284 LYS A N 1
ATOM 2286 C CA . LYS A 1 284 ? -2.197 10.189 16.483 1.00 92.44 284 LYS A CA 1
ATOM 2287 C C . LYS A 1 284 ? -2.963 9.515 15.343 1.00 92.44 284 LYS A C 1
ATOM 2289 O O . LYS A 1 284 ? -3.093 10.075 14.258 1.00 92.44 284 LYS A O 1
ATOM 2294 N N . VAL A 1 285 ? -3.517 8.332 15.599 1.00 93.50 285 VAL A N 1
ATOM 2295 C CA . VAL A 1 285 ? -4.337 7.593 14.632 1.00 93.50 285 VAL A CA 1
ATOM 2296 C C . VAL A 1 285 ? -5.609 8.364 14.277 1.00 93.50 285 VAL A C 1
ATOM 2298 O O . VAL A 1 285 ? -5.991 8.375 13.112 1.00 93.50 285 VAL A O 1
ATOM 2301 N N . TYR A 1 286 ? -6.229 9.066 15.230 1.00 93.19 286 TYR A N 1
ATOM 2302 C CA . TYR A 1 286 ? -7.361 9.954 14.950 1.00 93.19 286 TYR A CA 1
ATOM 2303 C C . TYR A 1 286 ? -7.004 11.105 14.015 1.00 93.19 286 TYR A C 1
ATOM 2305 O O . TYR A 1 286 ? -7.760 11.369 13.079 1.00 93.19 286 TYR A O 1
ATOM 2313 N N . ALA A 1 287 ? -5.869 11.767 14.254 1.00 90.50 287 ALA A N 1
ATOM 2314 C CA . ALA A 1 287 ? -5.396 12.845 13.391 1.00 90.50 287 ALA A CA 1
ATOM 2315 C C . ALA A 1 287 ? -5.221 12.343 11.948 1.00 90.50 287 ALA A C 1
ATOM 2317 O O . ALA A 1 287 ? -5.812 12.906 11.026 1.00 90.50 287 ALA A O 1
ATOM 2318 N N . MET A 1 288 ? -4.546 11.200 11.770 1.00 91.19 288 MET A N 1
ATOM 2319 C CA . MET A 1 288 ? -4.382 10.568 10.456 1.00 91.19 288 MET A CA 1
ATOM 2320 C C . MET A 1 288 ? -5.723 10.171 9.820 1.00 91.19 288 MET A C 1
ATOM 2322 O O . MET A 1 288 ? -5.950 10.430 8.639 1.00 91.19 288 MET A O 1
ATOM 2326 N N . TYR A 1 289 ? -6.632 9.578 10.600 1.00 91.38 289 TYR A N 1
ATOM 2327 C CA . TYR A 1 289 ? -7.934 9.116 10.113 1.00 91.38 289 TYR A CA 1
ATOM 2328 C C . TYR A 1 289 ? -8.822 10.261 9.623 1.00 91.38 289 TYR A C 1
ATOM 2330 O O . TYR A 1 289 ? -9.528 10.104 8.636 1.00 91.38 289 TYR A O 1
ATOM 2338 N N . SER A 1 290 ? -8.753 11.434 10.258 1.00 89.81 290 SER A N 1
ATOM 2339 C CA . SER A 1 290 ? -9.552 12.600 9.853 1.00 89.81 290 SER A CA 1
ATOM 2340 C C . SER A 1 290 ? -9.256 13.086 8.427 1.00 89.81 290 SER A C 1
ATOM 2342 O O . SER A 1 290 ? -10.104 13.710 7.792 1.00 89.81 290 SER A O 1
ATOM 2344 N N . VAL A 1 291 ? -8.065 12.771 7.912 1.00 87.38 291 VAL A N 1
ATOM 2345 C CA . VAL A 1 291 ? -7.614 13.131 6.563 1.00 87.38 291 VAL A CA 1
ATOM 2346 C C . VAL A 1 291 ? -7.862 12.003 5.554 1.00 87.38 291 VAL A C 1
ATOM 2348 O O . VAL A 1 291 ? -7.976 12.251 4.349 1.00 87.38 291 VAL A O 1
ATOM 2351 N N . ALA A 1 292 ? -8.003 10.772 6.042 1.00 84.00 292 ALA A N 1
ATOM 2352 C CA . ALA A 1 292 ? -8.325 9.588 5.263 1.00 84.00 292 ALA A CA 1
ATOM 2353 C C . ALA A 1 292 ? -9.852 9.478 5.087 1.00 84.00 292 ALA A C 1
ATOM 2355 O O . ALA A 1 292 ? -10.528 8.693 5.741 1.00 84.00 292 ALA A O 1
ATOM 2356 N N . ASN A 1 293 ? -10.418 10.322 4.221 1.00 74.06 293 ASN A N 1
ATOM 2357 C CA . ASN A 1 293 ? -11.858 10.332 3.926 1.00 74.06 293 ASN A CA 1
ATOM 2358 C C . ASN A 1 293 ? -12.243 9.374 2.781 1.00 74.06 293 ASN A C 1
ATOM 2360 O O . ASN A 1 293 ? -13.180 9.639 2.029 1.00 74.06 293 ASN A O 1
ATOM 2364 N N . ASP A 1 294 ? -11.475 8.305 2.585 1.00 78.25 294 ASP A N 1
ATOM 2365 C CA . ASP A 1 294 ? -11.782 7.282 1.592 1.00 78.25 294 ASP A CA 1
ATOM 2366 C C . ASP A 1 294 ? -12.237 5.993 2.280 1.00 78.25 294 ASP A C 1
ATOM 2368 O O . ASP A 1 294 ? -11.906 5.701 3.424 1.00 78.25 294 ASP A O 1
ATOM 2372 N N . ASN A 1 295 ? -13.025 5.197 1.571 1.00 80.94 295 ASN A N 1
ATOM 2373 C CA . ASN A 1 295 ? -13.470 3.886 2.039 1.00 80.94 295 ASN A CA 1
ATOM 2374 C C . ASN A 1 295 ? -12.420 2.800 1.687 1.00 80.94 295 ASN A C 1
ATOM 2376 O O . ASN A 1 295 ? -12.740 1.633 1.453 1.00 80.94 295 ASN A O 1
ATOM 2380 N N . SER A 1 296 ? -11.139 3.184 1.630 1.00 87.12 296 SER A N 1
ATOM 2381 C CA . SER A 1 296 ? -10.036 2.278 1.313 1.00 87.12 296 SER A CA 1
ATOM 2382 C C . SER A 1 296 ? -9.858 1.184 2.364 1.00 87.12 296 SER A C 1
ATOM 2384 O O . SER A 1 296 ? -10.252 1.340 3.521 1.00 87.12 296 SER A O 1
ATOM 2386 N N . LEU A 1 297 ? -9.198 0.079 1.996 1.00 88.44 297 LEU A N 1
ATOM 2387 C CA . LEU A 1 297 ? -8.776 -0.938 2.966 1.00 88.44 297 LEU A CA 1
ATOM 2388 C C . LEU A 1 297 ? -7.960 -0.323 4.117 1.00 88.44 297 LEU A C 1
ATOM 2390 O O . LEU A 1 297 ? -8.147 -0.698 5.273 1.00 88.44 297 LEU A O 1
ATOM 2394 N N . LEU A 1 298 ? -7.112 0.663 3.809 1.00 90.81 298 LEU A N 1
ATOM 2395 C CA . LEU A 1 298 ? -6.313 1.393 4.787 1.00 90.81 298 LEU A CA 1
ATOM 2396 C C . LEU A 1 298 ? -7.195 2.143 5.796 1.00 90.81 298 LEU A C 1
ATOM 2398 O O . LEU A 1 298 ? -7.047 1.960 7.004 1.00 90.81 298 LEU A O 1
ATOM 2402 N N . SER A 1 299 ? -8.155 2.932 5.318 1.00 91.38 299 SER A N 1
ATOM 2403 C CA . SER A 1 299 ? -9.094 3.675 6.165 1.00 91.38 299 SER A CA 1
ATOM 2404 C C . SER A 1 299 ? -9.992 2.747 6.979 1.00 91.38 299 SER A C 1
ATOM 2406 O O . SER A 1 299 ? -10.191 2.972 8.173 1.00 91.38 299 SER A O 1
ATOM 2408 N N . ARG A 1 300 ? -10.460 1.640 6.389 1.00 93.31 300 ARG A N 1
ATOM 2409 C CA . ARG A 1 300 ? -11.235 0.606 7.096 1.00 93.31 300 ARG A CA 1
ATOM 2410 C C . ARG A 1 300 ? -10.414 -0.063 8.202 1.00 93.31 300 ARG A C 1
ATOM 2412 O O . ARG A 1 300 ? -10.882 -0.176 9.338 1.00 93.31 300 ARG A O 1
ATOM 2419 N N . PHE A 1 301 ? -9.166 -0.438 7.916 1.00 95.06 301 PHE A N 1
ATOM 2420 C CA . PHE A 1 301 ? -8.240 -0.972 8.919 1.00 95.06 301 PHE A CA 1
ATOM 2421 C C . PHE A 1 301 ? -8.052 0.008 10.079 1.00 95.06 301 PHE A C 1
ATOM 2423 O O . PHE A 1 301 ? -8.141 -0.380 11.244 1.00 95.06 301 PHE A O 1
ATOM 2430 N N . VAL A 1 302 ? -7.847 1.287 9.775 1.00 94.50 302 VAL A N 1
ATOM 2431 C CA . VAL A 1 302 ? -7.641 2.340 10.775 1.00 94.50 302 VAL A CA 1
ATOM 2432 C C . VAL A 1 302 ? -8.899 2.574 11.603 1.00 94.50 302 VAL A C 1
ATOM 2434 O O . VAL A 1 302 ? -8.823 2.639 12.832 1.00 94.50 302 VAL A O 1
ATOM 2437 N N . GLY A 1 303 ? -10.067 2.616 10.963 1.00 94.94 303 GLY A N 1
ATOM 2438 C CA . GLY A 1 303 ? -11.358 2.702 11.635 1.00 94.94 303 GLY A CA 1
ATOM 2439 C C . GLY A 1 303 ? -11.560 1.557 12.633 1.00 94.94 303 GLY A C 1
ATOM 2440 O O . GLY A 1 303 ? -11.960 1.803 13.777 1.00 94.94 303 GLY A O 1
ATOM 2441 N N . ALA A 1 304 ? -11.214 0.325 12.248 1.00 95.38 304 ALA A N 1
ATOM 2442 C CA . ALA A 1 304 ? -11.268 -0.850 13.120 1.00 95.38 304 ALA A CA 1
ATOM 2443 C C . ALA A 1 304 ? -10.214 -0.808 14.242 1.00 95.38 304 ALA A C 1
ATOM 2445 O O . ALA A 1 304 ? -10.521 -1.132 15.394 1.00 95.38 304 ALA A O 1
ATOM 2446 N N . LEU A 1 305 ? -8.994 -0.356 13.944 1.00 95.88 305 LEU A N 1
ATOM 2447 C CA . LEU A 1 305 ? -7.918 -0.176 14.922 1.00 95.88 305 LEU A CA 1
ATOM 2448 C C . LEU A 1 305 ? -8.317 0.824 16.016 1.00 95.88 305 LEU A C 1
ATOM 2450 O O . LEU A 1 305 ? -8.125 0.562 17.205 1.00 95.88 305 LEU A O 1
ATOM 2454 N N . ILE A 1 306 ? -8.943 1.935 15.625 1.00 96.25 306 ILE A N 1
ATOM 2455 C CA . ILE A 1 306 ? -9.493 2.942 16.534 1.00 96.25 306 ILE A CA 1
ATOM 2456 C C . ILE A 1 306 ? -10.541 2.328 17.476 1.00 96.25 306 ILE A C 1
ATOM 2458 O O . ILE A 1 306 ? -10.470 2.524 18.695 1.00 96.25 306 ILE A O 1
ATOM 2462 N N . LEU A 1 307 ? -11.509 1.577 16.934 1.00 95.75 307 LEU A N 1
ATOM 2463 C CA . LEU A 1 307 ? -12.546 0.905 17.731 1.00 95.75 307 LEU A CA 1
ATOM 2464 C C . LEU A 1 307 ? -11.930 -0.066 18.740 1.00 95.75 307 LEU A C 1
ATOM 2466 O O . LEU A 1 307 ? -12.336 -0.119 19.906 1.00 95.75 307 LEU A O 1
ATOM 2470 N N . ARG A 1 308 ? -10.910 -0.804 18.305 1.00 95.00 308 ARG A N 1
ATOM 2471 C CA . ARG A 1 308 ? -10.190 -1.751 19.145 1.00 95.00 308 ARG A CA 1
ATOM 2472 C C . ARG A 1 308 ? -9.448 -1.065 20.288 1.00 95.00 308 ARG A C 1
ATOM 2474 O O . ARG A 1 308 ? -9.599 -1.485 21.434 1.00 95.00 308 ARG A O 1
ATOM 2481 N N . PHE A 1 309 ? -8.685 -0.005 20.017 1.00 94.62 309 PHE A N 1
ATOM 2482 C CA . PHE A 1 309 ? -7.993 0.741 21.072 1.00 94.62 309 PHE A CA 1
ATOM 2483 C C . PHE A 1 309 ? -8.969 1.346 22.077 1.00 94.62 309 PHE A C 1
ATOM 2485 O O . PHE A 1 309 ? -8.752 1.213 23.282 1.00 94.62 309 PHE A O 1
ATOM 2492 N N . ARG A 1 310 ? -10.089 1.914 21.611 1.00 93.38 310 ARG A N 1
ATOM 2493 C CA . ARG A 1 310 ? -11.165 2.378 22.500 1.00 93.38 310 ARG A CA 1
ATOM 2494 C C . ARG A 1 310 ? -11.675 1.260 23.415 1.00 93.38 310 ARG A C 1
ATOM 2496 O O . ARG A 1 310 ? -11.812 1.484 24.618 1.00 93.38 310 ARG A O 1
ATOM 2503 N N . SER A 1 311 ? -11.897 0.055 22.883 1.00 93.19 311 SER A N 1
ATOM 2504 C CA . SER A 1 311 ? -12.312 -1.108 23.683 1.00 93.19 311 SER A CA 1
ATOM 2505 C C . SER A 1 311 ? -11.298 -1.428 24.789 1.00 93.19 311 SER A C 1
ATOM 2507 O O . SER A 1 311 ? -11.666 -1.455 25.966 1.00 93.19 311 SER A O 1
ATOM 2509 N N . VAL A 1 312 ? -10.011 -1.556 24.443 1.00 90.31 312 VAL A N 1
ATOM 2510 C CA . VAL A 1 312 ? -8.925 -1.897 25.388 1.00 90.31 312 VAL A CA 1
ATOM 2511 C C . VAL A 1 312 ? -8.745 -0.834 26.481 1.00 90.31 312 VAL A C 1
ATOM 2513 O O . VAL A 1 312 ? -8.532 -1.145 27.661 1.00 90.31 312 VAL A O 1
ATOM 2516 N N . LEU A 1 313 ? -8.856 0.444 26.119 1.00 91.69 313 LEU A N 1
ATOM 2517 C CA . LEU A 1 313 ? -8.786 1.545 27.077 1.00 91.69 313 LEU A CA 1
ATOM 2518 C C . LEU A 1 313 ? -9.986 1.523 28.030 1.00 91.69 313 LEU A C 1
ATOM 2520 O O . LEU A 1 313 ? -9.810 1.666 29.244 1.00 91.69 313 LE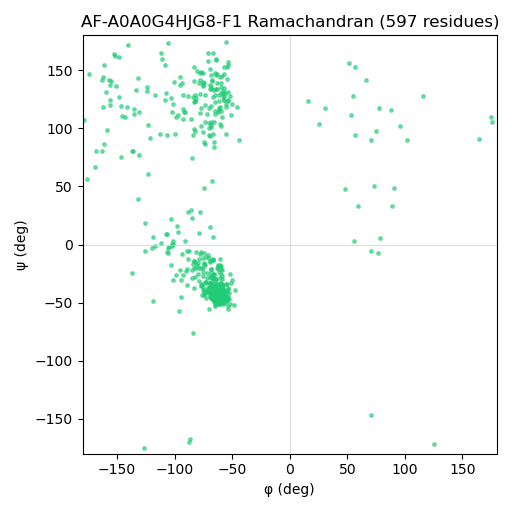U A O 1
ATOM 2524 N N . SER A 1 314 ? -11.189 1.252 27.513 1.00 90.25 314 SER A N 1
ATOM 2525 C CA . SER A 1 314 ? -12.406 1.165 28.326 1.00 90.25 314 SER A CA 1
ATOM 2526 C C . SER A 1 314 ? -12.343 0.032 29.358 1.00 90.25 314 SER A C 1
ATOM 2528 O O . SER A 1 314 ? -12.724 0.234 30.514 1.00 90.25 314 SER A O 1
ATOM 2530 N N . THR A 1 315 ? -11.807 -1.142 28.997 1.00 89.38 315 THR A N 1
ATOM 2531 C CA . THR A 1 315 ? -11.672 -2.279 29.922 1.00 89.38 315 THR A CA 1
ATOM 2532 C C . THR A 1 315 ? -10.670 -1.975 31.026 1.00 89.38 315 THR A C 1
ATOM 2534 O O . THR A 1 315 ? -10.941 -2.244 32.197 1.00 89.38 315 THR A O 1
ATOM 2537 N N . THR A 1 316 ? -9.553 -1.337 30.674 1.00 88.50 316 THR A N 1
ATOM 2538 C CA . THR A 1 316 ? -8.514 -0.946 31.635 1.00 88.50 316 THR A CA 1
ATOM 2539 C C . THR A 1 316 ? -9.025 0.122 32.606 1.00 88.50 316 THR A C 1
ATOM 2541 O O . THR A 1 316 ? -8.776 0.046 33.811 1.00 88.50 316 THR A O 1
ATOM 2544 N N . GLN A 1 317 ? -9.790 1.098 32.108 1.00 88.62 317 GLN A N 1
ATOM 2545 C CA . GLN A 1 317 ? -10.380 2.150 32.936 1.00 88.62 317 GLN A CA 1
ATOM 2546 C C . GLN A 1 317 ? -11.470 1.600 33.866 1.00 88.62 317 GLN A C 1
ATOM 2548 O O . GLN A 1 317 ? -11.483 1.924 35.053 1.00 88.62 317 GLN A O 1
ATOM 2553 N N . LYS A 1 318 ? -12.336 0.701 33.372 1.00 87.81 318 LYS A N 1
ATOM 2554 C CA . LYS A 1 318 ? -13.331 -0.011 34.196 1.00 87.81 318 LYS A CA 1
ATOM 2555 C C . LYS A 1 318 ? -12.652 -0.817 35.313 1.00 87.81 318 LYS A C 1
ATOM 2557 O O . LYS A 1 318 ? -13.167 -0.855 36.427 1.00 87.81 318 LYS A O 1
ATOM 2562 N N . GLN A 1 319 ? -11.487 -1.415 35.054 1.00 87.06 319 GLN A N 1
ATOM 2563 C CA . GLN A 1 319 ? -10.736 -2.169 36.062 1.00 87.06 319 GLN A CA 1
ATOM 2564 C C . GLN A 1 319 ? -10.156 -1.266 37.164 1.00 87.06 319 GLN A C 1
ATOM 2566 O O . GLN A 1 319 ? -10.224 -1.634 38.333 1.00 87.06 319 GLN A O 1
ATOM 2571 N N . LYS A 1 320 ? -9.673 -0.062 36.820 1.00 88.31 320 LYS A N 1
ATOM 2572 C CA . LYS A 1 320 ? -9.230 0.946 37.804 1.00 88.31 320 LYS A CA 1
ATOM 2573 C C . LYS A 1 320 ? -10.394 1.498 38.630 1.00 88.31 320 LYS A C 1
ATOM 2575 O O . LYS A 1 320 ? -10.292 1.586 39.848 1.00 88.31 320 LYS A O 1
ATOM 2580 N N . ASN A 1 321 ? -11.516 1.805 37.979 1.00 85.56 321 ASN A N 1
ATOM 2581 C CA . ASN A 1 321 ? -12.683 2.401 38.633 1.00 85.56 321 ASN A CA 1
ATOM 2582 C C . ASN A 1 321 ? -13.486 1.402 39.478 1.00 85.56 321 ASN A C 1
ATOM 2584 O O . ASN A 1 321 ? -14.212 1.818 40.369 1.00 85.56 321 ASN A O 1
ATOM 2588 N N . ARG A 1 322 ? -13.366 0.084 39.262 1.00 81.38 322 ARG A N 1
ATOM 2589 C CA . ARG A 1 322 ? -13.996 -0.918 40.148 1.00 81.38 322 ARG A CA 1
ATOM 2590 C C . ARG A 1 322 ? -13.468 -0.875 41.586 1.00 81.38 322 ARG A C 1
ATOM 2592 O O . ARG A 1 322 ? -14.148 -1.377 42.473 1.00 81.38 322 ARG A O 1
ATOM 2599 N N . ALA A 1 323 ? -12.313 -0.250 41.823 1.00 75.75 323 ALA A N 1
ATOM 2600 C CA . ALA A 1 323 ? -11.825 0.044 43.169 1.00 75.75 323 ALA A CA 1
ATOM 2601 C C . ALA A 1 323 ? -12.588 1.203 43.851 1.00 75.75 323 ALA A C 1
ATOM 2603 O O . ALA A 1 323 ? -12.554 1.320 45.071 1.00 75.75 323 ALA A O 1
ATOM 2604 N N . SER A 1 324 ? -13.309 2.032 43.089 1.00 74.25 324 SER A N 1
ATOM 2605 C CA . SER A 1 324 ? -14.151 3.126 43.582 1.00 74.25 324 SER A CA 1
ATOM 2606 C C . SER A 1 324 ? -15.624 2.800 43.311 1.00 74.25 324 SER A C 1
ATOM 2608 O O . SER A 1 324 ? -16.135 2.987 42.208 1.00 74.25 324 SER A O 1
ATOM 2610 N N . VAL A 1 325 ? -16.301 2.237 44.311 1.00 63.47 325 VAL A N 1
ATOM 2611 C CA . VAL A 1 325 ? -17.684 1.749 44.226 1.00 63.47 325 VAL A CA 1
ATOM 2612 C C . VAL A 1 325 ? -18.666 2.910 44.025 1.00 63.47 325 VAL A C 1
ATOM 2614 O O . VAL A 1 325 ? -19.151 3.496 44.985 1.00 63.47 325 VAL A O 1
ATOM 2617 N N . THR A 1 326 ? -19.032 3.193 42.777 1.00 68.06 326 THR A N 1
ATOM 2618 C CA . THR A 1 326 ? -20.257 3.941 42.458 1.00 68.06 326 THR A CA 1
ATOM 2619 C C . THR A 1 326 ? -20.853 3.412 41.155 1.00 68.06 326 THR A C 1
ATOM 2621 O O . THR A 1 326 ? -20.280 3.540 40.074 1.00 68.06 326 THR A O 1
ATOM 2624 N N . LYS A 1 327 ? -22.010 2.744 41.265 1.00 61.09 327 LYS A N 1
ATOM 2625 C CA . LYS A 1 327 ? -22.763 2.158 40.147 1.00 61.09 327 LYS A CA 1
ATOM 2626 C C . LYS A 1 327 ? -23.447 3.265 39.337 1.00 61.09 327 LYS A C 1
ATOM 2628 O O . LYS A 1 327 ? -24.613 3.559 39.570 1.00 61.09 327 LYS A O 1
ATOM 2633 N N . HIS A 1 328 ? -22.753 3.846 38.365 1.00 50.34 328 HIS A N 1
ATOM 2634 C CA . HIS A 1 328 ? -23.415 4.578 37.287 1.00 50.34 328 HIS A CA 1
ATOM 2635 C C . HIS A 1 328 ? -23.460 3.709 36.028 1.00 50.34 328 HIS A C 1
ATOM 2637 O O . HIS A 1 328 ? -22.427 3.272 35.520 1.00 50.34 328 HIS A O 1
ATOM 2643 N N . HIS A 1 329 ? -24.677 3.449 35.543 1.00 53.22 329 HIS A N 1
ATOM 2644 C CA . HIS A 1 329 ? -24.939 2.911 34.211 1.00 53.22 329 HIS A CA 1
ATOM 2645 C C . HIS A 1 329 ? -24.501 3.952 33.173 1.00 53.22 329 HIS A C 1
ATOM 2647 O O . HIS A 1 329 ? -25.294 4.770 32.718 1.00 53.22 329 HIS A O 1
ATOM 2653 N N . ALA A 1 330 ? -23.210 3.960 32.843 1.00 50.00 330 ALA A N 1
ATOM 2654 C CA . ALA A 1 330 ? -22.698 4.722 31.719 1.00 50.00 330 ALA A CA 1
ATOM 2655 C C . ALA A 1 330 ? -23.192 4.043 30.439 1.00 50.00 330 ALA A C 1
ATOM 2657 O O . ALA A 1 330 ? -22.723 2.964 30.073 1.00 50.00 330 ALA A O 1
ATOM 2658 N N . ILE A 1 331 ? -24.186 4.655 29.800 1.00 48.25 331 ILE A N 1
ATOM 2659 C CA . ILE A 1 331 ? -24.520 4.368 28.411 1.00 48.25 331 ILE A CA 1
ATOM 2660 C C . ILE A 1 331 ? -23.255 4.710 27.617 1.00 48.25 331 ILE A C 1
ATOM 2662 O O . ILE A 1 331 ? -22.818 5.859 27.617 1.00 48.25 331 ILE A O 1
ATOM 2666 N N . ASP A 1 332 ? -22.642 3.693 27.007 1.00 55.88 332 ASP A N 1
ATOM 2667 C CA . ASP A 1 332 ? -21.465 3.770 26.129 1.00 55.88 332 ASP A CA 1
ATOM 2668 C C . ASP A 1 332 ? -21.833 4.511 24.816 1.00 55.88 332 ASP A C 1
ATOM 2670 O O . ASP A 1 332 ? -21.660 3.995 23.711 1.00 55.88 332 ASP A O 1
ATOM 2674 N N . THR A 1 333 ? -22.373 5.734 24.897 1.00 61.50 333 THR A N 1
ATOM 2675 C CA . THR A 1 333 ? -22.406 6.635 23.743 1.00 61.50 333 THR A CA 1
ATOM 2676 C C . THR A 1 333 ? -20.964 7.019 23.476 1.00 61.50 333 THR A C 1
ATOM 2678 O O . THR A 1 333 ? -20.379 7.804 24.218 1.00 61.50 333 THR A O 1
ATOM 2681 N N . THR A 1 334 ? -20.364 6.418 22.456 1.00 66.00 334 THR A N 1
ATOM 2682 C CA . THR A 1 334 ? -19.098 6.883 21.896 1.00 66.00 334 THR A CA 1
ATOM 2683 C C . THR A 1 334 ? -19.449 7.987 20.902 1.00 66.00 334 THR A C 1
ATOM 2685 O O . THR A 1 334 ? -19.815 7.674 19.770 1.00 66.00 334 THR A O 1
ATOM 2688 N N . PRO A 1 335 ? -19.436 9.279 21.291 1.00 73.50 335 PRO A N 1
ATOM 2689 C CA . PRO A 1 335 ? -19.707 10.333 20.330 1.00 73.50 335 PRO A CA 1
ATOM 2690 C C . PRO A 1 335 ? -18.667 10.253 19.203 1.00 73.50 335 PRO A C 1
ATOM 2692 O O . PRO A 1 335 ? -17.477 10.020 19.449 1.00 73.50 335 PRO A O 1
ATOM 2695 N N . ASN A 1 336 ? -19.136 10.449 17.971 1.00 87.94 336 ASN A N 1
ATOM 2696 C CA . ASN A 1 336 ? -18.323 10.597 16.761 1.00 87.94 336 ASN A CA 1
ATOM 2697 C C . ASN A 1 336 ? -17.679 9.296 16.244 1.00 87.94 336 ASN A C 1
ATOM 2699 O O . ASN A 1 336 ? -16.475 9.252 15.993 1.00 87.94 336 ASN A O 1
ATOM 2703 N N . LEU A 1 337 ? -18.459 8.223 16.090 1.00 91.56 337 LEU A N 1
ATOM 2704 C CA . LEU A 1 337 ? -18.063 7.138 15.187 1.00 91.56 337 LEU A CA 1
ATOM 2705 C C . LEU A 1 337 ? -18.286 7.576 13.738 1.00 91.56 337 LEU A C 1
ATOM 2707 O O . LEU A 1 337 ? -19.292 8.209 13.430 1.00 91.56 337 LEU A O 1
ATOM 2711 N N . SER A 1 338 ? -17.353 7.227 12.858 1.00 92.19 338 SER A N 1
ATOM 2712 C CA . SER A 1 338 ? -17.568 7.346 11.410 1.00 92.19 338 SER A CA 1
ATOM 2713 C C . SER A 1 338 ? -18.650 6.377 10.921 1.00 92.19 338 SER A C 1
ATOM 2715 O O . SER A 1 338 ? -18.986 5.407 11.610 1.00 92.19 338 SER A O 1
ATOM 2717 N N . ASP A 1 339 ? -19.155 6.605 9.709 1.00 90.88 339 ASP A N 1
ATOM 2718 C CA . ASP A 1 339 ? -20.161 5.743 9.079 1.00 90.88 339 ASP A CA 1
ATOM 2719 C C . ASP A 1 339 ? -19.678 4.289 8.988 1.00 90.88 339 ASP A C 1
ATOM 2721 O O . ASP A 1 339 ? -20.396 3.378 9.399 1.00 90.88 339 ASP A O 1
ATOM 2725 N N . PHE A 1 340 ? -18.427 4.070 8.562 1.00 92.94 340 PHE A N 1
ATOM 2726 C CA . PHE A 1 340 ? -17.813 2.739 8.533 1.00 92.94 340 PHE A CA 1
ATOM 2727 C C . PHE A 1 340 ? -17.752 2.097 9.926 1.00 92.94 340 PHE A C 1
ATOM 2729 O O . PHE A 1 340 ? -18.131 0.941 10.097 1.00 92.94 340 PHE A O 1
ATOM 2736 N N . GLN A 1 341 ? -17.300 2.836 10.944 1.00 94.44 341 GLN A N 1
ATOM 2737 C CA . GLN A 1 341 ? -17.195 2.303 12.306 1.00 94.44 341 GLN A CA 1
ATOM 2738 C C . GLN A 1 341 ? -18.561 1.937 12.885 1.00 94.44 341 GLN A C 1
ATOM 2740 O O . GLN A 1 341 ? -18.694 0.902 13.537 1.00 94.44 341 GLN A O 1
ATOM 2745 N N . THR A 1 342 ? -19.570 2.769 12.634 1.00 93.25 342 THR A N 1
ATOM 2746 C CA . THR A 1 342 ? -20.954 2.503 13.030 1.00 93.25 342 THR A CA 1
ATOM 2747 C C . THR A 1 342 ? -21.469 1.254 12.321 1.00 93.25 342 THR A C 1
ATOM 2749 O O . THR A 1 342 ? -21.956 0.339 12.982 1.00 93.25 342 THR A O 1
ATOM 2752 N N . ALA A 1 343 ? -21.276 1.163 11.003 1.00 91.56 343 ALA A N 1
ATOM 2753 C CA . ALA A 1 343 ? -21.691 0.015 10.204 1.00 91.56 343 ALA A CA 1
ATOM 2754 C C . ALA A 1 343 ? -21.019 -1.289 10.659 1.00 91.56 343 ALA A C 1
ATOM 2756 O O . ALA A 1 343 ? -21.705 -2.294 10.822 1.00 91.56 343 ALA A O 1
ATOM 2757 N N . LEU A 1 344 ? -19.710 -1.275 10.935 1.00 94.44 344 LEU A N 1
ATOM 2758 C CA . LEU A 1 344 ? -18.985 -2.442 11.441 1.00 94.44 344 LEU A CA 1
ATOM 2759 C C . LEU A 1 344 ? -19.505 -2.878 12.817 1.00 94.44 344 LEU A C 1
ATOM 2761 O O . LEU A 1 344 ? -19.683 -4.067 13.068 1.00 94.44 344 LEU A O 1
ATOM 2765 N N . VAL A 1 345 ? -19.764 -1.929 13.718 1.00 94.19 345 VAL A N 1
ATOM 2766 C CA . VAL A 1 345 ? -20.307 -2.227 15.050 1.00 94.19 345 VAL A CA 1
ATOM 2767 C C . VAL A 1 345 ? -21.698 -2.853 14.948 1.00 94.19 345 VAL A C 1
ATOM 2769 O O . VAL A 1 345 ? -21.928 -3.875 15.594 1.00 94.19 345 VAL A O 1
ATOM 2772 N N . GLU A 1 346 ? -22.599 -2.291 14.137 1.00 91.00 346 GLU A N 1
ATOM 2773 C CA . GLU A 1 346 ? -23.937 -2.858 13.910 1.00 91.00 346 GLU A CA 1
ATOM 2774 C C . GLU A 1 346 ? -23.872 -4.233 13.239 1.00 91.00 346 GLU A C 1
ATOM 2776 O O . GLU A 1 346 ? -24.533 -5.168 13.694 1.00 91.00 346 GLU A O 1
ATOM 2781 N N . TRP A 1 347 ? -23.024 -4.387 12.216 1.00 93.50 347 TRP A N 1
ATOM 2782 C CA . TRP A 1 347 ? -22.795 -5.665 11.544 1.00 93.50 347 TRP A CA 1
ATOM 2783 C C . TRP A 1 347 ? -22.399 -6.752 12.544 1.00 93.50 347 TRP A C 1
ATOM 2785 O O . TRP A 1 347 ? -23.015 -7.814 12.578 1.00 93.50 347 TRP A O 1
ATOM 2795 N N . LEU A 1 348 ? -21.446 -6.465 13.434 1.00 93.00 348 LEU A N 1
ATOM 2796 C CA . LEU A 1 348 ? -21.005 -7.429 14.441 1.00 93.00 348 LEU A CA 1
ATOM 2797 C C . LEU A 1 348 ? -22.085 -7.763 15.473 1.00 93.00 348 LEU A C 1
ATOM 2799 O O . LEU A 1 348 ? -22.092 -8.887 15.975 1.00 93.00 348 LEU A O 1
ATOM 2803 N N . ARG A 1 349 ? -23.009 -6.843 15.789 1.00 91.56 349 ARG A N 1
ATOM 2804 C CA . ARG A 1 349 ? -24.162 -7.174 16.647 1.00 91.56 349 ARG A CA 1
ATOM 2805 C C . ARG A 1 349 ? -25.066 -8.200 15.983 1.00 91.56 349 ARG A C 1
ATOM 2807 O O . ARG A 1 349 ? -25.480 -9.146 16.647 1.00 91.56 349 ARG A O 1
ATOM 2814 N N . ILE A 1 350 ? -25.338 -8.018 14.692 1.00 89.69 350 ILE A N 1
ATOM 2815 C CA . ILE A 1 350 ? -26.213 -8.890 13.903 1.00 89.69 350 ILE A CA 1
ATOM 2816 C C . ILE A 1 350 ? -25.545 -10.254 13.687 1.00 89.69 350 ILE A C 1
ATOM 2818 O O . ILE A 1 350 ? -26.103 -11.280 14.068 1.00 89.69 350 ILE A O 1
ATOM 2822 N N . ASP A 1 351 ? -24.330 -10.265 13.137 1.00 92.69 351 ASP A N 1
ATOM 2823 C CA . ASP A 1 351 ? -23.620 -11.481 12.721 1.00 92.69 351 ASP A CA 1
ATOM 2824 C C . ASP A 1 351 ? -23.194 -12.361 13.909 1.00 92.69 351 ASP A C 1
ATOM 2826 O O . ASP A 1 351 ? -23.230 -13.590 13.836 1.00 92.69 351 ASP A O 1
ATOM 2830 N N . ARG A 1 352 ? -22.825 -11.754 15.046 1.00 95.19 352 ARG A N 1
ATOM 2831 C CA . ARG A 1 352 ? -22.421 -12.490 16.260 1.00 95.19 352 ARG A CA 1
ATOM 2832 C C . ARG A 1 352 ? -23.505 -12.576 17.329 1.00 95.19 352 ARG A C 1
ATOM 2834 O O . ARG A 1 352 ? -23.232 -13.152 18.379 1.00 95.19 352 ARG A O 1
ATOM 2841 N N . GLN A 1 353 ? -24.691 -12.010 17.091 1.00 94.56 353 GLN A N 1
ATOM 2842 C CA . GLN A 1 353 ? -25.793 -11.941 18.064 1.00 94.56 353 GLN A CA 1
ATOM 2843 C C . GLN A 1 353 ? -25.312 -11.457 19.443 1.00 94.56 353 GLN A C 1
ATOM 2845 O O . GLN A 1 353 ? -25.567 -12.079 20.475 1.00 94.56 353 GLN A O 1
ATOM 2850 N N . THR A 1 354 ? -24.531 -10.373 19.458 1.00 95.00 354 THR A N 1
ATOM 2851 C CA . THR A 1 354 ? -23.875 -9.871 20.671 1.00 95.00 354 THR A CA 1
ATOM 2852 C C . THR A 1 354 ? -24.226 -8.419 20.961 1.00 95.00 354 THR A C 1
ATOM 2854 O O . THR A 1 354 ? -24.124 -7.553 20.097 1.00 95.00 354 THR A O 1
ATOM 2857 N N . ASP A 1 355 ? -24.522 -8.125 22.226 1.00 93.75 355 ASP A N 1
ATOM 2858 C CA . ASP A 1 355 ? -24.696 -6.749 22.704 1.00 93.75 355 ASP A CA 1
ATOM 2859 C C . ASP A 1 355 ? -23.354 -6.024 22.922 1.00 93.75 355 ASP A C 1
ATOM 2861 O O . ASP A 1 355 ? -23.318 -4.820 23.177 1.00 93.75 355 ASP A O 1
ATOM 2865 N N . GLN A 1 356 ? -22.225 -6.744 22.833 1.00 94.25 356 GLN A N 1
ATOM 2866 C CA . GLN A 1 356 ? -20.877 -6.221 23.093 1.00 94.25 356 GLN A CA 1
ATOM 2867 C C . GLN A 1 356 ? -19.931 -6.398 21.888 1.00 94.25 356 GLN A C 1
ATOM 2869 O O . GLN A 1 356 ? -18.873 -7.023 22.019 1.00 94.25 356 GLN A O 1
ATOM 2874 N N . PRO A 1 357 ? -20.232 -5.807 20.719 1.00 94.19 357 PRO A N 1
ATOM 2875 C CA . PRO A 1 357 ? -19.434 -5.976 19.497 1.00 94.19 357 PRO A CA 1
ATOM 2876 C C . PRO A 1 357 ? -17.975 -5.504 19.656 1.00 94.19 357 PRO A C 1
ATOM 2878 O O . PRO A 1 357 ? -17.049 -6.123 19.137 1.00 94.19 357 PRO A O 1
ATOM 2881 N N . LEU A 1 358 ? -17.722 -4.469 20.467 1.00 94.56 358 LEU A N 1
ATOM 2882 C CA . LEU A 1 358 ? -16.359 -3.995 20.756 1.00 94.56 358 LEU A CA 1
ATOM 2883 C C . LEU A 1 358 ? -15.516 -5.007 21.550 1.00 94.56 358 LEU A C 1
ATOM 2885 O O . LEU A 1 358 ? -14.284 -4.994 21.466 1.00 94.56 358 LEU A O 1
ATOM 2889 N N . LYS A 1 359 ? -16.158 -5.891 22.323 1.00 94.31 359 LYS A N 1
ATOM 2890 C CA . LYS A 1 359 ? -15.473 -6.987 23.015 1.00 94.31 359 LYS A CA 1
ATOM 2891 C C . LYS A 1 359 ? -14.991 -8.036 22.016 1.00 94.31 359 LYS A C 1
ATOM 2893 O O . LYS A 1 359 ? -13.876 -8.523 22.176 1.00 94.31 359 LYS A O 1
ATOM 2898 N N . VAL A 1 360 ? -15.769 -8.318 20.969 1.00 95.69 360 VAL A N 1
ATOM 2899 C CA . VAL A 1 360 ? -15.338 -9.176 19.852 1.00 95.69 360 VAL A CA 1
ATOM 2900 C C . VAL A 1 360 ? -14.102 -8.572 19.183 1.00 95.69 360 VAL A C 1
ATOM 2902 O O . VAL A 1 360 ? -13.071 -9.232 19.112 1.00 95.69 360 VAL A O 1
ATOM 2905 N N . LEU A 1 361 ? -14.142 -7.281 18.825 1.00 94.94 361 LEU A N 1
ATOM 2906 C CA . LEU A 1 361 ? -12.992 -6.590 18.217 1.00 94.94 361 LEU A CA 1
ATOM 2907 C C . LEU A 1 361 ? -11.731 -6.607 19.094 1.00 94.94 361 LEU A C 1
ATOM 2909 O O . LEU A 1 361 ? -10.620 -6.737 18.584 1.00 94.94 361 LEU A O 1
ATOM 2913 N N . SER A 1 362 ? -11.880 -6.506 20.417 1.00 94.62 362 SER A N 1
ATOM 2914 C CA . SER A 1 362 ? -10.736 -6.541 21.342 1.00 94.62 362 SER A CA 1
ATOM 2915 C C . SER A 1 362 ? -10.036 -7.898 21.432 1.00 94.62 362 SER A C 1
ATOM 2917 O O . SER A 1 362 ? -8.879 -7.950 21.840 1.00 94.62 362 SER A O 1
ATOM 2919 N N . GLN A 1 363 ? -10.714 -8.983 21.050 1.00 95.88 363 GLN A N 1
ATOM 2920 C CA . GLN A 1 363 ? -10.151 -10.337 21.076 1.00 95.88 363 GLN A CA 1
ATOM 2921 C C . GLN A 1 363 ? -9.324 -10.645 19.826 1.00 95.88 363 GLN A C 1
ATOM 2923 O O . GLN A 1 363 ? -8.524 -11.578 19.830 1.00 95.88 363 GLN A O 1
ATOM 2928 N N . ILE A 1 364 ? -9.494 -9.857 18.766 1.00 96.75 364 ILE A N 1
ATOM 2929 C CA . ILE A 1 364 ? -8.791 -10.042 17.501 1.00 96.75 364 ILE A CA 1
ATOM 2930 C C . ILE A 1 364 ? -7.401 -9.411 17.632 1.00 96.75 364 ILE A C 1
ATOM 2932 O O . ILE A 1 364 ? -7.312 -8.241 18.012 1.00 96.75 364 ILE A O 1
ATOM 2936 N N . PRO A 1 365 ? -6.301 -10.131 17.353 1.00 97.00 365 PRO A N 1
ATOM 2937 C CA . PRO A 1 365 ? -4.960 -9.544 17.326 1.00 97.00 365 PRO A CA 1
ATOM 2938 C C . PRO A 1 365 ? -4.859 -8.399 16.306 1.00 97.00 365 PRO A C 1
ATOM 2940 O O . PRO A 1 365 ? -5.447 -8.503 15.232 1.00 97.00 365 PRO A O 1
ATOM 2943 N N . ILE A 1 366 ? -4.083 -7.338 16.580 1.00 96.69 366 ILE A N 1
ATOM 2944 C CA . ILE A 1 366 ? -3.943 -6.198 15.640 1.00 96.69 366 ILE A CA 1
ATOM 2945 C C . ILE A 1 366 ? -3.517 -6.676 14.248 1.00 96.69 366 ILE A C 1
ATOM 2947 O O . ILE A 1 366 ? -4.111 -6.274 13.252 1.00 96.69 366 ILE A O 1
ATOM 2951 N N . CYS A 1 367 ? -2.534 -7.575 14.179 1.00 96.38 367 CYS A N 1
ATOM 2952 C CA . CYS A 1 367 ? -2.017 -8.102 12.915 1.00 96.38 367 CYS A CA 1
ATOM 2953 C C . CYS A 1 367 ? -3.031 -8.969 12.143 1.00 96.38 367 CYS A C 1
ATOM 2955 O O . CYS A 1 367 ? -2.799 -9.281 10.984 1.00 96.38 367 CYS A O 1
ATOM 2957 N N . ALA A 1 368 ? -4.143 -9.371 12.771 1.00 97.00 368 ALA A N 1
ATOM 2958 C CA . ALA A 1 368 ? -5.225 -10.135 12.147 1.00 97.00 368 ALA A CA 1
ATOM 2959 C C . ALA A 1 368 ? -6.447 -9.265 11.800 1.00 97.00 368 ALA A C 1
ATOM 2961 O O . ALA A 1 368 ? -7.418 -9.774 11.242 1.00 97.00 368 ALA A O 1
ATOM 2962 N N . LEU A 1 369 ? -6.425 -7.960 12.114 1.00 95.94 369 LEU A N 1
ATOM 2963 C CA . LEU A 1 369 ? -7.554 -7.066 11.841 1.00 95.94 369 LEU A CA 1
ATOM 2964 C C . LEU A 1 369 ? -7.870 -6.967 10.350 1.00 95.94 369 LEU A C 1
ATOM 2966 O O . LEU A 1 369 ? -9.037 -6.928 9.989 1.00 95.94 369 LEU A O 1
ATOM 2970 N N . CYS A 1 370 ? -6.853 -6.950 9.486 1.00 94.88 370 CYS A N 1
ATOM 2971 C CA . CYS A 1 370 ? -7.064 -6.840 8.044 1.00 94.88 370 CYS A CA 1
ATOM 2972 C C . CYS A 1 370 ? -7.797 -8.072 7.483 1.00 94.88 370 CYS A C 1
ATOM 2974 O O . CYS A 1 370 ? -8.860 -7.930 6.889 1.00 94.88 370 CYS A O 1
ATOM 2976 N N . SER A 1 371 ? -7.302 -9.281 7.774 1.00 94.56 371 SER A N 1
ATOM 2977 C CA . SER A 1 371 ? -7.966 -10.531 7.371 1.00 94.56 371 SER A CA 1
ATOM 2978 C C . SER A 1 371 ? -9.359 -10.683 7.979 1.00 94.56 371 SER A C 1
ATOM 2980 O O . SER A 1 371 ? -10.257 -11.212 7.336 1.00 94.56 371 SER A O 1
ATOM 2982 N N . PHE A 1 372 ? -9.551 -10.202 9.210 1.00 96.56 372 PHE A N 1
ATOM 2983 C CA . PHE A 1 372 ? -10.868 -10.175 9.833 1.00 96.56 372 PHE A CA 1
ATOM 2984 C C . PHE A 1 372 ? -11.840 -9.277 9.059 1.00 96.56 372 PHE A C 1
ATOM 2986 O O . PHE A 1 372 ? -12.957 -9.695 8.793 1.00 96.56 372 PHE A O 1
ATOM 2993 N N . LEU A 1 373 ? -11.428 -8.069 8.664 1.00 94.81 373 LEU A N 1
ATOM 2994 C CA . LEU A 1 373 ? -12.294 -7.169 7.896 1.00 94.81 373 LEU A CA 1
ATOM 2995 C C . LEU A 1 373 ? -12.695 -7.766 6.543 1.00 94.81 373 LEU A C 1
ATOM 2997 O O . LEU A 1 373 ? -13.864 -7.677 6.179 1.00 94.81 373 LEU A O 1
ATOM 3001 N N . GLU A 1 374 ? -11.762 -8.413 5.842 1.00 93.31 374 GLU A N 1
ATOM 3002 C CA . GLU A 1 374 ? -12.046 -9.126 4.586 1.00 93.31 374 GLU A CA 1
ATOM 3003 C C . GLU A 1 374 ? -13.058 -10.270 4.798 1.00 93.31 374 GLU A C 1
ATOM 3005 O O . GLU A 1 374 ? -13.981 -10.451 4.004 1.00 93.31 374 GLU A O 1
ATOM 3010 N N . GLU A 1 375 ? -12.920 -11.034 5.888 1.00 95.56 375 GLU A N 1
ATOM 3011 C CA . GLU A 1 375 ? -13.853 -12.111 6.241 1.00 95.56 375 GLU A CA 1
ATOM 3012 C C . GLU A 1 375 ? -15.262 -11.571 6.536 1.00 95.56 375 GLU A C 1
ATOM 3014 O O . GLU A 1 375 ? -16.257 -12.122 6.058 1.00 95.56 375 GLU A O 1
ATOM 3019 N N . GLU A 1 376 ? -15.359 -10.485 7.303 1.00 94.75 376 GLU A N 1
ATOM 3020 C CA . GLU A 1 376 ? -16.638 -9.855 7.635 1.00 94.75 376 GLU A CA 1
ATOM 3021 C C . GLU A 1 376 ? -17.313 -9.237 6.406 1.00 94.75 376 GLU A C 1
ATOM 3023 O O . GLU A 1 376 ? -18.526 -9.372 6.235 1.00 94.75 376 GLU A O 1
ATOM 3028 N N . GLU A 1 377 ? -16.543 -8.634 5.502 1.00 91.31 377 GLU A N 1
ATOM 3029 C CA . GLU A 1 377 ? -17.044 -8.141 4.219 1.00 91.31 377 GLU A CA 1
ATOM 3030 C C . GLU A 1 377 ? -17.583 -9.281 3.345 1.00 91.31 377 GLU A C 1
ATOM 3032 O O . GLU A 1 377 ? -18.694 -9.189 2.811 1.00 91.31 377 GLU A O 1
ATOM 3037 N N . ALA A 1 378 ? -16.853 -10.395 3.252 1.00 92.56 378 ALA A N 1
ATOM 3038 C CA . ALA A 1 378 ? -17.298 -11.568 2.507 1.00 92.56 378 ALA A CA 1
ATOM 3039 C C . ALA A 1 378 ? -18.607 -12.151 3.071 1.00 92.56 378 ALA A C 1
ATOM 3041 O O . ALA A 1 378 ? -19.503 -12.519 2.301 1.00 92.56 378 ALA A O 1
ATOM 3042 N N . LYS A 1 379 ? -18.760 -12.198 4.403 1.00 92.56 379 LYS A N 1
ATOM 3043 C CA . LYS A 1 379 ? -20.008 -12.622 5.064 1.00 92.56 379 LYS A CA 1
ATOM 3044 C C . LYS A 1 379 ? -21.159 -11.660 4.780 1.00 92.56 379 LYS A C 1
ATOM 3046 O O . LYS A 1 379 ? -22.248 -12.112 4.419 1.00 92.56 379 LYS A O 1
ATOM 3051 N N . ALA A 1 380 ? -20.920 -10.353 4.884 1.00 88.12 380 ALA A N 1
ATOM 3052 C CA . ALA A 1 380 ? -21.922 -9.333 4.585 1.00 88.12 380 ALA A CA 1
ATOM 3053 C C . ALA A 1 380 ? -22.413 -9.440 3.132 1.00 88.12 380 ALA A C 1
ATOM 3055 O O . ALA A 1 380 ? -23.620 -9.471 2.880 1.00 88.12 380 ALA A O 1
ATOM 3056 N N . LEU A 1 381 ? -21.494 -9.611 2.179 1.00 88.19 381 LEU A N 1
ATOM 3057 C CA . LEU A 1 381 ? -21.812 -9.839 0.767 1.00 88.19 381 LEU A CA 1
ATOM 3058 C C . LEU A 1 381 ? -22.620 -11.122 0.537 1.00 88.19 381 LEU A C 1
ATOM 3060 O O . LEU A 1 381 ? -23.571 -11.125 -0.250 1.00 88.19 381 LEU A O 1
ATOM 3064 N N . ALA A 1 382 ? -22.263 -12.218 1.208 1.00 91.19 382 ALA A N 1
ATOM 3065 C CA . ALA A 1 382 ? -22.993 -13.478 1.103 1.00 91.19 382 ALA A CA 1
ATOM 3066 C C . ALA A 1 382 ? -24.434 -13.356 1.626 1.00 91.19 382 ALA A C 1
ATOM 3068 O O . ALA A 1 382 ? -25.353 -13.901 1.007 1.00 91.19 382 ALA A O 1
ATOM 3069 N N . CYS A 1 383 ? -24.634 -12.603 2.713 1.00 87.19 383 CYS A N 1
ATOM 3070 C CA . CYS A 1 383 ? -25.948 -12.315 3.282 1.00 87.19 383 CYS A CA 1
ATOM 3071 C C . CYS A 1 383 ? -26.839 -11.559 2.280 1.00 87.19 383 CYS A C 1
ATOM 3073 O O . CYS A 1 383 ? -27.927 -12.033 1.945 1.00 87.19 383 CYS A O 1
ATOM 3075 N N . VAL A 1 384 ? -26.328 -10.470 1.688 1.00 84.19 384 VAL A N 1
ATOM 3076 C CA . VAL A 1 384 ? -27.052 -9.678 0.672 1.00 84.19 384 VAL A CA 1
ATOM 3077 C C . VAL A 1 384 ? -27.459 -10.541 -0.528 1.00 84.19 384 VAL A C 1
ATOM 3079 O O . VAL A 1 384 ? -28.616 -10.526 -0.948 1.00 84.19 384 VAL A O 1
ATOM 3082 N N . ARG A 1 385 ? -26.544 -11.375 -1.039 1.00 88.50 385 ARG A N 1
ATOM 3083 C CA . ARG A 1 385 ? -26.831 -12.290 -2.160 1.00 88.50 385 ARG A CA 1
ATOM 3084 C C . ARG A 1 385 ? -27.845 -13.381 -1.809 1.00 88.50 385 ARG A C 1
ATOM 3086 O O . ARG A 1 385 ? -28.469 -13.955 -2.704 1.00 88.50 385 ARG A O 1
ATOM 3093 N N . SER A 1 386 ? -27.970 -13.758 -0.537 1.00 87.31 386 SER A N 1
ATOM 3094 C CA . SER A 1 386 ? -29.002 -14.705 -0.104 1.00 87.31 386 SER A CA 1
ATOM 3095 C C . SER A 1 386 ? -30.377 -14.044 -0.121 1.00 87.31 386 SER A C 1
ATOM 3097 O O . SER A 1 386 ? -31.311 -14.606 -0.691 1.00 87.31 386 SER A O 1
ATOM 3099 N N . GLU A 1 387 ? -30.485 -12.826 0.414 1.00 82.38 387 GLU A N 1
ATOM 3100 C CA . GLU A 1 387 ? -31.743 -12.072 0.416 1.00 82.38 387 GLU A CA 1
ATOM 3101 C C . GLU A 1 387 ? -32.245 -11.764 -0.999 1.00 82.38 387 GLU A C 1
ATOM 3103 O O . GLU A 1 387 ? -33.445 -11.860 -1.261 1.00 82.38 387 GLU A O 1
ATOM 3108 N N . GLU A 1 388 ? -31.349 -11.427 -1.931 1.00 87.38 388 GLU A N 1
ATOM 3109 C CA . GLU A 1 388 ? -31.703 -11.213 -3.341 1.00 87.38 388 GLU A CA 1
ATOM 3110 C C . GLU A 1 388 ? -32.292 -12.478 -3.976 1.00 87.38 388 GLU A C 1
ATOM 3112 O O . GLU A 1 388 ? -33.356 -12.417 -4.596 1.00 87.38 388 GLU A O 1
ATOM 3117 N N . ARG A 1 389 ? -31.671 -13.642 -3.741 1.00 90.81 389 ARG A N 1
ATOM 3118 C CA . ARG A 1 389 ? -32.170 -14.933 -4.243 1.00 90.81 389 ARG A CA 1
ATOM 3119 C C . ARG A 1 389 ? -33.532 -15.298 -3.662 1.00 90.81 389 ARG A C 1
ATOM 3121 O O . ARG A 1 389 ? -34.372 -15.857 -4.368 1.00 90.81 389 ARG A O 1
ATOM 3128 N N . ASP A 1 390 ? -33.782 -14.984 -2.397 1.00 87.25 390 ASP A N 1
ATOM 3129 C CA . ASP A 1 390 ? -35.078 -15.268 -1.780 1.00 87.25 390 ASP A CA 1
ATOM 3130 C C . ASP A 1 390 ? -36.158 -14.276 -2.238 1.00 87.25 390 ASP A C 1
ATOM 3132 O O . ASP A 1 390 ? -37.297 -14.683 -2.489 1.00 87.25 390 ASP A O 1
ATOM 3136 N N . ARG A 1 391 ? -35.806 -13.006 -2.484 1.00 82.94 391 ARG A N 1
ATOM 3137 C CA . ARG A 1 391 ? -36.706 -12.036 -3.134 1.00 82.94 391 ARG A CA 1
ATOM 3138 C C . ARG A 1 391 ? -37.064 -12.448 -4.557 1.00 82.94 391 ARG A C 1
ATOM 3140 O O . ARG A 1 391 ? -38.224 -12.299 -4.938 1.00 82.94 391 ARG A O 1
ATOM 3147 N N . GLU A 1 392 ? -36.124 -12.999 -5.320 1.00 88.69 392 GLU A N 1
ATOM 3148 C CA . GLU A 1 392 ? -36.403 -13.540 -6.654 1.00 88.69 392 GLU A CA 1
ATOM 3149 C C . GLU A 1 392 ? -37.382 -14.719 -6.590 1.00 88.69 392 GLU A C 1
ATOM 3151 O O . GLU A 1 392 ? -38.370 -14.725 -7.324 1.00 88.69 392 GLU A O 1
ATOM 3156 N N . LYS A 1 393 ? -37.211 -15.666 -5.659 1.00 86.25 393 LYS A N 1
ATOM 3157 C CA . LYS A 1 393 ? -38.156 -16.790 -5.488 1.00 86.25 393 LYS A CA 1
ATOM 3158 C C . LYS A 1 393 ? -39.562 -16.327 -5.092 1.00 86.25 393 LYS A C 1
ATOM 3160 O O . LYS A 1 393 ? -40.558 -16.847 -5.608 1.00 86.25 393 LYS A O 1
ATOM 3165 N N . VAL A 1 394 ? -39.667 -15.339 -4.201 1.00 81.56 394 VAL A N 1
ATOM 3166 C CA . VAL A 1 394 ? -40.961 -14.769 -3.785 1.00 81.56 394 VAL A CA 1
ATOM 3167 C C . VAL A 1 394 ? -41.585 -13.941 -4.916 1.00 81.56 394 VAL A C 1
ATOM 3169 O O . VAL A 1 394 ? -42.796 -14.013 -5.130 1.00 81.56 394 VAL A O 1
ATOM 3172 N N . GLY A 1 395 ? -40.778 -13.213 -5.692 1.00 69.56 395 GLY A N 1
ATOM 3173 C CA . GLY A 1 395 ? -41.212 -12.460 -6.871 1.00 69.56 395 GLY A CA 1
ATOM 3174 C C . GLY A 1 395 ? -41.729 -13.354 -8.001 1.00 69.56 395 GLY A C 1
ATOM 3175 O O . GLY A 1 395 ? -42.782 -13.066 -8.571 1.00 69.56 395 GLY A O 1
ATOM 3176 N N . VAL A 1 396 ? -41.060 -14.481 -8.261 1.00 63.56 396 VAL A N 1
ATOM 3177 C CA . VAL A 1 396 ? -41.507 -15.508 -9.221 1.00 63.56 396 VAL A CA 1
ATOM 3178 C C . VAL A 1 396 ? -42.787 -16.202 -8.738 1.00 63.56 396 VAL A C 1
ATOM 3180 O O . VAL A 1 396 ? -43.692 -16.463 -9.527 1.00 63.56 396 VAL A O 1
ATOM 3183 N N . SER A 1 397 ? -42.940 -16.416 -7.429 1.00 55.66 397 SER A N 1
ATOM 3184 C CA . SER A 1 397 ? -44.189 -16.959 -6.868 1.00 55.66 397 SER A CA 1
ATOM 3185 C C . SER A 1 397 ? -45.360 -15.969 -6.969 1.00 55.66 397 SER A C 1
ATOM 3187 O O . SER A 1 397 ? -46.514 -16.375 -7.113 1.00 55.66 397 SER A O 1
ATOM 3189 N N . ARG A 1 398 ? -45.083 -14.657 -6.958 1.00 48.41 398 ARG A N 1
ATOM 3190 C CA . ARG A 1 398 ? -46.100 -13.608 -7.140 1.00 48.41 398 ARG A CA 1
ATOM 3191 C C . ARG A 1 398 ? -46.489 -13.401 -8.608 1.00 48.41 398 ARG A C 1
ATOM 3193 O O . ARG A 1 398 ? -47.653 -13.107 -8.868 1.00 48.41 398 ARG A O 1
ATOM 3200 N N . SER A 1 399 ? -45.577 -13.608 -9.564 1.00 49.19 399 SER A N 1
ATOM 3201 C CA . SER A 1 399 ? -45.910 -13.588 -10.999 1.00 49.19 399 SER A CA 1
ATOM 3202 C C . SER A 1 399 ? -46.652 -14.852 -11.453 1.00 49.19 399 SER A C 1
ATOM 3204 O O . SER A 1 399 ? -47.501 -14.769 -12.339 1.00 49.19 399 SER A O 1
ATOM 3206 N N . PHE A 1 400 ? -46.445 -15.994 -10.786 1.00 45.69 400 PHE A N 1
ATOM 3207 C CA . PHE A 1 400 ? -47.211 -17.219 -11.049 1.00 45.69 400 PHE A CA 1
ATOM 3208 C C . PHE A 1 400 ? -48.688 -17.121 -10.609 1.00 45.69 400 PHE A C 1
ATOM 3210 O O . PHE A 1 400 ? -49.559 -17.740 -11.215 1.00 45.69 400 PHE A O 1
ATOM 3217 N N . LEU A 1 401 ? -49.006 -16.286 -9.610 1.00 46.22 401 LEU A N 1
ATOM 3218 C CA . LEU A 1 401 ? -50.391 -16.010 -9.191 1.00 46.22 401 LEU A CA 1
ATOM 3219 C C . LEU A 1 401 ? -51.055 -14.848 -9.958 1.00 46.22 401 LEU A C 1
ATOM 3221 O O . LEU A 1 401 ? -52.275 -14.709 -9.905 1.00 46.22 401 LEU A O 1
ATOM 3225 N N . GLY A 1 402 ? -50.285 -14.050 -10.707 1.00 41.44 402 GLY A N 1
ATOM 3226 C CA . GLY A 1 402 ? -50.793 -12.948 -11.537 1.00 41.44 402 GLY A CA 1
ATOM 3227 C C . GLY A 1 402 ? -51.352 -13.373 -12.901 1.00 41.44 402 GLY A C 1
ATOM 3228 O O . GLY A 1 402 ? -52.171 -12.657 -13.467 1.00 41.44 402 GLY A O 1
ATOM 3229 N N . ASN A 1 403 ? -50.987 -14.560 -13.399 1.00 42.91 403 ASN A N 1
ATOM 3230 C CA . ASN A 1 403 ? -51.433 -15.067 -14.707 1.00 42.91 403 ASN A CA 1
ATOM 3231 C C . ASN A 1 403 ? -52.637 -16.024 -14.637 1.00 42.91 403 ASN A C 1
ATOM 3233 O O . ASN A 1 403 ? -52.988 -16.640 -15.637 1.00 42.91 403 ASN A O 1
ATOM 3237 N N . ARG A 1 404 ? -53.305 -16.148 -13.480 1.00 42.31 404 ARG A N 1
ATOM 3238 C CA . ARG A 1 404 ? -54.494 -17.012 -13.322 1.00 42.31 404 ARG A CA 1
ATOM 3239 C C . ARG A 1 404 ? -55.827 -16.259 -13.223 1.00 42.31 404 ARG A C 1
ATOM 3241 O O . ARG A 1 404 ? -56.848 -16.876 -12.938 1.00 42.31 404 ARG A O 1
ATOM 3248 N N . LEU A 1 405 ? -55.827 -14.944 -13.465 1.00 40.97 405 LEU A N 1
ATOM 3249 C CA . LEU A 1 405 ? -57.011 -14.078 -13.339 1.00 40.97 405 LEU A CA 1
ATOM 3250 C C . LEU A 1 405 ? -57.351 -13.254 -14.593 1.00 40.97 405 LEU A C 1
ATOM 3252 O O . LEU A 1 405 ? -58.144 -12.321 -14.514 1.00 40.97 405 LEU A O 1
ATOM 3256 N N . VAL A 1 406 ? -56.833 -13.638 -15.762 1.00 46.00 406 VAL A N 1
ATOM 3257 C CA . VAL A 1 406 ? -57.345 -13.175 -17.062 1.00 46.00 406 VAL A CA 1
ATOM 3258 C C . VAL A 1 406 ? -57.410 -14.368 -18.009 1.00 46.00 406 VAL A C 1
ATOM 3260 O O . VAL A 1 406 ? -56.508 -14.572 -18.800 1.00 46.00 406 VAL A O 1
ATOM 3263 N N . GLU A 1 407 ? -58.463 -15.179 -17.898 1.00 39.50 407 GLU A N 1
ATOM 3264 C CA . GLU A 1 407 ? -58.922 -16.041 -18.997 1.00 39.50 407 GLU A CA 1
ATOM 3265 C C . GLU A 1 407 ? -60.362 -16.515 -18.727 1.00 39.50 407 GLU A C 1
ATOM 3267 O O . GLU A 1 407 ? -60.642 -17.607 -18.235 1.00 39.50 407 GLU A O 1
ATOM 3272 N N . LYS A 1 408 ? -61.318 -15.633 -19.033 1.00 42.62 408 LYS A N 1
ATOM 3273 C CA . LYS A 1 408 ? -62.701 -16.005 -19.348 1.00 42.62 408 LYS A CA 1
ATOM 3274 C C . LYS A 1 408 ? -63.132 -15.202 -20.576 1.00 42.62 408 LYS A C 1
ATOM 3276 O O . LYS A 1 408 ? -63.296 -13.991 -20.493 1.00 42.62 408 LYS A O 1
ATOM 3281 N N . GLY A 1 409 ? -63.339 -15.922 -21.680 1.00 37.75 409 GLY A N 1
ATOM 3282 C CA . GLY A 1 409 ? -63.796 -15.424 -22.984 1.00 37.75 409 GLY A CA 1
ATOM 3283 C C . GLY A 1 409 ? -62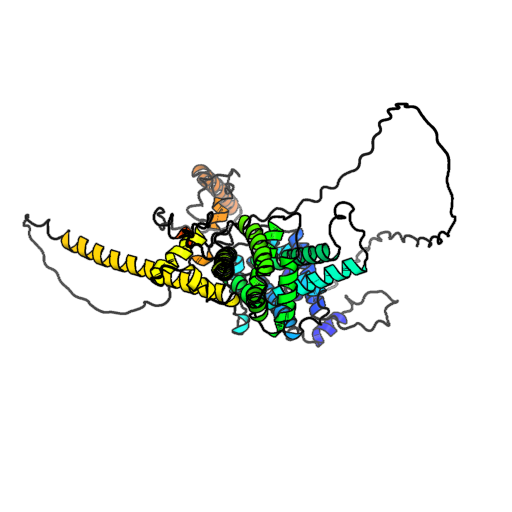.617 -14.985 -23.850 1.00 37.75 409 GLY A C 1
ATOM 3284 O O . GLY A 1 409 ? -61.909 -14.064 -23.489 1.00 37.75 409 GLY A O 1
ATOM 3285 N N . VAL A 1 410 ? -62.326 -15.605 -24.989 1.00 37.03 410 VAL A N 1
ATOM 3286 C CA . VAL A 1 410 ? -63.215 -15.774 -26.142 1.00 37.03 410 VAL A CA 1
ATOM 3287 C C . VAL A 1 410 ? -62.737 -16.978 -26.967 1.00 37.03 410 VAL A C 1
ATOM 3289 O O . VAL A 1 410 ? -61.544 -17.222 -27.112 1.00 37.03 410 VAL A O 1
ATOM 3292 N N . ARG A 1 411 ? -63.704 -17.740 -27.491 1.00 43.19 411 ARG A N 1
ATOM 3293 C CA . ARG A 1 411 ? -63.524 -18.855 -28.434 1.00 43.19 411 ARG A CA 1
ATOM 3294 C C . ARG A 1 411 ? -63.020 -18.376 -29.803 1.00 43.19 411 ARG A C 1
ATOM 3296 O O . ARG A 1 411 ? -63.567 -17.422 -30.345 1.00 43.19 411 ARG A O 1
ATOM 3303 N N . GLY A 1 412 ? -62.128 -19.159 -30.407 1.00 32.31 412 GLY A N 1
ATOM 3304 C CA . GLY A 1 412 ? -61.785 -19.157 -31.840 1.00 32.31 412 GLY A CA 1
ATOM 3305 C C . GLY A 1 412 ? -60.465 -19.911 -32.043 1.00 32.31 412 GLY A C 1
ATOM 3306 O O . GLY A 1 412 ? -59.431 -19.395 -31.661 1.00 32.31 412 GLY A O 1
ATOM 3307 N N . SER A 1 413 ? -60.486 -21.223 -32.295 1.00 38.19 413 SER A N 1
ATOM 3308 C CA . SER A 1 413 ? -60.531 -21.884 -33.617 1.00 38.19 413 SER A CA 1
ATOM 3309 C C . SER A 1 413 ? -59.174 -21.908 -34.344 1.00 38.19 413 SER A C 1
ATOM 3311 O O . SER A 1 413 ? -58.707 -20.849 -34.741 1.00 38.19 413 SER A O 1
ATOM 3313 N N . ARG A 1 414 ? -58.675 -23.142 -34.586 1.00 37.97 414 ARG A N 1
ATOM 3314 C CA . ARG A 1 414 ? -57.695 -23.580 -35.617 1.00 37.97 414 ARG A CA 1
ATOM 3315 C C . ARG A 1 414 ? -56.255 -23.043 -35.503 1.00 37.97 414 ARG A C 1
ATOM 3317 O O . ARG A 1 414 ? -56.061 -21.894 -35.155 1.00 37.97 414 ARG A O 1
ATOM 3324 N N . ASP A 1 415 ? -55.175 -23.776 -35.775 1.00 37.84 415 ASP A N 1
ATOM 3325 C CA . ASP A 1 415 ? -54.932 -25.063 -36.443 1.00 37.84 415 ASP A CA 1
ATOM 3326 C C . ASP A 1 415 ? -53.705 -25.761 -35.811 1.00 37.84 415 ASP A C 1
ATOM 3328 O O . ASP A 1 415 ? -52.874 -25.144 -35.142 1.00 37.84 415 ASP A O 1
ATOM 3332 N N . GLU A 1 416 ? -53.626 -27.066 -36.056 1.00 49.72 416 GLU A N 1
ATOM 3333 C CA . GLU A 1 416 ? -52.572 -28.009 -35.684 1.00 49.72 416 GLU A CA 1
ATOM 3334 C C . GLU A 1 416 ? -51.327 -27.904 -36.593 1.00 49.72 416 GLU A C 1
ATOM 3336 O O . GLU A 1 416 ? -51.451 -27.740 -37.805 1.00 49.72 416 GLU A O 1
ATOM 3341 N N . ASN A 1 417 ? -50.133 -28.037 -35.997 1.00 41.53 417 ASN A N 1
ATOM 3342 C CA . ASN A 1 417 ? -48.921 -28.702 -36.529 1.00 41.53 417 ASN A CA 1
ATOM 3343 C C . ASN A 1 417 ? -47.820 -28.606 -35.445 1.00 41.53 417 ASN A C 1
ATOM 3345 O O . ASN A 1 417 ? -47.440 -27.507 -35.049 1.00 41.53 417 ASN A O 1
ATOM 3349 N N . SER A 1 418 ? -47.468 -29.699 -34.747 1.00 43.22 418 SER A N 1
ATOM 3350 C CA . SER A 1 418 ? -46.347 -30.623 -35.052 1.00 43.22 418 SER A CA 1
ATOM 3351 C C . SER A 1 418 ? -44.992 -29.894 -35.182 1.00 43.22 418 SER A C 1
ATOM 3353 O O . SER A 1 418 ? -44.878 -28.977 -35.984 1.00 43.22 418 SER A O 1
ATOM 3355 N N . THR A 1 419 ? -43.880 -30.228 -34.526 1.00 38.59 419 THR A N 1
ATOM 3356 C CA . THR A 1 419 ? -43.450 -31.432 -33.800 1.00 38.59 419 THR A CA 1
ATOM 3357 C C . THR A 1 419 ? -42.090 -31.103 -33.161 1.00 38.59 419 THR A C 1
ATOM 3359 O O . THR A 1 419 ? -41.318 -30.339 -33.733 1.00 38.59 419 THR A O 1
ATOM 3362 N N . GLU A 1 420 ? -41.835 -31.686 -31.989 1.00 38.44 420 GLU A N 1
ATOM 3363 C CA . GLU A 1 420 ? -40.550 -32.182 -31.459 1.00 38.44 420 GLU A CA 1
ATOM 3364 C C . GLU A 1 420 ? -39.232 -31.724 -32.123 1.00 38.44 420 GLU A C 1
ATOM 3366 O O . GLU A 1 420 ? -38.954 -32.065 -33.269 1.00 38.44 420 GLU A O 1
ATOM 3371 N N . ASN A 1 421 ? -38.320 -31.135 -31.335 1.00 39.56 421 ASN A N 1
ATOM 3372 C CA . ASN A 1 421 ? -37.067 -31.849 -31.058 1.00 39.56 421 ASN A CA 1
ATOM 3373 C C . ASN A 1 421 ? -36.314 -31.300 -29.835 1.00 39.56 421 ASN A C 1
ATOM 3375 O O . ASN A 1 421 ? -35.865 -30.155 -29.790 1.00 39.56 421 ASN A O 1
ATOM 3379 N N . THR A 1 422 ? -36.160 -32.182 -28.856 1.00 40.62 422 THR A N 1
ATOM 3380 C CA . THR A 1 422 ? -35.266 -32.122 -27.698 1.00 40.62 422 THR A CA 1
ATOM 3381 C C . THR A 1 422 ? -33.910 -32.726 -28.063 1.00 40.62 422 THR A C 1
ATOM 3383 O O . THR A 1 422 ? -33.878 -33.854 -28.536 1.00 40.62 422 THR A O 1
ATOM 3386 N N . ASN A 1 423 ? -32.817 -31.993 -27.817 1.00 37.34 423 ASN A N 1
ATOM 3387 C CA . ASN A 1 423 ? -31.490 -32.458 -27.354 1.00 37.34 423 ASN A CA 1
ATOM 3388 C C . ASN A 1 423 ? -30.553 -31.234 -27.344 1.00 37.34 423 ASN A C 1
ATOM 3390 O O . ASN A 1 423 ? -30.322 -30.613 -28.373 1.00 37.34 423 ASN A O 1
ATOM 3394 N N . SER A 1 424 ? -30.218 -30.676 -26.178 1.00 35.41 424 SER A N 1
ATOM 3395 C CA . SER A 1 424 ? -29.091 -31.085 -25.326 1.00 35.41 424 SER A CA 1
ATOM 3396 C C . SER A 1 424 ? -27.754 -31.032 -26.061 1.00 35.41 424 SER A C 1
ATOM 3398 O O . SER A 1 424 ? -27.338 -32.033 -26.627 1.00 35.41 424 SER A O 1
ATOM 3400 N N . GLU A 1 425 ? -27.036 -29.914 -25.937 1.00 34.41 425 GLU A N 1
ATOM 3401 C CA . GLU A 1 425 ? -25.676 -30.012 -25.410 1.00 34.41 425 GLU A CA 1
ATOM 3402 C C . GLU A 1 425 ? -25.191 -28.704 -24.788 1.00 34.41 425 GLU A C 1
ATOM 3404 O O . GLU A 1 425 ? -25.438 -27.589 -25.248 1.00 34.41 425 GLU A O 1
ATOM 3409 N N . VAL A 1 426 ? -24.548 -28.908 -23.652 1.00 37.00 426 VAL A N 1
ATOM 3410 C CA . VAL A 1 426 ? -24.100 -27.947 -22.666 1.00 37.00 426 VAL A CA 1
ATOM 3411 C C . VAL A 1 426 ? -22.768 -27.362 -23.123 1.00 37.00 426 VAL A C 1
ATOM 3413 O O . VAL A 1 426 ? -21.792 -28.085 -23.278 1.00 37.00 426 VAL A O 1
ATOM 3416 N N . SER A 1 427 ? -22.694 -26.040 -23.254 1.00 35.69 427 SER A N 1
ATOM 3417 C CA . SER A 1 427 ? -21.430 -25.306 -23.152 1.00 35.69 427 SER A CA 1
ATOM 3418 C C . SER A 1 427 ? -21.666 -24.071 -22.296 1.00 35.69 427 SER A C 1
ATOM 3420 O O . SER A 1 427 ? -21.939 -22.972 -22.774 1.00 35.69 427 SER A O 1
ATOM 3422 N N . PHE A 1 428 ? -21.651 -24.303 -20.986 1.00 36.91 428 PHE A N 1
ATOM 3423 C CA . PHE A 1 428 ? -21.676 -23.268 -19.966 1.00 36.91 428 PHE A CA 1
ATOM 3424 C C . PHE A 1 428 ? -20.416 -23.450 -19.129 1.00 36.91 428 PHE A C 1
ATOM 3426 O O . PHE A 1 428 ? -20.389 -24.247 -18.195 1.00 36.91 428 PHE A O 1
ATOM 3433 N N . SER A 1 429 ? -19.334 -22.773 -19.504 1.00 34.84 429 SER A N 1
ATOM 3434 C CA . SER A 1 429 ? -18.151 -22.621 -18.657 1.00 34.84 429 SER A CA 1
ATOM 3435 C C . SER A 1 429 ? -17.317 -21.430 -19.118 1.00 34.84 429 SER A C 1
ATOM 3437 O O . SER A 1 429 ? -16.978 -21.322 -20.290 1.00 34.84 429 SER A O 1
ATOM 3439 N N . ALA A 1 430 ? -16.955 -20.601 -18.136 1.00 37.41 430 ALA A N 1
ATOM 3440 C CA . ALA A 1 430 ? -15.971 -19.517 -18.180 1.00 37.41 430 ALA A CA 1
ATOM 3441 C C . ALA A 1 430 ? -16.439 -18.098 -18.559 1.00 37.41 430 ALA A C 1
ATOM 3443 O O . ALA A 1 430 ? -15.744 -17.405 -19.288 1.00 37.41 430 ALA A O 1
ATOM 3444 N N . GLU A 1 431 ? -17.510 -17.586 -17.947 1.00 37.22 431 GLU A N 1
ATOM 3445 C CA . GLU A 1 431 ? -17.642 -16.133 -17.719 1.00 37.22 431 GLU A CA 1
ATOM 3446 C C . GLU A 1 431 ? -18.386 -15.842 -16.412 1.00 37.22 431 GLU A C 1
ATOM 3448 O O . GLU A 1 431 ? -19.546 -15.466 -16.435 1.00 37.22 431 GLU A O 1
ATOM 3453 N N . LEU A 1 432 ? -17.740 -16.012 -15.257 1.00 37.78 432 LEU A N 1
ATOM 3454 C CA . LEU A 1 432 ? -18.206 -15.432 -13.988 1.00 37.78 432 LEU A CA 1
ATOM 3455 C C . LEU A 1 432 ? -17.030 -15.412 -13.006 1.00 37.78 432 LEU A C 1
ATOM 3457 O O . LEU A 1 432 ? -16.803 -16.380 -12.297 1.00 37.78 432 LEU A O 1
ATOM 3461 N N . ASN A 1 433 ? -16.233 -14.341 -13.076 1.00 36.06 433 ASN A N 1
ATOM 3462 C CA . ASN A 1 433 ? -15.342 -13.811 -12.028 1.00 36.06 433 ASN A CA 1
ATOM 3463 C C . ASN A 1 433 ? -14.707 -12.506 -12.547 1.00 36.06 433 ASN A C 1
ATOM 3465 O O . ASN A 1 433 ? -13.491 -12.377 -12.678 1.00 36.06 433 ASN A O 1
ATOM 3469 N N . LYS A 1 434 ? -15.544 -11.536 -12.936 1.00 37.03 434 LYS A N 1
ATOM 3470 C CA . LYS A 1 434 ? -15.093 -10.151 -13.125 1.00 37.03 434 LYS A CA 1
ATOM 3471 C C . LYS A 1 434 ? -15.488 -9.394 -11.873 1.00 37.03 434 LYS A C 1
ATOM 3473 O O . LYS A 1 434 ? -16.636 -8.999 -11.712 1.00 37.03 434 LYS A O 1
ATOM 3478 N N . ASP A 1 435 ? -14.519 -9.313 -10.981 1.00 36.12 435 ASP A N 1
ATOM 3479 C CA . ASP A 1 435 ? -14.584 -8.582 -9.731 1.00 36.12 435 ASP A CA 1
ATOM 3480 C C . ASP A 1 435 ? -14.823 -7.082 -10.010 1.00 36.12 435 ASP A C 1
ATOM 3482 O O . ASP A 1 435 ? -14.009 -6.477 -10.718 1.00 36.12 435 ASP A O 1
ATOM 3486 N N . PRO A 1 436 ? -15.933 -6.473 -9.553 1.00 45.78 436 PRO A N 1
ATOM 3487 C CA . PRO A 1 436 ? -16.188 -5.040 -9.721 1.00 45.78 436 PRO A CA 1
ATOM 3488 C C . PRO A 1 436 ? -15.276 -4.159 -8.844 1.00 45.78 436 PRO A C 1
ATOM 3490 O O . PRO A 1 436 ? -15.214 -2.951 -9.048 1.00 45.78 436 PRO A O 1
ATOM 3493 N N . GLU A 1 437 ? -14.511 -4.748 -7.921 1.00 43.25 437 GLU A N 1
ATOM 3494 C CA . GLU A 1 437 ? -13.572 -4.055 -7.021 1.00 43.25 437 GLU A CA 1
ATOM 3495 C C . GLU A 1 437 ? -12.331 -3.483 -7.745 1.00 43.25 437 GLU A C 1
ATOM 3497 O O . GLU A 1 437 ? -11.574 -2.660 -7.238 1.00 43.25 437 GLU A O 1
ATOM 3502 N N . ARG A 1 438 ? -12.154 -3.885 -9.003 1.00 40.62 438 ARG A N 1
ATOM 3503 C CA . ARG A 1 438 ? -11.023 -3.566 -9.877 1.00 40.62 438 ARG A CA 1
ATOM 3504 C C . ARG A 1 438 ? -11.069 -2.110 -10.414 1.00 40.62 438 ARG A C 1
ATOM 3506 O O . ARG A 1 438 ? -10.063 -1.623 -10.925 1.00 40.62 438 ARG A O 1
ATOM 3513 N N . ASP A 1 439 ? -12.216 -1.422 -10.329 1.00 44.84 439 ASP A N 1
ATOM 3514 C CA . ASP A 1 439 ? -12.586 -0.212 -11.103 1.00 44.84 439 ASP A CA 1
ATOM 3515 C C . ASP A 1 439 ? -12.168 1.164 -10.545 1.00 44.84 439 ASP A C 1
ATOM 3517 O O . ASP A 1 439 ? -12.345 2.150 -11.254 1.00 44.84 439 ASP A O 1
ATOM 3521 N N . LEU A 1 440 ? -11.585 1.280 -9.347 1.00 54.50 440 LEU A N 1
ATOM 3522 C CA . LEU A 1 440 ? -11.663 2.560 -8.620 1.00 54.50 440 LEU A CA 1
ATOM 3523 C C . LEU A 1 440 ? -10.348 3.316 -8.340 1.00 54.50 440 LEU A C 1
ATOM 3525 O O . LEU A 1 440 ? -10.411 4.412 -7.801 1.00 54.50 440 LEU A O 1
ATOM 3529 N N . LEU A 1 441 ? -9.171 2.808 -8.727 1.00 51.34 441 LEU A N 1
ATOM 3530 C CA . LEU A 1 441 ? -7.877 3.501 -8.499 1.00 51.34 441 LEU A CA 1
ATOM 3531 C C . LEU A 1 441 ? -7.293 4.194 -9.737 1.00 51.34 441 LEU A C 1
ATOM 3533 O O . LEU A 1 441 ? -6.463 5.094 -9.638 1.00 51.34 441 LEU A O 1
ATOM 3537 N N . LEU A 1 442 ? -7.765 3.818 -10.917 1.00 52.91 442 LEU A N 1
ATOM 3538 C CA . LEU A 1 442 ? -7.413 4.448 -12.178 1.00 52.91 442 LEU A CA 1
ATOM 3539 C C . LEU A 1 442 ? -8.727 4.722 -12.879 1.00 52.91 442 LEU A C 1
ATOM 3541 O O . LEU A 1 442 ? -9.419 3.772 -13.242 1.00 52.91 442 LEU A O 1
ATOM 3545 N N . LYS A 1 443 ? -9.060 6.010 -13.062 1.00 50.97 443 LYS A N 1
ATOM 3546 C CA . LYS A 1 443 ? -10.228 6.407 -13.856 1.00 50.97 443 LYS A CA 1
ATOM 3547 C C . LYS A 1 443 ? -10.197 5.587 -15.134 1.00 50.97 443 LYS A C 1
ATOM 3549 O O . LYS A 1 443 ? -9.232 5.705 -15.901 1.00 50.97 443 LYS A O 1
ATOM 3554 N N . SER A 1 444 ? -11.219 4.763 -15.351 1.00 55.16 444 SER A N 1
ATOM 3555 C CA . SER A 1 444 ? -11.280 3.957 -16.568 1.00 55.16 444 SER A CA 1
ATOM 3556 C C . SER A 1 444 ? -11.129 4.883 -17.773 1.00 55.16 444 SER A C 1
ATOM 3558 O O . SER A 1 444 ? -11.474 6.075 -17.713 1.00 55.16 444 SER A O 1
ATOM 3560 N N . ARG A 1 445 ? -10.689 4.367 -18.923 1.00 56.00 445 ARG A N 1
ATOM 3561 C CA . ARG A 1 445 ? -10.651 5.186 -20.143 1.00 56.00 445 ARG A CA 1
ATOM 3562 C C . ARG A 1 445 ? -11.998 5.874 -20.431 1.00 56.00 445 ARG A C 1
ATOM 3564 O O . ARG A 1 445 ? -12.023 6.925 -21.068 1.00 56.00 445 ARG A O 1
ATOM 3571 N N . LYS A 1 446 ? -13.122 5.315 -19.956 1.00 54.53 446 LYS A N 1
ATOM 3572 C CA . LYS A 1 446 ? -14.465 5.919 -20.032 1.00 54.53 446 LYS A CA 1
ATOM 3573 C C . LYS A 1 446 ? -14.686 7.055 -19.023 1.00 54.53 446 LYS A C 1
ATOM 3575 O O . LYS A 1 446 ? -15.296 8.049 -19.397 1.00 54.53 446 LYS A O 1
ATOM 3580 N N . GLU A 1 447 ? -14.184 6.946 -17.798 1.00 57.19 447 GLU A N 1
ATOM 3581 C CA . GLU A 1 447 ? -14.295 7.986 -16.760 1.00 57.19 447 GLU A CA 1
ATOM 3582 C C . GLU A 1 447 ? -13.367 9.171 -17.020 1.00 57.19 447 GLU A C 1
ATOM 3584 O O . GLU A 1 447 ? -13.792 10.318 -16.884 1.00 57.19 447 GLU A O 1
ATOM 3589 N N . ARG A 1 448 ? -12.136 8.935 -17.503 1.00 61.34 448 ARG A N 1
ATOM 3590 C CA . ARG A 1 448 ? -11.268 10.030 -17.975 1.00 61.34 448 ARG A CA 1
ATOM 3591 C C . ARG A 1 448 ? -11.932 10.804 -19.109 1.00 61.34 448 ARG A C 1
ATOM 3593 O O . ARG A 1 448 ? -11.971 12.029 -19.056 1.00 61.34 448 ARG A O 1
ATOM 3600 N N . LYS A 1 449 ? -12.544 10.091 -20.064 1.00 58.59 449 LYS A N 1
ATOM 3601 C CA . LYS A 1 449 ? -13.374 10.670 -21.137 1.00 58.59 449 LYS A CA 1
ATOM 3602 C C . LYS A 1 449 ? -14.624 11.409 -20.639 1.00 58.59 449 LYS A C 1
ATOM 3604 O O . LYS A 1 449 ? -15.208 12.152 -21.419 1.00 58.59 449 LYS A O 1
ATOM 3609 N N . ALA A 1 450 ? -15.069 11.173 -19.404 1.00 61.75 450 ALA A N 1
ATOM 3610 C CA . ALA A 1 450 ? -16.206 11.871 -18.808 1.00 61.75 450 ALA A CA 1
ATOM 3611 C C . ALA A 1 450 ? -15.775 13.157 -18.081 1.00 61.75 450 ALA A C 1
ATOM 3613 O O . ALA A 1 450 ? -16.504 14.143 -18.128 1.00 61.75 450 ALA A O 1
ATOM 3614 N N . THR A 1 451 ? -14.593 13.170 -17.448 1.00 62.50 451 THR A 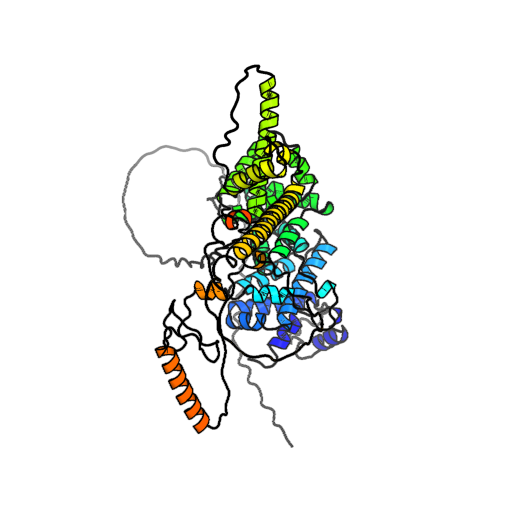N 1
ATOM 3615 C CA . THR A 1 451 ? -14.045 14.369 -16.779 1.00 62.50 451 THR A CA 1
ATOM 3616 C C . THR A 1 451 ? -13.283 15.308 -17.710 1.00 62.50 451 THR A C 1
ATOM 3618 O O . THR A 1 451 ? -13.258 16.509 -17.471 1.00 62.50 451 THR A O 1
ATOM 3621 N N . GLN A 1 452 ? -12.669 14.786 -18.772 1.00 63.28 452 GLN A N 1
ATOM 3622 C CA . GLN A 1 452 ? -12.108 15.594 -19.850 1.00 63.28 452 GLN A CA 1
ATOM 3623 C C . GLN A 1 452 ? -13.130 15.638 -20.972 1.00 63.28 452 GLN A C 1
ATOM 3625 O O . GLN A 1 452 ? -13.398 14.615 -21.605 1.00 63.28 452 GLN A O 1
ATOM 3630 N N . LEU A 1 453 ? -13.711 16.815 -21.206 1.00 78.75 453 LEU A N 1
ATOM 3631 C CA . LEU A 1 453 ? -14.601 17.012 -22.336 1.00 78.75 453 LEU A CA 1
ATOM 3632 C C . LEU A 1 453 ? -13.794 16.793 -23.616 1.00 78.75 453 LEU A C 1
ATOM 3634 O O . LEU A 1 453 ? -12.862 17.549 -23.889 1.00 78.75 453 LEU A O 1
ATOM 3638 N N . PRO A 1 454 ? -14.098 15.753 -24.403 1.00 70.81 454 PRO A N 1
ATOM 3639 C CA . PRO A 1 454 ? -13.288 15.451 -25.563 1.00 70.81 454 PRO A CA 1
ATOM 3640 C C . PRO A 1 454 ? -13.426 16.585 -26.580 1.00 70.81 454 PRO A C 1
ATOM 3642 O O . PRO A 1 454 ? -14.534 17.041 -26.889 1.00 70.81 454 PRO A O 1
ATOM 3645 N N . LEU A 1 455 ? -12.283 17.028 -27.098 1.00 80.75 455 LEU A N 1
ATOM 3646 C CA . LEU A 1 455 ? -12.224 18.010 -28.168 1.00 80.75 455 LEU A CA 1
ATOM 3647 C C . LEU A 1 455 ? -12.861 17.407 -29.421 1.00 80.75 455 LEU A C 1
ATOM 3649 O O . LEU A 1 455 ? -12.614 16.258 -29.787 1.00 80.75 455 LEU A O 1
ATOM 3653 N N . CYS A 1 456 ? -13.715 18.181 -30.079 1.00 89.88 456 CYS A N 1
ATOM 3654 C CA . CYS A 1 456 ? -14.299 17.787 -31.350 1.00 89.88 456 CYS A CA 1
ATOM 3655 C C . CYS A 1 456 ? -13.203 17.680 -32.423 1.00 89.88 456 CYS A C 1
ATOM 3657 O O . CYS A 1 456 ? -12.582 18.687 -32.752 1.00 89.88 456 CYS A O 1
ATOM 3659 N N . ASP A 1 457 ? -13.043 16.518 -33.062 1.00 78.69 457 ASP A N 1
ATOM 3660 C CA . ASP A 1 457 ? -12.053 16.296 -34.136 1.00 78.69 457 ASP A CA 1
ATOM 3661 C C . ASP A 1 457 ? -12.264 17.202 -35.365 1.00 78.69 457 ASP A C 1
ATOM 3663 O O . ASP A 1 457 ? -11.411 17.284 -36.246 1.00 78.69 457 ASP A O 1
ATOM 3667 N N . TYR A 1 458 ? -13.416 17.877 -35.450 1.00 87.75 458 TYR A N 1
ATOM 3668 C CA . TYR A 1 458 ? -13.707 18.846 -36.501 1.00 87.75 458 TYR A CA 1
ATOM 3669 C C . TYR A 1 458 ? -13.424 20.293 -36.092 1.00 87.75 458 TYR A C 1
ATOM 3671 O O . TYR A 1 458 ? -12.693 20.993 -36.788 1.00 87.75 458 TYR A O 1
ATOM 3679 N N . CYS A 1 459 ? -14.057 20.763 -35.012 1.00 88.44 459 CYS A N 1
ATOM 3680 C CA . CYS A 1 459 ? -14.039 22.178 -34.629 1.00 88.44 459 CYS A CA 1
ATOM 3681 C C . CYS A 1 459 ? -13.149 22.486 -33.421 1.00 88.44 459 CYS A C 1
ATOM 3683 O O . CYS A 1 459 ? -13.062 23.644 -33.031 1.00 88.44 459 CYS A O 1
ATOM 3685 N N . GLY A 1 460 ? -12.542 21.474 -32.795 1.00 84.56 460 GLY A N 1
ATOM 3686 C CA . GLY A 1 460 ? -11.724 21.614 -31.590 1.00 84.56 460 GLY A CA 1
ATOM 3687 C C . GLY A 1 460 ? -12.504 21.954 -30.319 1.00 84.56 460 GLY A C 1
ATOM 3688 O O . GLY A 1 460 ? -11.918 21.967 -29.251 1.00 84.56 460 GLY A O 1
ATOM 3689 N N . GLY A 1 461 ? -13.814 22.211 -30.395 1.00 90.38 461 GLY A N 1
ATOM 3690 C CA . GLY A 1 461 ? -14.614 22.567 -29.225 1.00 90.38 461 GLY A CA 1
ATOM 3691 C C . GLY A 1 461 ? -14.797 21.397 -28.259 1.00 90.38 461 GLY A C 1
ATOM 3692 O O . GLY A 1 461 ? -15.162 20.294 -28.678 1.00 90.38 461 GLY A O 1
ATOM 3693 N N . GLU A 1 462 ? -14.593 21.658 -26.972 1.00 90.44 462 GLU A N 1
ATOM 3694 C CA . GLU A 1 462 ? -14.935 20.750 -25.879 1.00 90.44 462 GLU A CA 1
ATOM 3695 C C . GLU A 1 462 ? -16.455 20.611 -25.764 1.00 90.44 462 GLU A C 1
ATOM 3697 O O . GLU A 1 462 ? -17.199 21.594 -25.826 1.00 90.44 462 GLU A O 1
ATOM 3702 N N . SER A 1 463 ? -16.964 19.387 -25.623 1.00 87.19 463 SER A N 1
ATOM 3703 C CA . SER A 1 463 ? -18.404 19.192 -25.461 1.00 87.19 463 SER A CA 1
ATOM 3704 C C . SER A 1 463 ? -18.751 17.985 -24.608 1.00 87.19 463 SER A C 1
ATOM 3706 O O . SER A 1 463 ? -18.408 16.853 -24.938 1.00 87.19 463 SER A O 1
ATOM 3708 N N . ALA A 1 464 ? -19.571 18.213 -23.579 1.00 79.38 464 ALA A N 1
ATOM 3709 C CA . ALA A 1 464 ? -20.205 17.148 -22.794 1.00 79.38 464 ALA A CA 1
ATOM 3710 C C . ALA A 1 464 ? -21.143 16.271 -23.636 1.00 79.38 464 ALA A C 1
ATOM 3712 O O . ALA A 1 464 ? -21.443 15.136 -23.279 1.00 79.38 464 ALA A O 1
ATOM 3713 N N . LYS A 1 465 ? -21.612 16.793 -24.778 1.00 86.12 465 LYS A N 1
ATOM 3714 C CA . LYS A 1 465 ? -22.506 16.092 -25.708 1.00 86.12 465 LYS A CA 1
ATOM 3715 C C . LYS A 1 465 ? -21.750 15.470 -26.878 1.00 86.12 465 LYS A C 1
ATOM 3717 O O . LYS A 1 465 ? -22.377 15.126 -27.884 1.00 86.12 465 LYS A O 1
ATOM 3722 N N . ALA A 1 466 ? -20.430 15.334 -26.769 1.00 84.69 466 ALA A N 1
ATOM 3723 C CA . ALA A 1 466 ? -19.637 14.794 -27.847 1.00 84.69 466 ALA A CA 1
ATOM 3724 C C . ALA A 1 466 ? -19.992 13.329 -28.135 1.00 84.69 466 ALA A C 1
ATOM 3726 O O . ALA A 1 466 ? -20.042 12.469 -27.255 1.00 84.69 466 ALA A O 1
ATOM 3727 N N . LYS A 1 467 ? -20.261 13.034 -29.403 1.00 83.94 467 LYS A N 1
ATOM 3728 C CA . LYS A 1 467 ? -20.652 11.717 -29.894 1.00 83.94 467 LYS A CA 1
ATOM 3729 C C . LYS A 1 467 ? -19.488 11.125 -30.663 1.00 83.94 467 LYS A C 1
ATOM 3731 O O . LYS A 1 467 ? -18.936 11.759 -31.559 1.00 83.94 467 LYS A O 1
ATOM 3736 N N . HIS A 1 468 ? -19.145 9.886 -30.333 1.00 77.31 468 HIS A N 1
ATOM 3737 C CA . HIS A 1 468 ? -18.199 9.131 -31.138 1.00 77.31 468 HIS A CA 1
ATOM 3738 C C . HIS A 1 468 ? -18.839 8.808 -32.497 1.00 77.31 468 HIS A C 1
ATOM 3740 O O . HIS A 1 468 ? -20.050 8.586 -32.609 1.00 77.31 468 HIS A O 1
ATOM 3746 N N . CYS A 1 469 ? -18.017 8.785 -33.538 1.00 73.00 469 CYS A N 1
ATOM 3747 C CA . CYS A 1 469 ? -18.394 8.456 -34.899 1.00 73.00 469 CYS A CA 1
ATOM 3748 C C . CYS A 1 469 ? -19.188 7.145 -34.934 1.00 73.00 469 CYS A C 1
ATOM 3750 O O . CYS A 1 469 ? -18.667 6.093 -34.567 1.00 73.00 469 CYS A O 1
ATOM 3752 N N . ARG A 1 470 ? -20.429 7.178 -35.436 1.00 58.81 470 ARG A N 1
ATOM 3753 C CA . ARG A 1 470 ? -21.272 5.971 -35.558 1.00 58.81 470 ARG A CA 1
ATOM 3754 C C . ARG A 1 470 ? -20.652 4.875 -36.433 1.00 58.81 470 ARG A C 1
ATOM 3756 O O . ARG A 1 470 ? -21.056 3.730 -36.296 1.00 58.81 470 ARG A O 1
ATOM 3763 N N . GLY A 1 471 ? -19.717 5.232 -37.319 1.00 57.97 471 GLY A N 1
ATOM 3764 C CA . GLY A 1 471 ? -18.975 4.317 -38.189 1.00 57.97 471 GLY A CA 1
ATOM 3765 C C . GLY A 1 471 ? -17.768 3.697 -37.479 1.00 57.97 471 GLY A C 1
ATOM 3766 O O . GLY A 1 471 ? -17.800 2.549 -37.052 1.00 57.97 471 GLY A O 1
ATOM 3767 N N . CYS A 1 472 ? -16.696 4.478 -37.327 1.00 53.78 472 CYS A N 1
ATOM 3768 C CA . CYS A 1 472 ? -15.419 3.972 -36.817 1.00 53.78 472 CYS A CA 1
ATOM 3769 C C . CYS A 1 472 ? -15.318 3.899 -35.286 1.00 53.78 472 CYS A C 1
ATOM 3771 O O . CYS A 1 472 ? -14.386 3.287 -34.786 1.00 53.78 472 CYS A O 1
ATOM 3773 N N . LYS A 1 473 ? -16.222 4.545 -34.530 1.00 57.41 473 LYS A N 1
ATOM 3774 C CA . LYS A 1 473 ? -16.180 4.710 -33.058 1.00 57.41 473 LYS A CA 1
ATOM 3775 C C . LYS A 1 473 ? -14.913 5.362 -32.479 1.00 57.41 473 LYS A C 1
ATOM 3777 O O . LYS A 1 473 ? -14.821 5.487 -31.261 1.00 57.41 473 LYS A O 1
ATOM 3782 N N . LEU A 1 474 ? -13.965 5.785 -33.317 1.00 51.53 474 LEU A N 1
ATOM 3783 C CA . LEU A 1 474 ? -12.691 6.369 -32.889 1.00 51.53 474 LEU A CA 1
ATOM 3784 C C . LEU A 1 474 ? -12.733 7.901 -32.835 1.00 51.53 474 LEU A C 1
ATOM 3786 O O . LEU A 1 474 ? -12.308 8.465 -31.837 1.00 51.53 474 LEU A O 1
ATOM 3790 N N . ALA A 1 475 ? -13.288 8.556 -33.860 1.00 61.28 475 ALA A N 1
ATOM 3791 C CA . ALA A 1 475 ? -13.401 10.017 -33.896 1.00 61.28 475 ALA A CA 1
ATOM 3792 C C . ALA A 1 475 ? -14.552 10.533 -33.011 1.00 61.28 475 ALA A C 1
ATOM 3794 O O . ALA A 1 475 ? -15.576 9.854 -32.896 1.00 61.28 475 ALA A O 1
ATOM 3795 N N . VAL A 1 476 ? -14.421 11.726 -32.436 1.00 79.56 476 VAL A N 1
ATOM 3796 C CA . VAL A 1 476 ? -15.326 12.357 -31.470 1.00 79.56 476 VAL A CA 1
ATOM 3797 C C . VAL A 1 476 ? -15.793 13.726 -31.974 1.00 79.56 476 VAL A C 1
ATOM 3799 O O . VAL A 1 476 ? -14.999 14.549 -32.417 1.00 79.56 476 VAL A O 1
ATOM 3802 N N . TYR A 1 477 ? -17.101 13.990 -31.905 1.00 88.50 477 TYR A N 1
ATOM 3803 C CA . TYR A 1 477 ? -17.707 15.218 -32.431 1.00 88.50 477 TYR A CA 1
ATOM 3804 C C . TYR A 1 477 ? -18.673 15.847 -31.449 1.00 88.50 477 TYR A C 1
ATOM 3806 O O . TYR A 1 477 ? -19.582 15.168 -30.985 1.00 88.50 477 TYR A O 1
ATOM 3814 N N . CYS A 1 478 ? -18.584 17.155 -31.222 1.00 94.56 478 CYS A N 1
ATOM 3815 C CA . CYS A 1 478 ? -19.533 17.871 -30.363 1.00 94.56 478 CYS A CA 1
ATOM 3816 C C . CYS A 1 478 ? -20.982 17.863 -30.894 1.00 94.56 478 CYS A C 1
ATOM 3818 O O . CYS A 1 478 ? -21.922 18.063 -30.127 1.00 94.56 478 CYS A O 1
ATOM 3820 N N . SER A 1 479 ? -21.188 17.606 -32.192 1.00 94.44 479 SER A N 1
ATOM 3821 C CA . SER A 1 479 ? -22.513 17.562 -32.811 1.00 94.44 479 SER A CA 1
ATOM 3822 C C . SER A 1 479 ? -22.573 16.638 -34.034 1.00 94.44 479 SER A C 1
ATOM 3824 O O . SER A 1 479 ? -21.548 16.248 -34.603 1.00 94.44 479 SER A O 1
ATOM 3826 N N . ARG A 1 480 ? -23.793 16.275 -34.462 1.00 90.00 480 ARG A N 1
ATOM 3827 C CA . ARG A 1 480 ? -23.997 15.474 -35.686 1.00 90.00 480 ARG A CA 1
ATOM 3828 C C . ARG A 1 480 ? -23.590 16.276 -36.921 1.00 90.00 480 ARG A C 1
ATOM 3830 O O . ARG A 1 480 ? -23.162 15.698 -37.914 1.00 90.00 480 AR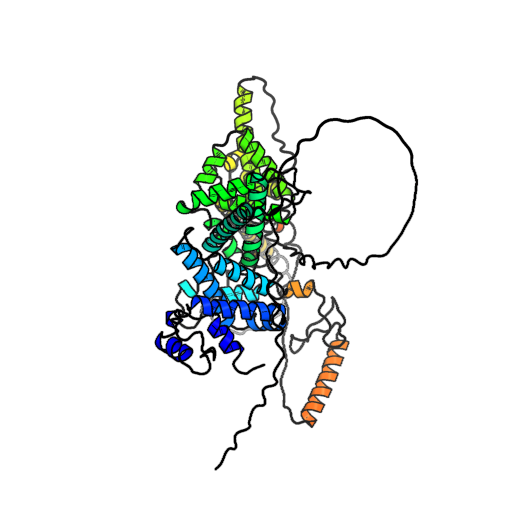G A O 1
ATOM 3837 N N . GLU A 1 481 ? -23.701 17.592 -36.839 1.00 93.56 481 GLU A N 1
ATOM 3838 C CA . GLU A 1 481 ? -23.285 18.558 -37.842 1.00 93.56 481 GLU A CA 1
ATOM 3839 C C . GLU A 1 481 ? -21.760 18.541 -37.964 1.00 93.56 481 GLU A C 1
ATOM 3841 O O . GLU A 1 481 ? -21.261 18.360 -39.066 1.00 93.56 481 GLU A O 1
ATOM 3846 N N . CYS A 1 482 ? -21.014 18.585 -36.853 1.00 92.19 482 CYS A N 1
ATOM 3847 C CA . CYS A 1 482 ? -19.553 18.449 -36.872 1.00 92.19 482 CYS A CA 1
ATOM 3848 C C . CYS A 1 482 ? -19.100 17.089 -37.408 1.00 92.19 482 CYS A C 1
ATOM 3850 O O . CYS A 1 482 ? -18.151 17.025 -38.182 1.00 92.19 482 CYS A O 1
ATOM 3852 N N . GLN A 1 483 ? -19.807 16.009 -37.069 1.00 88.38 483 GLN A N 1
ATOM 3853 C CA . GLN A 1 483 ? -19.538 14.687 -37.635 1.00 88.38 483 GLN A CA 1
ATOM 3854 C C . GLN A 1 483 ? -19.771 14.657 -39.150 1.00 88.38 483 GLN A C 1
ATOM 3856 O O . GLN A 1 483 ? -18.917 14.177 -39.889 1.00 88.38 483 GLN A O 1
ATOM 3861 N N . LYS A 1 484 ? -20.908 15.181 -39.628 1.00 85.31 484 LYS A N 1
ATOM 3862 C CA . LYS A 1 484 ? -21.224 15.269 -41.062 1.00 85.31 484 LYS A CA 1
ATOM 3863 C C . LYS A 1 484 ? -20.229 16.156 -41.800 1.00 85.31 484 LYS A C 1
ATOM 3865 O O . LYS A 1 484 ? -19.821 15.795 -42.894 1.00 85.31 484 LYS A O 1
ATOM 3870 N N . SER A 1 485 ? -19.819 17.274 -41.210 1.00 84.19 485 SER A N 1
ATOM 3871 C CA . SER A 1 485 ? -18.833 18.186 -41.791 1.00 84.19 485 SER A CA 1
ATOM 3872 C C . SER A 1 485 ? -17.441 17.568 -41.821 1.00 84.19 485 SER A C 1
ATOM 3874 O O . SER A 1 485 ? -16.758 17.680 -42.835 1.00 84.19 485 SER A O 1
ATOM 3876 N N . HIS A 1 486 ? -17.036 16.838 -40.778 1.00 81.06 486 HIS A N 1
ATOM 3877 C CA . HIS A 1 486 ? -15.776 16.098 -40.801 1.00 81.06 486 HIS A CA 1
ATOM 3878 C C . HIS A 1 486 ? -15.810 14.947 -41.796 1.00 81.06 486 HIS A C 1
ATOM 3880 O O . HIS A 1 486 ? -14.831 14.730 -42.494 1.00 81.06 486 HIS A O 1
ATOM 3886 N N . TRP A 1 487 ? -16.935 14.242 -41.922 1.00 79.88 487 TRP A N 1
ATOM 3887 C CA . TRP A 1 487 ? -17.128 13.229 -42.958 1.00 79.88 487 TRP A CA 1
ATOM 3888 C C . TRP A 1 487 ? -17.151 13.830 -44.351 1.00 79.88 487 TRP A C 1
ATOM 3890 O O . TRP A 1 487 ? -16.577 13.241 -45.251 1.00 79.88 487 TRP A O 1
ATOM 3900 N N . LYS A 1 488 ? -17.752 15.007 -44.534 1.00 76.31 488 LYS A N 1
ATOM 3901 C CA . LYS A 1 488 ? -17.739 15.725 -45.805 1.00 76.31 488 LYS A CA 1
ATOM 3902 C C . LYS A 1 488 ? -16.311 16.130 -46.158 1.00 76.31 488 LYS A C 1
ATOM 3904 O O . LYS A 1 488 ? -15.846 15.772 -47.231 1.00 76.31 488 LYS A O 1
ATOM 3909 N N . ARG A 1 489 ? -15.569 16.716 -45.213 1.00 73.06 489 ARG A N 1
ATOM 3910 C CA . ARG A 1 489 ? -14.134 17.016 -45.348 1.00 73.06 489 ARG A CA 1
ATOM 3911 C C . ARG A 1 489 ? -13.305 15.754 -45.599 1.00 73.06 489 ARG A C 1
ATOM 3913 O O . ARG A 1 489 ? -12.406 15.781 -46.423 1.00 73.06 489 ARG A O 1
ATOM 3920 N N . GLY A 1 490 ? -13.617 14.652 -44.924 1.00 61.19 490 GLY A N 1
ATOM 3921 C CA . GLY A 1 490 ? -12.982 13.347 -45.091 1.00 61.19 490 GLY A CA 1
ATOM 3922 C C . GLY A 1 490 ? -13.320 12.693 -46.429 1.00 61.19 490 GLY A C 1
ATOM 3923 O O . GLY A 1 490 ? -12.466 12.040 -47.004 1.00 61.19 490 GLY A O 1
ATOM 3924 N N . SER A 1 491 ? -14.521 12.918 -46.964 1.00 59.66 491 SER A N 1
ATOM 3925 C CA . SER A 1 491 ? -14.957 12.464 -48.287 1.00 59.66 491 SER A CA 1
ATOM 3926 C C . SER A 1 491 ? -14.381 13.332 -49.399 1.00 59.66 491 SER A C 1
ATOM 3928 O O . SER A 1 491 ? -13.983 12.805 -50.424 1.00 59.66 491 SER A O 1
ATOM 3930 N N . GLU A 1 492 ? -14.230 14.638 -49.173 1.00 65.00 492 GLU A N 1
ATOM 3931 C CA . GLU A 1 492 ? -13.495 15.554 -50.047 1.00 65.00 492 GLU A CA 1
ATOM 3932 C C . GLU A 1 492 ? -12.001 15.230 -50.021 1.00 65.00 492 GLU A C 1
ATOM 3934 O O . GLU A 1 492 ? -11.345 15.279 -51.056 1.00 65.00 492 GLU A O 1
ATOM 3939 N N . PHE A 1 493 ? -11.461 14.861 -48.855 1.00 60.19 493 PHE A N 1
ATOM 3940 C CA . PHE A 1 493 ? -10.097 14.372 -48.700 1.00 60.19 493 PHE A CA 1
ATOM 3941 C C . PHE A 1 493 ? -9.921 13.013 -49.374 1.00 60.19 493 PHE A C 1
ATOM 3943 O O . PHE A 1 493 ? -8.956 12.852 -50.103 1.00 60.19 493 PHE A O 1
ATOM 3950 N N . ALA A 1 494 ? -10.850 12.071 -49.204 1.00 51.41 494 ALA A N 1
ATOM 3951 C CA . ALA A 1 494 ? -10.829 10.764 -49.852 1.00 51.41 494 ALA A CA 1
ATOM 3952 C C . ALA A 1 494 ? -10.997 10.887 -51.371 1.00 51.41 494 ALA A C 1
ATOM 3954 O O . ALA A 1 494 ? -10.277 10.229 -52.104 1.00 51.41 494 ALA A O 1
ATOM 3955 N N . GLU A 1 495 ? -11.851 11.782 -51.870 1.00 58.97 495 GLU A N 1
ATOM 3956 C CA . GLU A 1 495 ? -11.965 12.090 -53.301 1.00 58.97 495 GLU A CA 1
ATOM 3957 C C . GLU A 1 495 ? -10.718 12.809 -53.830 1.00 58.97 495 GLU A C 1
ATOM 3959 O O . GLU A 1 495 ? -10.235 12.500 -54.916 1.00 58.97 495 GLU A O 1
ATOM 3964 N N . ARG A 1 496 ? -10.104 13.708 -53.053 1.00 62.06 496 ARG A N 1
ATOM 3965 C CA . ARG A 1 496 ? -8.815 14.330 -53.404 1.00 62.06 496 ARG A CA 1
ATOM 3966 C C . ARG A 1 496 ? -7.660 13.320 -53.356 1.00 62.06 496 ARG A C 1
ATOM 3968 O O . ARG A 1 496 ? -6.759 13.407 -54.182 1.00 62.06 496 ARG A O 1
ATOM 3975 N N . ALA A 1 497 ? -7.694 12.360 -52.435 1.00 48.78 497 ALA A N 1
ATOM 3976 C CA . ALA A 1 497 ? -6.745 11.256 -52.296 1.00 48.78 497 ALA A CA 1
ATOM 3977 C C . ALA A 1 497 ? -6.939 10.198 -53.390 1.00 48.78 497 ALA A C 1
ATOM 3979 O O . ALA A 1 497 ? -5.965 9.646 -53.880 1.00 48.78 497 ALA A O 1
ATOM 3980 N N . LYS A 1 498 ? -8.172 9.989 -53.852 1.00 59.78 498 LYS A N 1
ATOM 3981 C CA . LYS A 1 498 ? -8.537 9.141 -54.991 1.00 59.78 498 LYS A CA 1
ATOM 3982 C C . LYS A 1 498 ? -8.146 9.779 -56.323 1.00 59.78 498 LYS A C 1
ATOM 3984 O O . LYS A 1 498 ? -7.552 9.103 -57.151 1.00 59.78 498 LYS A O 1
ATOM 3989 N N . ARG A 1 499 ? -8.329 11.099 -56.486 1.00 67.56 499 ARG A N 1
ATOM 3990 C CA . ARG A 1 499 ? -7.715 11.884 -57.583 1.00 67.56 499 ARG A CA 1
ATOM 3991 C C . ARG A 1 499 ? -6.182 11.835 -57.560 1.00 67.56 499 ARG A C 1
ATOM 3993 O O . ARG A 1 499 ? -5.555 12.100 -58.576 1.00 67.56 499 ARG A O 1
ATOM 4000 N N . ARG A 1 500 ? -5.592 11.507 -56.407 1.00 62.19 500 ARG A N 1
ATOM 4001 C CA . ARG A 1 500 ? -4.155 11.270 -56.211 1.00 62.19 500 ARG A CA 1
ATOM 4002 C C . ARG A 1 500 ? -3.775 9.775 -56.141 1.00 62.19 500 ARG A C 1
ATOM 4004 O O . ARG A 1 500 ? -2.603 9.492 -55.936 1.00 62.19 500 ARG A O 1
ATOM 4011 N N . GLY A 1 501 ? -4.720 8.840 -56.323 1.00 51.91 501 GLY A N 1
ATOM 4012 C CA . GLY A 1 501 ? -4.467 7.395 -56.445 1.00 51.91 501 GLY A CA 1
ATOM 4013 C C . GLY A 1 501 ? -4.427 6.516 -55.172 1.00 51.91 501 GLY A C 1
ATOM 4014 O O . GLY A 1 501 ? -3.676 5.548 -55.173 1.00 51.91 501 GLY A O 1
ATOM 4015 N N . LEU A 1 502 ? -5.201 6.776 -54.100 1.00 44.84 502 LEU A N 1
ATOM 4016 C CA . LEU A 1 502 ? -5.197 5.976 -52.840 1.00 44.84 502 LEU A CA 1
ATOM 4017 C C . LEU A 1 502 ? -6.583 5.275 -52.557 1.00 44.84 502 LEU A C 1
ATOM 4019 O O . LEU A 1 502 ? -7.598 5.961 -52.612 1.00 44.84 502 LEU A O 1
ATOM 4023 N N . GLY A 1 503 ? -6.671 3.944 -52.290 1.00 45.12 503 GLY A N 1
ATOM 4024 C CA . GLY A 1 503 ? -7.901 3.050 -52.283 1.00 45.12 503 GLY A CA 1
ATOM 4025 C C . GLY A 1 503 ? -8.806 2.877 -50.988 1.00 45.12 503 GLY A C 1
ATOM 4026 O O . GLY A 1 503 ? -8.608 3.662 -50.067 1.00 45.12 503 GLY A O 1
ATOM 4027 N N . PRO A 1 504 ? -9.808 1.915 -50.876 1.00 43.88 504 PRO A N 1
ATOM 4028 C CA . PRO A 1 504 ? -11.073 1.992 -50.019 1.00 43.88 504 PRO A CA 1
ATOM 4029 C C . PRO A 1 504 ? -11.324 1.065 -48.733 1.00 43.88 504 PRO A C 1
ATOM 4031 O O . PRO A 1 504 ? -10.659 0.042 -48.624 1.00 43.88 504 PRO A O 1
ATOM 4034 N N . PHE A 1 505 ? -12.324 1.360 -47.809 1.00 40.19 505 PHE A N 1
ATOM 4035 C CA . PHE A 1 505 ? -12.736 0.654 -46.497 1.00 40.19 505 PHE A CA 1
ATOM 4036 C C . PHE A 1 505 ? -14.267 0.740 -45.980 1.00 40.19 505 PHE A C 1
ATOM 4038 O O . PHE A 1 505 ? -14.924 1.692 -46.405 1.00 40.19 505 PHE A O 1
ATOM 4045 N N . PRO A 1 506 ? -14.838 -0.122 -45.029 1.00 41.94 506 PRO A N 1
ATOM 4046 C CA . PRO A 1 506 ? -16.291 -0.178 -44.545 1.00 41.94 506 PRO A CA 1
ATOM 4047 C C . PRO A 1 506 ? -16.695 -0.111 -42.982 1.00 41.94 506 PRO A C 1
ATOM 4049 O O . PRO A 1 506 ? -15.825 0.099 -42.143 1.00 41.94 506 PRO A O 1
ATOM 4052 N N . THR A 1 507 ? -18.008 -0.270 -42.565 1.00 35.53 507 THR A N 1
ATOM 4053 C CA . THR A 1 507 ? -18.804 0.398 -41.426 1.00 35.53 507 THR A CA 1
ATOM 4054 C C . THR A 1 507 ? -19.782 -0.394 -40.394 1.00 35.53 507 THR A C 1
ATOM 4056 O O . THR A 1 507 ? -20.823 -0.845 -40.849 1.00 35.53 507 THR A O 1
ATOM 4059 N N . SER A 1 508 ? -19.532 -0.443 -39.031 1.00 43.81 508 SER A N 1
ATOM 4060 C CA . SER A 1 508 ? -20.317 -0.385 -37.675 1.00 43.81 508 SER A CA 1
ATOM 4061 C C . SER A 1 508 ? -21.528 -1.221 -37.013 1.00 43.81 508 SER A C 1
ATOM 4063 O O . SER A 1 508 ? -22.425 -1.628 -37.733 1.00 43.81 508 SER A O 1
ATOM 4065 N N . VAL A 1 509 ? -21.629 -1.315 -35.608 1.00 35.50 509 VAL A N 1
ATOM 4066 C CA . VAL A 1 509 ? -22.816 -1.620 -34.623 1.00 35.50 509 VAL A CA 1
ATOM 4067 C C . VAL A 1 509 ? -22.658 -1.189 -33.062 1.00 35.50 509 VAL A C 1
ATOM 4069 O O . VAL A 1 509 ? -21.498 -1.148 -32.655 1.00 35.50 509 VAL A O 1
ATOM 4072 N N . PRO A 1 510 ? -23.686 -0.906 -32.138 1.00 43.84 510 PRO A N 1
ATOM 4073 C CA . PRO A 1 510 ? -23.603 -0.293 -30.727 1.00 43.84 510 PRO A CA 1
ATOM 4074 C C . PRO A 1 510 ? -24.477 -0.747 -29.437 1.00 43.84 510 PRO A C 1
ATOM 4076 O O . PRO A 1 510 ? -25.442 -1.484 -29.572 1.00 43.84 510 PRO A O 1
ATOM 4079 N N . HIS A 1 511 ? -24.138 -0.199 -28.214 1.00 43.06 511 HIS A N 1
ATOM 4080 C CA . HIS A 1 511 ? -24.766 0.252 -26.882 1.00 43.06 511 HIS A CA 1
ATOM 4081 C C . HIS A 1 511 ? -26.105 -0.255 -26.203 1.00 43.06 511 HIS A C 1
ATOM 4083 O O . HIS A 1 511 ? -27.165 0.312 -26.453 1.00 43.06 511 HIS A O 1
ATOM 4089 N N . LYS A 1 512 ? -26.070 -1.099 -25.146 1.00 32.53 512 LYS A N 1
ATOM 4090 C CA . LYS A 1 512 ? -27.181 -1.354 -24.164 1.00 32.53 512 LYS A CA 1
ATOM 4091 C C . LYS A 1 512 ? -26.630 -1.944 -22.839 1.00 32.53 512 LYS A C 1
ATOM 4093 O O . LYS A 1 512 ? -26.407 -3.136 -22.846 1.00 32.53 512 LYS A O 1
ATOM 4098 N N . LEU A 1 513 ? -26.401 -1.198 -21.745 1.00 31.78 513 LEU A N 1
ATOM 4099 C CA . LEU A 1 513 ? -26.145 -1.751 -20.379 1.00 31.78 513 LEU A CA 1
ATOM 4100 C C . LEU A 1 513 ? -26.178 -0.637 -19.283 1.00 31.78 513 LEU A C 1
ATOM 4102 O O . LEU A 1 513 ? -25.146 -0.315 -18.708 1.00 31.78 513 LEU A O 1
ATOM 4106 N N . SER A 1 514 ? -27.313 0.017 -18.984 1.00 38.12 514 SER A N 1
ATOM 4107 C CA . SER A 1 514 ? -27.318 1.135 -18.000 1.00 38.12 514 SER A CA 1
ATOM 4108 C C . SER A 1 514 ? -28.675 1.427 -17.325 1.00 38.12 514 SER A C 1
ATOM 4110 O O . SER A 1 514 ? -29.598 1.830 -18.033 1.00 38.12 514 SER A O 1
ATOM 4112 N N . CYS A 1 515 ? -28.774 1.325 -15.982 1.00 33.97 515 CYS A N 1
ATOM 4113 C CA . CYS A 1 515 ? -29.796 1.986 -15.126 1.00 33.97 515 CYS A CA 1
ATOM 4114 C C . CYS A 1 515 ? -29.375 2.035 -13.611 1.00 33.97 515 CYS A C 1
ATOM 4116 O O . CYS A 1 515 ? -28.753 1.068 -13.180 1.00 33.97 515 CYS A O 1
ATOM 4118 N N . PRO A 1 516 ? -29.679 3.095 -12.799 1.00 38.91 516 PRO A N 1
ATOM 4119 C CA . PRO A 1 516 ? -28.734 3.603 -11.772 1.00 38.91 516 PRO A CA 1
ATOM 4120 C C . PRO A 1 516 ? -29.148 3.752 -10.275 1.00 38.91 516 PRO A C 1
ATOM 4122 O O . PRO A 1 516 ? -28.284 4.094 -9.479 1.00 38.91 516 PRO A O 1
ATOM 4125 N N . LEU A 1 517 ? -30.391 3.553 -9.816 1.00 33.12 517 LEU A N 1
ATOM 4126 C CA . LEU A 1 517 ? -30.776 3.958 -8.432 1.00 33.12 517 LEU A CA 1
ATOM 4127 C C . LEU A 1 517 ? -30.560 2.896 -7.334 1.00 33.12 517 LEU A C 1
ATOM 4129 O O . LEU A 1 517 ? -30.435 3.239 -6.161 1.00 33.12 517 LEU A O 1
ATOM 4133 N N . LEU A 1 518 ? -30.464 1.614 -7.700 1.00 35.94 518 LEU A N 1
ATOM 4134 C CA . LEU A 1 518 ? -30.198 0.525 -6.747 1.00 35.94 518 LEU A CA 1
ATOM 4135 C C . LEU A 1 518 ? -28.719 0.447 -6.318 1.00 35.94 518 LEU A C 1
ATOM 4137 O O . LEU A 1 518 ? -28.409 -0.082 -5.258 1.00 35.94 518 LEU A O 1
ATOM 4141 N N . GLN A 1 519 ? -27.812 1.027 -7.108 1.00 43.78 519 GLN A N 1
ATOM 4142 C CA . GLN A 1 519 ? -26.374 1.077 -6.830 1.00 43.78 519 GLN A CA 1
ATOM 4143 C C . GLN A 1 519 ? -25.982 2.123 -5.763 1.00 43.78 519 GLN A C 1
ATOM 4145 O O . GLN A 1 519 ? -24.818 2.181 -5.391 1.00 43.78 519 GLN A O 1
ATOM 4150 N N . GLN A 1 520 ? -26.895 2.978 -5.276 1.00 39.66 520 GLN A N 1
ATOM 4151 C CA . GLN A 1 520 ? -26.500 4.316 -4.796 1.00 39.66 520 GLN A CA 1
ATOM 4152 C C . GLN A 1 520 ? -26.480 4.601 -3.278 1.00 39.66 520 GLN A C 1
ATOM 4154 O O . GLN A 1 520 ? -26.032 5.690 -2.931 1.00 39.66 520 GLN A O 1
ATOM 4159 N N . ARG A 1 521 ? -26.928 3.732 -2.348 1.00 38.03 521 ARG A N 1
ATOM 4160 C CA . ARG A 1 521 ? -27.018 4.147 -0.913 1.00 38.03 521 ARG A CA 1
ATOM 4161 C C . ARG A 1 521 ? -26.554 3.190 0.190 1.00 38.03 521 ARG A C 1
ATOM 4163 O O . ARG A 1 521 ? -26.209 3.681 1.255 1.00 38.03 521 ARG A O 1
ATOM 4170 N N . VAL A 1 522 ? -26.537 1.873 -0.019 1.00 38.25 522 VAL A N 1
ATOM 4171 C CA . VAL A 1 522 ? -26.186 0.905 1.049 1.00 38.25 522 VAL A CA 1
ATOM 4172 C C . VAL A 1 522 ? -24.942 0.088 0.699 1.00 38.25 522 VAL A C 1
ATOM 4174 O O . VAL A 1 522 ? -24.001 0.051 1.482 1.00 38.25 522 VAL A O 1
ATOM 4177 N N . LEU A 1 523 ? -24.883 -0.471 -0.515 1.00 41.94 523 LEU A N 1
ATOM 4178 C CA . LEU A 1 523 ? -23.666 -1.093 -1.046 1.00 41.94 523 LEU A CA 1
ATOM 4179 C C . LEU A 1 523 ? -22.462 -0.133 -1.113 1.00 41.94 523 LEU A C 1
ATOM 4181 O O . LEU A 1 523 ? -21.371 -0.582 -0.792 1.00 41.94 523 LEU A O 1
ATOM 4185 N N . PRO A 1 524 ? -22.599 1.166 -1.454 1.00 54.31 524 PRO A N 1
ATOM 4186 C CA . PRO A 1 524 ? -21.448 2.056 -1.518 1.00 54.31 524 PRO A CA 1
ATOM 4187 C C . PRO A 1 524 ? -20.708 2.179 -0.190 1.00 54.31 524 PRO A C 1
ATOM 4189 O O . PRO A 1 524 ? -19.512 2.056 -0.191 1.00 54.31 524 PRO A O 1
ATOM 4192 N N . ASN A 1 525 ? -21.332 2.322 0.975 1.00 41.59 525 ASN A N 1
ATOM 4193 C CA . ASN A 1 525 ? -20.527 2.574 2.186 1.00 41.59 525 ASN A CA 1
ATOM 4194 C C . ASN A 1 525 ? -19.786 1.337 2.730 1.00 41.59 525 ASN A C 1
ATOM 4196 O O . ASN A 1 525 ? -18.775 1.488 3.407 1.00 41.59 525 ASN A O 1
ATOM 4200 N N . LEU A 1 526 ? -20.259 0.125 2.418 1.00 37.47 526 LEU A N 1
ATOM 4201 C CA . LEU A 1 526 ? -19.581 -1.125 2.786 1.00 37.47 526 LEU A CA 1
ATOM 4202 C C . LEU A 1 526 ? -18.639 -1.645 1.686 1.00 37.47 526 LEU A C 1
ATOM 4204 O O . LEU A 1 526 ? -17.672 -2.316 2.021 1.00 37.47 526 LEU A O 1
ATOM 4208 N N . LEU A 1 527 ? -18.896 -1.306 0.413 1.00 48.69 527 LEU A N 1
ATOM 4209 C CA . LEU A 1 527 ? -18.170 -1.794 -0.776 1.00 48.69 527 LEU A CA 1
ATOM 4210 C C . LEU A 1 527 ? -17.480 -0.685 -1.586 1.00 48.69 527 LEU A C 1
ATOM 4212 O O . LEU A 1 527 ? -17.013 -0.921 -2.700 1.00 48.69 527 LEU A O 1
ATOM 4216 N N . SER A 1 528 ? -17.469 0.558 -1.105 1.00 46.56 528 SER A N 1
ATOM 4217 C CA . SER A 1 528 ? -16.824 1.671 -1.803 1.00 46.56 528 SER A CA 1
ATOM 4218 C C . SER A 1 528 ? -15.329 1.529 -1.637 1.00 46.56 528 SER A C 1
ATOM 4220 O O . SER A 1 528 ? -14.727 2.189 -0.818 1.00 46.56 528 SER A O 1
ATOM 4222 N N . THR A 1 529 ? -14.656 0.813 -2.509 1.00 42.50 529 THR A N 1
ATOM 4223 C CA . THR A 1 529 ? -13.217 1.028 -2.703 1.00 42.50 529 THR A CA 1
ATOM 4224 C C . THR A 1 529 ? -12.943 2.281 -3.556 1.00 42.50 529 THR A C 1
ATOM 4226 O O . THR A 1 529 ? -11.934 2.361 -4.246 1.00 42.50 529 THR A O 1
ATOM 4229 N N . ALA A 1 530 ? -13.837 3.287 -3.536 1.00 29.84 530 ALA A N 1
ATOM 4230 C CA . ALA A 1 530 ? -13.737 4.488 -4.361 1.00 29.84 530 ALA A CA 1
ATOM 4231 C C . ALA A 1 530 ? -12.582 5.386 -3.905 1.00 29.84 530 ALA A C 1
ATOM 4233 O O . ALA A 1 530 ? -12.713 6.162 -2.958 1.00 29.84 530 ALA A O 1
ATOM 4234 N N . PHE A 1 531 ? -11.463 5.290 -4.619 1.00 35.44 531 PHE A N 1
ATOM 4235 C CA . PHE A 1 531 ? -10.356 6.222 -4.530 1.00 35.44 531 PHE A CA 1
ATOM 4236 C C . PHE A 1 531 ? -10.487 7.313 -5.599 1.00 35.44 531 PHE A C 1
ATOM 4238 O O . PHE A 1 531 ? -10.758 7.066 -6.771 1.00 35.44 531 PHE A O 1
ATOM 4245 N N . VAL A 1 532 ? -10.189 8.545 -5.207 1.00 28.77 532 VAL A N 1
ATOM 4246 C CA . VAL A 1 532 ? -9.610 9.546 -6.103 1.00 28.77 532 VAL A CA 1
ATOM 4247 C C . VAL A 1 532 ? -8.320 9.975 -5.425 1.00 28.77 532 VAL A C 1
ATOM 4249 O O . VAL A 1 532 ? -8.346 10.714 -4.442 1.00 28.77 532 VAL A O 1
ATOM 4252 N N . ILE A 1 533 ? -7.184 9.483 -5.920 1.00 34.78 533 ILE A N 1
ATOM 4253 C CA . ILE A 1 533 ? -5.908 10.145 -5.656 1.00 34.78 533 ILE A CA 1
ATOM 4254 C C . ILE A 1 533 ? -5.912 11.371 -6.569 1.00 34.78 533 ILE A C 1
ATOM 4256 O O . ILE A 1 533 ? -5.634 11.272 -7.765 1.00 34.78 533 ILE A O 1
ATOM 4260 N N . ASP A 1 534 ? -6.297 12.523 -6.024 1.00 32.38 534 ASP A N 1
ATOM 4261 C CA . ASP A 1 534 ? -5.965 13.805 -6.637 1.00 32.38 534 ASP A CA 1
ATOM 4262 C C . ASP A 1 534 ? -4.440 13.942 -6.563 1.00 32.38 534 ASP A C 1
ATOM 4264 O O . ASP A 1 534 ? -3.906 14.434 -5.572 1.00 32.38 534 ASP A O 1
ATOM 4268 N N . LEU A 1 535 ? -3.729 13.438 -7.578 1.00 34.19 535 LEU A N 1
ATOM 4269 C CA . LEU A 1 535 ? -2.301 13.699 -7.745 1.00 34.19 535 LEU A CA 1
ATOM 4270 C C . LEU A 1 535 ? -2.131 15.216 -7.922 1.00 34.19 535 LEU A C 1
ATOM 4272 O O . LEU A 1 535 ? -2.632 15.762 -8.914 1.00 34.19 535 LEU A O 1
ATOM 4276 N N . PRO A 1 536 ? -1.454 15.925 -7.002 1.00 34.03 536 PRO A N 1
ATOM 4277 C CA . PRO A 1 536 ? -1.134 17.320 -7.219 1.00 34.03 536 PRO A CA 1
ATOM 4278 C C . PRO A 1 536 ? -0.092 17.413 -8.329 1.00 34.03 536 PRO A C 1
ATOM 4280 O O . PRO A 1 536 ? 0.885 16.666 -8.363 1.00 34.03 536 PRO A O 1
ATOM 4283 N N . ILE A 1 537 ? -0.284 18.379 -9.220 1.00 35.38 537 ILE A N 1
ATOM 4284 C CA . ILE A 1 537 ? 0.770 18.848 -10.117 1.00 35.38 537 ILE A CA 1
ATOM 4285 C C . ILE A 1 537 ? 1.942 19.297 -9.218 1.00 35.38 537 ILE A C 1
ATOM 4287 O O . ILE A 1 537 ? 1.698 20.071 -8.286 1.00 35.38 537 ILE A O 1
ATOM 4291 N N . PRO A 1 538 ? 3.185 18.823 -9.433 1.00 34.06 538 PRO A N 1
ATOM 4292 C CA . PRO A 1 538 ? 4.322 19.231 -8.614 1.00 34.06 538 PRO A CA 1
ATOM 4293 C C . PRO A 1 538 ? 4.479 20.759 -8.647 1.00 34.06 538 PRO A C 1
ATOM 4295 O O . PRO A 1 538 ? 4.187 21.372 -9.681 1.00 34.06 538 PRO A O 1
ATOM 4298 N N . PRO A 1 539 ? 4.933 21.399 -7.552 1.00 33.22 539 PRO A N 1
ATOM 4299 C CA . PRO A 1 539 ? 5.165 22.834 -7.543 1.00 33.22 539 PRO A CA 1
ATOM 4300 C C . PRO A 1 539 ? 6.188 23.166 -8.630 1.00 33.22 539 PRO A C 1
ATOM 4302 O O . PRO A 1 539 ? 7.364 22.818 -8.536 1.00 33.22 539 PRO A O 1
ATOM 4305 N N . SER A 1 540 ? 5.727 23.827 -9.693 1.00 34.00 540 SER A N 1
ATOM 4306 C CA . SER A 1 540 ? 6.602 24.411 -10.699 1.00 34.00 540 SER A CA 1
ATOM 4307 C C . SER A 1 540 ? 7.599 25.309 -9.980 1.00 34.00 540 SER A C 1
ATOM 4309 O O . SER A 1 540 ? 7.193 26.210 -9.243 1.00 34.00 540 SER A O 1
ATOM 4311 N N . THR A 1 541 ? 8.888 25.050 -10.181 1.00 35.31 541 THR A N 1
ATOM 4312 C CA . THR A 1 541 ? 9.995 25.850 -9.664 1.00 35.31 541 THR A CA 1
ATOM 4313 C C . THR A 1 541 ? 9.830 27.299 -10.114 1.00 35.31 541 THR A C 1
ATOM 4315 O O . THR A 1 541 ? 10.211 27.689 -11.218 1.00 35.31 541 THR A O 1
ATOM 4318 N N . LEU A 1 542 ? 9.228 28.114 -9.247 1.00 33.84 542 LEU A N 1
ATOM 4319 C CA . LEU A 1 542 ? 9.135 29.551 -9.429 1.00 33.84 542 LEU A CA 1
ATOM 4320 C C . LEU A 1 542 ? 10.555 30.101 -9.256 1.00 33.84 542 LEU A C 1
ATOM 4322 O O . LEU A 1 542 ? 11.018 30.347 -8.142 1.00 33.84 542 LEU A O 1
ATOM 4326 N N . LYS A 1 543 ? 11.286 30.239 -10.366 1.00 33.84 543 LYS A N 1
ATOM 4327 C CA . LYS A 1 543 ? 12.520 31.024 -10.403 1.00 33.84 543 LYS A CA 1
ATOM 4328 C C . LYS A 1 543 ? 12.157 32.450 -10.008 1.00 33.84 543 LYS A C 1
ATOM 4330 O O . LYS A 1 543 ? 11.603 33.201 -10.803 1.00 33.84 543 LYS A O 1
ATOM 4335 N N . LYS A 1 544 ? 12.461 32.800 -8.762 1.00 32.91 544 LYS A N 1
ATOM 4336 C CA . LYS A 1 544 ? 12.402 34.166 -8.255 1.00 32.91 544 LYS A CA 1
ATOM 4337 C C . LYS A 1 544 ? 13.540 34.934 -8.930 1.00 32.91 544 LYS A C 1
ATOM 4339 O O . LYS A 1 544 ? 14.689 34.850 -8.507 1.00 32.91 544 LYS A O 1
ATOM 4344 N N . SER A 1 545 ? 13.235 35.609 -10.033 1.00 32.25 545 SER A N 1
ATOM 4345 C CA . SER A 1 545 ? 14.100 36.640 -10.594 1.00 32.25 545 SER A CA 1
ATOM 4346 C C . SER A 1 545 ? 14.144 37.794 -9.597 1.00 32.25 545 SER A C 1
ATOM 4348 O O . SER A 1 545 ? 13.169 38.520 -9.418 1.00 32.25 545 SER A O 1
ATOM 4350 N N . THR A 1 546 ? 15.262 37.914 -8.891 1.00 34.66 546 THR A N 1
ATOM 4351 C CA . THR A 1 546 ? 15.649 39.135 -8.188 1.00 34.66 546 THR A CA 1
ATOM 4352 C C . THR A 1 546 ? 15.986 40.195 -9.228 1.00 34.66 546 THR A C 1
ATOM 4354 O O . THR A 1 546 ? 17.074 40.168 -9.798 1.00 34.66 546 THR A O 1
ATOM 4357 N N . GLU A 1 547 ? 15.054 41.113 -9.470 1.00 35.94 547 GLU A N 1
ATOM 4358 C CA . GLU A 1 547 ? 15.379 42.447 -9.968 1.00 35.94 547 GLU A CA 1
ATOM 4359 C C . GLU A 1 547 ? 15.546 43.377 -8.767 1.00 35.94 547 GLU A C 1
ATOM 4361 O O . GLU A 1 547 ? 14.729 43.401 -7.844 1.00 35.94 547 GLU A O 1
ATOM 4366 N N . ALA A 1 548 ? 16.678 44.069 -8.769 1.00 41.91 548 ALA A N 1
ATOM 4367 C CA . ALA A 1 548 ? 17.075 45.057 -7.793 1.00 41.91 548 ALA A CA 1
ATOM 4368 C C . ALA A 1 548 ? 16.860 46.444 -8.398 1.00 41.91 548 ALA A C 1
ATOM 4370 O O . ALA A 1 548 ? 17.579 46.810 -9.316 1.00 41.91 548 ALA A O 1
ATOM 4371 N N . GLU A 1 549 ? 15.930 47.211 -7.838 1.00 37.59 549 GLU A N 1
ATOM 4372 C CA . GLU A 1 549 ? 15.891 48.678 -7.856 1.00 37.59 549 GLU A CA 1
ATOM 4373 C C . GLU A 1 549 ? 15.262 49.056 -6.499 1.00 37.59 549 GLU A C 1
ATOM 4375 O O . GLU A 1 549 ? 14.231 48.512 -6.117 1.00 37.59 549 GLU A O 1
ATOM 4380 N N . GLY A 1 550 ? 15.910 49.787 -5.595 1.00 38.59 550 GLY A N 1
ATOM 4381 C CA . GLY A 1 550 ? 16.457 51.124 -5.791 1.00 38.59 550 GLY A CA 1
ATOM 4382 C C . GLY A 1 550 ? 15.478 52.109 -5.145 1.00 38.59 550 GLY A C 1
ATOM 4383 O O . GLY A 1 550 ? 14.527 52.534 -5.788 1.00 38.59 550 GLY A O 1
ATOM 4384 N N . GLY A 1 551 ? 15.660 52.425 -3.858 1.00 33.75 551 GLY A N 1
ATOM 4385 C CA . GLY A 1 551 ? 14.727 53.279 -3.118 1.00 33.75 551 GLY A CA 1
ATOM 4386 C C . GLY A 1 551 ? 15.265 53.735 -1.766 1.00 33.75 551 GLY A C 1
ATOM 4387 O O . GLY A 1 551 ? 14.932 53.161 -0.734 1.00 33.75 551 GLY A O 1
ATOM 4388 N N . ASP A 1 552 ? 16.104 54.769 -1.809 1.00 38.84 552 ASP A N 1
ATOM 4389 C CA . ASP A 1 552 ? 16.520 55.608 -0.683 1.00 38.84 552 ASP A CA 1
ATOM 4390 C C . ASP A 1 552 ? 15.307 56.252 0.006 1.00 38.84 552 ASP A C 1
ATOM 4392 O O . ASP A 1 552 ? 14.583 57.013 -0.634 1.00 38.84 552 ASP A O 1
ATOM 4396 N N . VAL A 1 553 ? 15.137 56.047 1.319 1.00 34.66 553 VAL A N 1
ATOM 4397 C CA . VAL A 1 553 ? 14.488 57.035 2.199 1.00 34.66 553 VAL A CA 1
ATOM 4398 C C . VAL A 1 553 ? 15.176 57.044 3.565 1.00 34.66 553 VAL A C 1
ATOM 4400 O O . VAL A 1 553 ? 15.056 56.132 4.379 1.00 34.66 553 VAL A O 1
ATOM 4403 N N . SER A 1 554 ? 15.879 58.149 3.795 1.00 38.97 554 SER A N 1
ATOM 4404 C CA . SER A 1 554 ? 16.394 58.642 5.068 1.00 38.97 554 SER A CA 1
ATOM 4405 C C . SER A 1 554 ? 15.267 58.927 6.066 1.00 38.97 554 SER A C 1
ATOM 4407 O O . SER A 1 554 ? 14.368 59.706 5.755 1.00 38.97 554 SER A O 1
ATOM 4409 N N . VAL A 1 555 ? 15.360 58.390 7.290 1.00 39.91 555 VAL A N 1
ATOM 4410 C CA . VAL A 1 555 ? 14.747 58.996 8.487 1.00 39.91 555 VAL A CA 1
ATOM 4411 C C . VAL A 1 555 ? 15.687 58.835 9.684 1.00 39.91 555 VAL A C 1
ATOM 4413 O O . VAL A 1 555 ? 16.011 57.733 10.120 1.00 39.91 555 VAL A O 1
ATOM 4416 N N . GLN A 1 556 ? 16.111 59.981 10.216 1.00 38.59 556 GLN A N 1
ATOM 4417 C CA . GLN A 1 556 ? 16.803 60.152 11.491 1.00 38.59 556 GLN A CA 1
ATOM 4418 C C . GLN A 1 556 ? 15.929 59.720 12.677 1.00 38.59 556 GLN A C 1
ATOM 4420 O O . GLN A 1 556 ? 14.782 60.149 12.780 1.00 38.59 556 GLN A O 1
ATOM 4425 N N . ALA A 1 557 ? 16.519 59.044 13.667 1.00 35.72 557 ALA A N 1
ATOM 4426 C CA . ALA A 1 557 ? 16.078 59.175 15.055 1.00 35.72 557 ALA A CA 1
ATOM 4427 C C . ALA A 1 557 ? 17.221 58.936 16.055 1.00 35.72 557 ALA A C 1
ATOM 4429 O O . ALA A 1 557 ? 18.047 58.041 15.920 1.00 35.72 557 ALA A O 1
ATOM 4430 N N . LYS A 1 558 ? 17.232 59.820 17.053 1.00 37.00 558 LYS A N 1
ATOM 4431 C CA . LYS A 1 558 ? 18.164 60.002 18.168 1.00 37.00 558 LYS A CA 1
ATOM 4432 C C . LYS A 1 558 ? 18.231 58.811 19.138 1.00 37.00 558 LYS A C 1
ATOM 4434 O O . LYS A 1 558 ? 17.192 58.343 19.583 1.00 37.00 558 LYS A O 1
ATOM 4439 N N . GLY A 1 559 ? 19.428 58.587 19.689 1.00 32.94 559 GLY A N 1
ATOM 4440 C CA . GLY A 1 559 ? 19.657 58.871 21.113 1.00 32.94 559 GLY A CA 1
ATOM 4441 C C . GLY A 1 559 ? 19.989 57.712 22.068 1.00 32.94 559 GLY A C 1
ATOM 4442 O O . GLY A 1 559 ? 19.173 56.824 22.268 1.00 32.94 559 GLY A O 1
ATOM 4443 N N . ARG A 1 560 ? 21.104 57.931 22.792 1.00 38.12 560 ARG A N 1
ATOM 4444 C CA . ARG A 1 560 ? 21.474 57.511 24.167 1.00 38.12 560 ARG A CA 1
ATOM 4445 C C . ARG A 1 560 ? 22.311 56.238 24.376 1.00 38.12 560 ARG A C 1
ATOM 4447 O O . ARG A 1 560 ? 21.810 55.124 24.372 1.00 38.12 560 ARG A O 1
ATOM 4454 N N . ASP A 1 561 ? 23.598 56.495 24.631 1.00 37.12 561 ASP A N 1
ATOM 4455 C CA . ASP A 1 561 ? 24.385 56.172 25.837 1.00 37.12 561 ASP A CA 1
ATOM 4456 C C . ASP A 1 561 ? 24.037 54.917 26.658 1.00 37.12 561 ASP A C 1
ATOM 4458 O O . ASP A 1 561 ? 23.010 54.879 27.329 1.00 37.12 561 ASP A O 1
ATOM 4462 N N . ALA A 1 562 ? 24.991 53.976 26.741 1.00 35.59 562 ALA A N 1
ATOM 4463 C CA . ALA A 1 562 ? 25.777 53.706 27.960 1.00 35.59 562 ALA A CA 1
ATOM 4464 C C . ALA A 1 562 ? 26.712 52.482 27.784 1.00 35.59 562 ALA A C 1
ATOM 4466 O O . ALA A 1 562 ? 26.248 51.352 27.750 1.00 35.59 562 ALA A O 1
ATOM 4467 N N . SER A 1 563 ? 28.022 52.759 27.726 1.00 40.91 563 SER A N 1
ATOM 4468 C CA . SER A 1 563 ? 29.148 52.127 28.452 1.00 40.91 563 SER A CA 1
ATOM 4469 C C . SER A 1 563 ? 29.395 50.594 28.498 1.00 40.91 563 SER A C 1
ATOM 4471 O O . SER A 1 563 ? 28.508 49.778 28.287 1.00 40.91 563 SER A O 1
ATOM 4473 N N . PRO A 1 564 ? 30.660 50.179 28.752 1.00 48.34 564 PRO A N 1
ATOM 4474 C CA . PRO A 1 564 ? 31.294 49.064 28.048 1.00 48.34 564 PRO A CA 1
ATOM 4475 C C . PRO A 1 564 ? 31.532 47.824 28.921 1.00 48.34 564 PRO A C 1
ATOM 4477 O O . PRO A 1 564 ? 31.678 47.923 30.137 1.00 48.34 564 PRO A O 1
ATOM 4480 N N . SER A 1 565 ? 31.709 46.658 28.294 1.00 35.28 565 SER A N 1
ATOM 4481 C CA . SER A 1 565 ? 32.398 45.538 28.939 1.00 35.28 565 SER A CA 1
ATOM 4482 C C . SER A 1 565 ? 33.009 44.560 27.932 1.00 35.28 565 SER A C 1
ATOM 4484 O O . SER A 1 565 ? 32.325 44.022 27.073 1.00 35.28 565 SER A O 1
ATOM 4486 N N . SER A 1 566 ? 34.317 44.369 28.117 1.00 39.50 566 SER A N 1
ATOM 4487 C CA . SER A 1 566 ? 35.149 43.182 27.868 1.00 39.50 566 SER A CA 1
ATOM 4488 C C . SER A 1 566 ? 35.150 42.480 26.494 1.00 39.50 566 SER A C 1
ATOM 4490 O O . SER A 1 566 ? 34.256 41.740 26.101 1.00 39.50 566 SER A O 1
ATOM 4492 N N . ARG A 1 567 ? 36.312 42.612 25.830 1.00 40.84 567 ARG A N 1
ATOM 4493 C CA . ARG A 1 567 ? 36.893 41.625 24.899 1.00 40.84 567 ARG A CA 1
ATOM 4494 C C . ARG A 1 567 ? 36.992 40.240 25.567 1.00 40.84 567 ARG A C 1
ATOM 4496 O O . ARG A 1 567 ? 37.248 40.171 26.769 1.00 40.84 567 ARG A O 1
ATOM 4503 N N . PRO A 1 568 ? 36.989 39.161 24.768 1.00 49.09 568 PRO A N 1
ATOM 4504 C CA . PRO A 1 568 ? 38.283 38.532 24.516 1.00 49.09 568 PRO A CA 1
ATOM 4505 C C . PRO A 1 568 ? 38.546 38.237 23.034 1.00 49.09 568 PRO A C 1
ATOM 4507 O O . PRO A 1 568 ? 37.684 37.863 22.248 1.00 49.09 568 PRO A O 1
ATOM 4510 N N . SER A 1 569 ? 39.813 38.421 22.695 1.00 38.97 569 SER A N 1
ATOM 4511 C CA . SER A 1 569 ? 40.515 37.991 21.495 1.00 38.97 569 SER A CA 1
ATOM 4512 C C . SER A 1 569 ? 40.562 36.468 21.368 1.00 38.97 569 SER A C 1
ATOM 4514 O O . SER A 1 569 ? 41.004 35.810 22.307 1.00 38.97 569 SER A O 1
ATOM 4516 N N . SER A 1 570 ? 40.259 35.922 20.187 1.00 33.59 570 SER A N 1
ATOM 4517 C CA . SER A 1 570 ? 40.941 34.720 19.692 1.00 33.59 570 SER A CA 1
ATOM 4518 C C . SER A 1 570 ? 40.752 34.520 18.182 1.00 33.59 570 SER A C 1
ATOM 4520 O O . SER A 1 570 ? 39.668 34.728 17.651 1.00 33.59 570 SER A O 1
ATOM 4522 N N . SER A 1 571 ? 41.841 34.058 17.556 1.00 36.34 571 SER A N 1
ATOM 4523 C CA . SER A 1 571 ? 41.864 33.018 16.515 1.00 36.34 571 SER A CA 1
ATOM 4524 C C . SER A 1 571 ? 41.280 33.369 15.134 1.00 36.34 571 SER A C 1
ATOM 4526 O O . SER A 1 571 ? 40.091 33.230 14.890 1.00 36.34 571 SER A O 1
ATOM 4528 N N . ALA A 1 572 ? 42.096 33.893 14.215 1.00 35.31 572 ALA A N 1
ATOM 4529 C CA . ALA A 1 572 ? 42.847 33.110 13.214 1.00 35.31 572 ALA A CA 1
ATOM 4530 C C . ALA A 1 572 ? 41.970 32.568 12.062 1.00 35.31 572 ALA A C 1
ATOM 4532 O O . ALA A 1 572 ? 41.332 31.525 12.169 1.00 35.31 572 ALA A O 1
ATOM 4533 N N . CYS A 1 573 ? 41.986 33.295 10.938 1.00 39.75 573 CYS A N 1
ATOM 4534 C CA . CYS A 1 573 ? 41.465 32.857 9.643 1.00 39.75 573 CYS A CA 1
ATOM 4535 C C . CYS A 1 573 ? 42.412 31.828 8.994 1.00 39.75 573 CYS A C 1
ATOM 4537 O O . CYS A 1 573 ? 43.624 32.061 8.995 1.00 39.75 573 CYS A O 1
ATOM 4539 N N . PRO A 1 574 ? 41.906 30.752 8.368 1.00 48.06 574 PRO A N 1
ATOM 4540 C CA . PRO A 1 574 ? 42.699 29.932 7.461 1.00 48.06 574 PRO A CA 1
ATOM 4541 C C . PRO A 1 574 ? 42.736 30.541 6.040 1.00 48.06 574 PRO A C 1
ATOM 4543 O O . PRO A 1 574 ? 41.815 31.266 5.655 1.00 48.06 574 PRO A O 1
ATOM 4546 N N . PRO A 1 575 ? 43.796 30.274 5.254 1.00 51.28 575 PRO A N 1
ATOM 4547 C CA . PRO A 1 575 ? 44.019 30.910 3.962 1.00 51.28 575 PRO A CA 1
ATOM 4548 C C . PRO A 1 575 ? 43.202 30.271 2.831 1.00 51.28 575 PRO A C 1
ATOM 4550 O O . PRO A 1 575 ? 42.941 29.069 2.807 1.00 51.28 575 PRO A O 1
ATOM 4553 N N . HIS A 1 576 ? 42.848 31.117 1.864 1.00 40.59 576 HIS A N 1
ATOM 4554 C CA . HIS A 1 576 ? 42.228 30.767 0.591 1.00 40.59 576 HIS A CA 1
ATOM 4555 C C . HIS A 1 576 ? 43.080 29.776 -0.222 1.00 40.59 576 HIS A C 1
ATOM 4557 O O . HIS A 1 576 ? 44.271 29.998 -0.439 1.00 40.59 576 HIS A O 1
ATOM 4563 N N . LEU A 1 577 ? 42.438 28.718 -0.726 1.00 40.62 577 LEU A N 1
ATOM 4564 C CA . LEU A 1 577 ? 42.965 27.857 -1.788 1.00 40.62 577 LEU A CA 1
ATOM 4565 C C . LEU A 1 577 ? 42.805 28.535 -3.165 1.00 40.62 577 LEU A C 1
ATOM 4567 O O . LEU A 1 577 ? 41.826 29.257 -3.375 1.00 40.62 577 LEU A O 1
ATOM 4571 N N . PRO A 1 578 ? 43.733 28.304 -4.112 1.00 43.72 578 PRO A N 1
ATOM 4572 C CA . PRO A 1 578 ? 43.711 28.947 -5.418 1.00 43.72 578 PRO A CA 1
ATOM 4573 C C . PRO A 1 578 ? 42.694 28.300 -6.370 1.00 43.72 578 PRO A C 1
ATOM 4575 O O . PRO A 1 578 ? 42.567 27.079 -6.463 1.00 43.72 578 PRO A O 1
ATOM 4578 N N . LEU A 1 579 ? 42.002 29.163 -7.113 1.00 37.22 579 LEU A N 1
ATOM 4579 C CA . LEU A 1 579 ? 41.144 28.829 -8.246 1.00 37.22 579 LEU A CA 1
ATOM 4580 C C . LEU A 1 579 ? 41.951 28.117 -9.344 1.00 37.22 579 LEU A C 1
ATOM 4582 O O . LEU A 1 579 ? 43.006 28.591 -9.763 1.00 37.22 579 LEU A O 1
ATOM 4586 N N . SER A 1 580 ? 41.429 26.987 -9.823 1.00 36.72 580 SER A N 1
ATOM 4587 C CA . SER A 1 580 ? 41.932 26.286 -11.011 1.00 36.72 580 SER A CA 1
ATOM 4588 C C . SER A 1 580 ? 41.507 27.017 -12.295 1.00 36.72 580 SER A C 1
ATOM 4590 O O . SER A 1 580 ? 40.419 27.598 -12.321 1.00 36.72 580 SER A O 1
ATOM 4592 N N . PRO A 1 581 ? 42.320 26.995 -13.367 1.00 37.47 581 PRO A N 1
ATOM 4593 C CA . PRO A 1 581 ? 42.023 27.725 -14.591 1.00 37.47 581 PRO A CA 1
ATOM 4594 C C . PRO A 1 581 ? 40.925 27.047 -15.418 1.00 37.47 581 PRO A C 1
ATOM 4596 O O . PRO A 1 581 ? 40.913 25.834 -15.632 1.00 37.47 581 PRO A O 1
ATOM 4599 N N . SER A 1 582 ? 40.016 27.877 -15.915 1.00 29.78 582 SER A N 1
ATOM 4600 C CA . SER A 1 582 ? 38.983 27.561 -16.892 1.00 29.78 582 SER A CA 1
ATOM 4601 C C . SER A 1 582 ? 39.601 27.185 -18.243 1.00 29.78 582 SER A C 1
ATOM 4603 O O . SER A 1 582 ? 40.210 28.010 -18.920 1.00 29.78 582 SER A O 1
ATOM 4605 N N . VAL A 1 583 ? 39.412 25.935 -18.671 1.00 32.69 583 VAL A N 1
ATOM 4606 C CA . VAL A 1 583 ? 39.728 25.494 -20.036 1.00 32.69 583 VAL A CA 1
ATOM 4607 C C . VAL A 1 583 ? 38.527 25.802 -20.931 1.00 32.69 583 VAL A C 1
ATOM 4609 O O . VAL A 1 583 ? 37.481 25.162 -20.836 1.00 32.69 583 VAL A O 1
ATOM 4612 N N . SER A 1 584 ? 38.668 26.803 -21.800 1.00 30.42 584 SER A N 1
ATOM 4613 C CA . SER A 1 584 ? 37.712 27.095 -22.868 1.00 30.42 584 SER A CA 1
ATOM 4614 C C . SER A 1 584 ? 37.889 26.096 -24.014 1.00 30.42 584 SER A C 1
ATOM 4616 O O . SER A 1 584 ? 38.936 26.076 -24.663 1.00 30.42 584 SER A O 1
ATOM 4618 N N . VAL A 1 585 ? 36.867 25.291 -24.299 1.00 34.03 585 VAL A N 1
ATOM 4619 C CA . VAL A 1 585 ? 36.835 24.421 -25.482 1.00 34.03 585 VAL A CA 1
ATOM 4620 C C . VAL A 1 585 ? 36.151 25.175 -26.624 1.00 34.03 585 VAL A C 1
ATOM 4622 O O . VAL A 1 585 ? 34.960 25.476 -26.555 1.00 34.03 585 VAL A O 1
ATOM 4625 N N . HIS A 1 586 ? 36.906 25.492 -27.678 1.00 34.59 586 HIS A N 1
ATOM 4626 C CA . HIS A 1 586 ? 36.360 25.964 -28.952 1.00 34.59 586 HIS A CA 1
ATOM 4627 C C . HIS A 1 586 ? 35.911 24.775 -29.822 1.00 34.59 586 HIS A C 1
ATOM 4629 O O . HIS A 1 586 ? 36.616 23.766 -29.880 1.00 34.59 586 HIS A O 1
ATOM 4635 N N . PRO A 1 587 ? 34.777 24.877 -30.539 1.00 33.38 587 PRO A N 1
ATOM 4636 C CA . PRO A 1 587 ? 34.307 23.812 -31.414 1.00 33.38 587 PRO A CA 1
ATOM 4637 C C . PRO A 1 587 ? 35.095 23.812 -32.732 1.00 33.38 587 PRO A C 1
ATOM 4639 O O . PRO A 1 587 ? 34.970 24.728 -33.544 1.00 33.38 587 PRO A O 1
ATOM 4642 N N . GLN A 1 588 ? 35.893 22.768 -32.970 1.00 31.36 588 GLN A N 1
ATOM 4643 C CA . GLN A 1 588 ? 36.451 22.496 -34.295 1.00 31.36 588 GLN A CA 1
ATOM 4644 C C . GLN A 1 588 ? 35.433 21.727 -35.145 1.00 31.36 588 GLN A C 1
ATOM 4646 O O . GLN A 1 588 ? 34.958 20.653 -34.780 1.00 31.36 588 GLN A O 1
ATOM 4651 N N . SER A 1 589 ? 35.098 22.315 -36.292 1.00 33.81 589 SER A N 1
ATOM 4652 C CA . SER A 1 589 ? 34.257 21.735 -37.336 1.00 33.81 589 SER A CA 1
ATOM 4653 C C . SER A 1 589 ? 35.001 20.594 -38.038 1.00 33.81 589 SER A C 1
ATOM 4655 O O . SER A 1 589 ? 36.043 20.816 -38.655 1.00 33.81 589 SER A O 1
ATOM 4657 N N . ILE A 1 590 ? 34.472 19.372 -37.944 1.00 31.97 590 ILE A N 1
ATOM 4658 C CA . ILE A 1 590 ? 34.999 18.197 -38.645 1.00 31.97 590 ILE A CA 1
ATOM 4659 C C . ILE A 1 590 ? 34.293 18.087 -40.002 1.00 31.97 590 ILE A C 1
ATOM 4661 O O . ILE A 1 590 ? 33.090 17.836 -40.074 1.00 31.97 590 ILE A O 1
ATOM 4665 N N . ARG A 1 591 ? 35.054 18.265 -41.089 1.00 34.22 591 ARG A N 1
ATOM 4666 C CA . ARG A 1 591 ? 34.636 17.919 -42.456 1.00 34.22 591 ARG A CA 1
ATOM 4667 C C . ARG A 1 591 ? 34.759 16.408 -42.664 1.00 34.22 591 ARG A C 1
ATOM 4669 O O . ARG A 1 591 ? 35.812 15.833 -42.413 1.00 34.22 591 ARG A O 1
ATOM 4676 N N . ILE A 1 592 ? 33.691 15.796 -43.167 1.00 35.94 592 ILE A N 1
ATOM 4677 C CA . ILE A 1 592 ? 33.642 14.396 -43.608 1.00 35.94 592 ILE A CA 1
ATOM 4678 C C . ILE A 1 592 ? 34.159 14.331 -45.057 1.00 35.94 592 ILE A C 1
ATOM 4680 O O . ILE A 1 592 ? 33.618 15.055 -45.896 1.00 35.94 592 ILE A O 1
ATOM 4684 N N . PRO A 1 593 ? 35.154 13.490 -45.398 1.00 39.19 593 PRO A N 1
ATOM 4685 C CA . PRO A 1 593 ? 35.471 13.201 -46.788 1.00 39.19 593 PRO A CA 1
ATOM 4686 C C . PRO A 1 593 ? 34.518 12.125 -47.326 1.00 39.19 593 PRO A C 1
ATOM 4688 O O . PRO A 1 593 ? 34.413 11.030 -46.774 1.00 39.19 593 PRO A O 1
ATOM 4691 N N . LEU A 1 594 ? 33.815 12.458 -48.410 1.00 39.06 594 LEU A N 1
ATOM 4692 C CA . LEU A 1 594 ? 33.104 11.500 -49.253 1.00 39.06 594 LEU A CA 1
ATOM 4693 C C . LEU A 1 594 ? 34.148 10.700 -50.040 1.00 39.06 594 LEU A C 1
ATOM 4695 O O . LEU A 1 594 ? 34.849 11.260 -50.878 1.00 39.06 594 LEU A O 1
ATOM 4699 N N . GLY A 1 595 ? 34.266 9.410 -49.730 1.00 39.16 595 GLY A N 1
ATOM 4700 C CA . GLY A 1 595 ? 35.044 8.456 -50.512 1.00 39.16 595 GLY A CA 1
ATOM 4701 C C . GLY A 1 595 ? 34.239 7.958 -51.709 1.00 39.16 595 GLY A C 1
ATOM 4702 O O . GLY A 1 595 ? 33.093 7.532 -51.558 1.00 39.16 595 GLY A O 1
ATOM 4703 N N . GLU A 1 596 ? 34.861 8.050 -52.878 1.00 41.00 596 GLU A N 1
ATOM 4704 C CA . GLU A 1 596 ? 34.393 7.575 -54.176 1.00 41.00 596 GLU A CA 1
ATOM 4705 C C . GLU A 1 596 ? 34.155 6.058 -54.175 1.00 41.00 596 GLU A C 1
ATOM 4707 O O . GLU A 1 596 ? 34.977 5.275 -53.699 1.00 41.00 596 GLU A O 1
ATOM 4712 N N . VAL A 1 597 ? 33.023 5.649 -54.748 1.00 42.38 597 VAL A N 1
ATOM 4713 C CA . VAL A 1 597 ? 32.749 4.264 -55.136 1.00 42.38 597 VAL A CA 1
ATOM 4714 C C . VAL A 1 597 ? 33.189 4.125 -56.590 1.00 42.38 597 VAL A C 1
ATOM 4716 O O . VAL A 1 597 ? 32.629 4.787 -57.462 1.00 42.38 597 VAL A O 1
ATOM 4719 N N . ALA A 1 598 ? 34.185 3.279 -56.843 1.00 49.06 598 ALA A N 1
ATOM 4720 C CA . ALA A 1 598 ? 34.576 2.865 -58.183 1.00 49.06 598 ALA A CA 1
ATOM 4721 C C . ALA A 1 598 ? 34.155 1.404 -58.413 1.00 49.06 598 ALA A C 1
ATOM 4723 O O . ALA A 1 598 ? 34.524 0.544 -57.619 1.00 49.06 598 ALA A O 1
ATOM 4724 N N . ASN A 1 599 ? 33.371 1.230 -59.487 1.00 45.41 599 ASN A N 1
ATOM 4725 C CA . ASN A 1 599 ? 33.051 0.044 -60.304 1.00 45.41 599 ASN A CA 1
ATOM 4726 C C . ASN A 1 599 ? 33.074 -1.354 -59.680 1.00 45.41 599 ASN A C 1
ATOM 4728 O O . ASN A 1 599 ? 34.176 -1.880 -59.411 1.00 45.41 599 ASN A O 1
#

Sequence (599 aa):
MVEGFFSSLFWLFNLKCDAVEPKRVSDFIQNPRFKTSDPQNKNQEFKPIRIEEINLLGVNLLHCLFERWSRLCEQLWKCNLFLWGLKSLIRRQAARVASVGKEDPFAHEQQQLSDLLTAILTPPVHDRESVDALNACAPPGASEAEKGELDFSPLLRAFYWRALELSEKEEREGRPIEKDDACLTASYRKRRGNIIEWGLLIDPLACFAAAGAIERAERKAFAPADATNDAFCLFEDVIRADGEETRHFLLWSLRGLFMSLQNPKVARQVEKGKTKETEKILQKVYAMYSVANDNSLLSRFVGALILRFRSVLSTTQKQKNRASVTKHHAIDTTPNLSDFQTALVEWLRIDRQTDQPLKVLSQIPICALCSFLEEEEAKALACVRSEERDREKVGVSRSFLGNRLVEKGVRGSRDENSTENTNSEVSFSAELNKDPERDLLLKSRKERKATQLPLCDYCGGESAKAKHCRGCKLAVYCSRECQKSHWKRGSEFAERAKRRGLGPFPTSVPHKLSCPLLQQRVLPNLLSTAFVIDLPIPPSTLKKSTEAEGGDVSVQAKGRDASPSSRPSSSACPPHLPLSPSVSVHPQSIRIPLGEVAN

pLDDT: mean 73.18, std 22.37, range [28.77, 98.38]

Mean predicted aligned error: 15.64 Å